Protein AF-0000000067805859 (afdb_homodimer)

pLDDT: mean 86.16, std 22.78, range [21.94, 98.94]

Secondary structure (DSSP, 8-state):
------------TT--TTTHHHHHHHHHHHHHHHHHHSS----HHHHHHHHHTSPPTTTTS--EEEEESTTSSHHHHHHHHHTSTTEE--S--SHHHHHHHHHHHHHH-HHHHHHHHHTT--HHHHHHHHHHHHHHHHHHSS---SEEEEE-GGGGGGHHHHHHHSTT-EEEEEE--HHHHHHHHHHTT---TT--TT-HHHHHHHHHHHHHHHHHHHHHH-TTTEEEEEHHHHHHSHHHHHHHHHHHHT----GGGG-GGGGBTSTTSB---TTSTTHHHHTSPS-STTSSTTTTTS-HHHHHTHHHH-THHHHTT--TT-SS--HHHHHHHHHH-----/-----------TTSGGGGTHHHHHHHHHHHHHHHHHHSS----HHHHHHHHHTSPPTTTTS--EEEEESTTSSHHHHHHHHHTSTTEE--S--SHHHHHHHHHHHHHH-HHHHHHHHHTT--HHHHHHHHHHHHHHHHHHSS---SEEEEE-GGGGGGHHHHHHHSTT-EEEEEE--HHHHHHHHHHTT---TT--TT-HHHHHHHHHHHHHHHHHHHHHH-TTTEEEEEHHHHHHSHHHHHHHHHHHHT----GGGG-GGGGBTSTTSB---TTSTTHHHHTSPS-STTSSTTTTTS-HHHHHTHHHH-THHHHTT--TT-SS--HHHHHHHHHH-----

Solvent-accessible surface area (backbone atoms only — not comparable to full-atom values): 37047 Å² total; per-residue (Å²): 138,85,81,81,83,81,82,82,82,88,78,80,78,79,73,80,71,68,68,59,56,59,54,48,47,48,49,47,48,47,46,48,49,48,51,64,64,63,52,65,74,66,55,73,66,54,59,53,41,55,62,52,63,50,74,50,89,68,32,69,45,61,33,37,38,37,12,31,58,80,71,20,48,52,67,49,53,42,36,20,45,8,30,27,86,52,31,32,30,55,33,52,59,65,56,59,47,49,54,54,50,51,52,50,51,39,65,72,31,65,70,49,42,52,47,25,49,50,18,38,46,36,69,65,34,48,47,32,11,52,42,40,22,44,47,36,41,59,53,42,31,50,68,82,46,87,31,42,21,42,37,41,37,67,41,31,67,44,35,55,60,50,37,69,50,22,68,46,35,36,34,41,37,30,37,49,62,58,63,36,21,42,42,47,31,40,77,68,64,57,88,46,95,91,57,47,74,89,32,70,62,57,28,36,36,50,47,29,53,52,48,51,46,29,48,50,27,36,60,70,57,28,78,88,30,26,44,80,41,47,36,56,20,43,52,76,37,42,70,61,39,48,51,53,51,29,54,72,70,70,45,81,90,55,75,39,41,77,44,28,42,81,24,56,71,37,90,83,28,20,57,71,28,88,81,44,85,59,38,84,59,50,58,42,64,86,58,67,77,72,69,61,68,33,57,91,66,67,54,67,71,48,56,75,40,29,56,77,51,25,52,52,35,55,77,74,69,36,58,62,82,47,83,67,57,66,52,68,60,55,23,54,51,61,64,62,59,68,77,79,130,137,83,82,79,83,82,83,81,80,87,71,84,77,75,73,78,71,69,62,62,56,56,54,50,47,48,50,47,47,46,46,49,49,47,52,64,63,63,53,65,74,66,56,71,66,54,59,54,41,56,62,51,64,52,75,50,87,70,35,71,45,61,34,36,38,37,12,32,58,80,71,18,47,51,68,51,53,42,36,20,45,8,30,27,85,50,31,32,32,59,32,54,59,68,54,59,47,51,54,53,48,51,54,50,52,39,64,72,31,64,69,49,41,52,48,25,50,49,19,37,47,37,70,64,32,48,47,30,12,52,43,39,22,43,48,37,41,57,54,42,31,50,70,82,45,87,31,43,22,41,37,41,37,67,40,32,67,46,35,56,60,50,36,68,52,22,69,49,36,36,34,39,39,30,37,49,62,57,61,38,23,42,42,48,32,42,76,67,66,56,87,47,95,90,57,46,73,91,33,71,61,58,29,36,38,51,47,29,54,54,47,50,46,30,49,50,28,37,60,72,58,27,77,89,32,26,44,79,42,48,36,56,21,44,53,77,37,42,69,60,39,48,52,54,50,29,54,75,69,71,45,79,91,54,75,39,42,76,44,26,42,80,23,57,70,38,91,83,27,20,56,71,29,90,82,44,85,59,38,81,59,50,60,43,64,85,60,67,78,72,69,61,67,35,56,91,67,65,55,68,72,49,56,75,40,29,56,76,52,26,52,51,34,52,76,73,70,38,58,60,81,47,84,68,57,66,53,66,60,55,24,53,51,61,63,63,59,69,76,79,129

Sequence (682 aa):
MLLIPCSISLGAAAMGRGARWRLAAALVAGALLVWLWRGGARPAGAQRRRELNAPVEGRELPLIFIGGVPRSGTTLMRAMLDAHPDVRCGQETRVVPRLLQMRQHWLRSQKETVRLEQAGVSKAVLDNAIAAFCLEVIVRHGDTAPRLCNKDPLVLKMGTYVLELFPNAKFLFMVRDGRATVHSIITRKVTITGFDLTSYRQCLTKWNHAVELMYQQCKSMGADKCLMVRYEALVLRPAATMRRVLDFLQLPWHDAVLHHEQYINQPNGVALSNVERSSDQVVRPVNLDALDKWVGQIPADVRADMAELAPMLSVLGYDPWANPPRYEATADAAVTERRPPMLLIPCSISLGAAAMGRGARWRLAAALVAGALLVWLWRGGARPAGAQRRRELNAPVEGRELPLIFIGGVPRSGTTLMRAMLDAHPDVRCGQETRVVPRLLQMRQHWLRSQKETVRLEQAGVSKAVLDNAIAAFCLEVIVRHGDTAPRLCNKDPLVLKMGTYVLELFPNAKFLFMVRDGRATVHSIITRKVTITGFDLTSYRQCLTKWNHAVELMYQQCKSMGADKCLMVRYEALVLRPAATMRRVLDFLQLPWHDAVLHHEQYINQPNGVALSNVERSSDQVVRPVNLDALDKWVGQIPADVRADMAELAPMLSVLGYDPWANPPRYEATADAAVTERRPP

Structure (mmCIF, N/CA/C/O backbone):
data_AF-0000000067805859-model_v1
#
loop_
_entity.id
_entity.type
_entity.pdbx_description
1 polymer 'Protein-tyrosine sulfotransferase'
#
loop_
_atom_site.group_PDB
_atom_site.id
_atom_site.type_symbol
_atom_site.label_atom_id
_atom_site.label_alt_id
_atom_site.label_comp_id
_atom_site.label_asym_id
_atom_site.label_entity_id
_atom_site.label_seq_id
_atom_site.pdbx_PDB_ins_code
_atom_site.Cartn_x
_atom_site.Cartn_y
_atom_site.Cartn_z
_atom_site.occupancy
_atom_site.B_iso_or_equiv
_atom_site.auth_seq_id
_atom_site.auth_comp_id
_atom_site.auth_asym_id
_atom_site.auth_atom_id
_atom_site.pdbx_PDB_model_num
ATOM 1 N N . MET A 1 1 ? 112.188 5.562 19.438 1 25.73 1 MET A N 1
ATOM 2 C CA . MET A 1 1 ? 112.188 4.602 18.344 1 25.73 1 MET A CA 1
ATOM 3 C C . MET A 1 1 ? 110.812 4.703 17.594 1 25.73 1 MET A C 1
ATOM 5 O O . MET A 1 1 ? 109.875 4.047 17.969 1 25.73 1 MET A O 1
ATOM 9 N N . LEU A 1 2 ? 110.25 5.875 17.328 1 27.8 2 LEU A N 1
ATOM 10 C CA . LEU A 1 2 ? 108.875 6.359 17.203 1 27.8 2 LEU A CA 1
ATOM 11 C C . LEU A 1 2 ? 108.312 5.922 15.883 1 27.8 2 LEU A C 1
ATOM 13 O O . LEU A 1 2 ? 108.875 6.117 14.82 1 27.8 2 LEU A O 1
ATOM 17 N N . LEU A 1 3 ? 107.25 4.996 15.883 1 27.52 3 LEU A N 1
ATOM 18 C CA . LEU A 1 3 ? 106.438 4.082 15.062 1 27.52 3 LEU A CA 1
ATOM 19 C C . LEU A 1 3 ? 105.562 4.855 14.102 1 27.52 3 LEU A C 1
ATOM 21 O O . LEU A 1 3 ? 104.75 5.672 14.531 1 27.52 3 LEU A O 1
ATOM 25 N N . ILE A 1 4 ? 106 5.258 12.922 1 29.75 4 ILE A N 1
ATOM 26 C CA . ILE A 1 4 ? 105.375 6.203 11.977 1 29.75 4 ILE A CA 1
ATOM 27 C C . ILE A 1 4 ? 104.188 5.582 11.32 1 29.75 4 ILE A C 1
ATOM 29 O O . ILE A 1 4 ? 104.25 4.555 10.648 1 29.75 4 ILE A O 1
ATOM 33 N N . PRO A 1 5 ? 102.812 5.754 11.82 1 29.8 5 PRO A N 1
ATOM 34 C CA . PRO A 1 5 ? 101.562 5.012 11.523 1 29.8 5 PRO A CA 1
ATOM 35 C C . PRO A 1 5 ? 101.062 5.273 10.117 1 29.8 5 PRO A C 1
ATOM 37 O O . PRO A 1 5 ? 101.125 6.402 9.625 1 29.8 5 PRO A O 1
ATOM 40 N N . CYS A 1 6 ? 101.25 4.383 9.062 1 26.73 6 CYS A N 1
ATOM 41 C CA . CYS A 1 6 ? 101 4.453 7.625 1 26.73 6 CYS A CA 1
ATOM 42 C C . CYS A 1 6 ? 99.5 4.559 7.309 1 26.73 6 CYS A C 1
ATOM 44 O O . CYS A 1 6 ? 98.75 3.703 7.723 1 26.73 6 CYS A O 1
ATOM 46 N N . SER A 1 7 ? 98.812 5.738 7.129 1 25.53 7 SER A N 1
ATOM 47 C CA . SER A 1 7 ? 97.375 6.137 7.027 1 25.53 7 SER A CA 1
ATOM 48 C C . SER A 1 7 ? 96.812 5.688 5.703 1 25.53 7 SER A C 1
ATOM 50 O O . SER A 1 7 ? 97.125 6.203 4.645 1 25.53 7 SER A O 1
ATOM 52 N N . ILE A 1 8 ? 96.562 4.32 5.422 1 25.91 8 ILE A N 1
ATOM 53 C CA . ILE A 1 8 ? 96.188 3.76 4.137 1 25.91 8 ILE A CA 1
ATOM 54 C C . ILE A 1 8 ? 94.75 4.203 3.803 1 25.91 8 ILE A C 1
ATOM 56 O O . ILE A 1 8 ? 93.812 3.961 4.574 1 25.91 8 ILE A O 1
ATOM 60 N N . SER A 1 9 ? 94.438 5.301 2.996 1 25.11 9 SER A N 1
ATOM 61 C CA . SER A 1 9 ? 93.25 6.027 2.645 1 25.11 9 SER A CA 1
ATOM 62 C C . SER A 1 9 ? 92.312 5.176 1.782 1 25.11 9 SER A C 1
ATOM 64 O O . SER A 1 9 ? 92.75 4.457 0.892 1 25.11 9 SER A O 1
ATOM 66 N N . LEU A 1 10 ? 90.938 4.875 2.178 1 25.64 10 LEU A N 1
ATOM 67 C CA . LEU A 1 10 ? 89.75 4.055 2.037 1 25.64 10 LEU A CA 1
ATOM 68 C C . LEU A 1 10 ? 89 4.379 0.739 1 25.64 10 LEU A C 1
ATOM 70 O O . LEU A 1 10 ? 88.312 5.418 0.635 1 25.64 10 LEU A O 1
ATOM 74 N N . GLY A 1 11 ? 89.5 4.297 -0.568 1 22.38 11 GLY A N 1
ATOM 75 C CA . GLY A 1 11 ? 88.938 4.797 -1.794 1 22.38 11 GLY A CA 1
ATOM 76 C C . GLY A 1 11 ? 87.688 3.982 -2.252 1 22.38 11 GLY A C 1
ATOM 77 O O . GLY A 1 11 ? 87.125 4.293 -3.271 1 22.38 11 GLY A O 1
ATOM 78 N N . ALA A 1 12 ? 87.375 2.756 -1.79 1 24.69 12 ALA A N 1
ATOM 79 C CA . ALA A 1 12 ? 86.812 1.756 -2.717 1 24.69 12 ALA A CA 1
ATOM 80 C C . ALA A 1 12 ? 85.375 1.995 -3.01 1 24.69 12 ALA A C 1
ATOM 82 O O . ALA A 1 12 ? 84.75 1.191 -3.688 1 24.69 12 ALA A O 1
ATOM 83 N N . ALA A 1 13 ? 84.5 2.922 -2.492 1 23.59 13 ALA A N 1
ATOM 84 C CA . ALA A 1 13 ? 83.125 2.547 -2.172 1 23.59 13 ALA A CA 1
ATOM 85 C C . ALA A 1 13 ? 82.25 2.582 -3.418 1 23.59 13 ALA A C 1
ATOM 87 O O . ALA A 1 13 ? 81.062 2.375 -3.334 1 23.59 13 ALA A O 1
ATOM 88 N N . ALA A 1 14 ? 82.562 3.08 -4.637 1 28.25 14 ALA A N 1
ATOM 89 C CA . ALA A 1 14 ? 81.438 3.691 -5.414 1 28.25 14 ALA A CA 1
ATOM 90 C C . ALA A 1 14 ? 80.688 2.633 -6.16 1 28.25 14 ALA A C 1
ATOM 92 O O . ALA A 1 14 ? 79.75 2.963 -6.941 1 28.25 14 ALA A O 1
ATOM 93 N N . MET A 1 15 ? 81.062 1.33 -6.238 1 25.09 15 MET A N 1
ATOM 94 C CA . MET A 1 15 ? 80.625 0.618 -7.441 1 25.09 15 MET A CA 1
ATOM 95 C C . MET A 1 15 ? 79.125 0.361 -7.43 1 25.09 15 MET A C 1
ATOM 97 O O . MET A 1 15 ? 78.5 0.374 -8.484 1 25.09 15 MET A O 1
ATOM 101 N N . GLY A 1 16 ? 78.5 -0.302 -6.465 1 23.88 16 GLY A N 1
ATOM 102 C CA . GLY A 1 16 ? 77.625 -1.45 -6.684 1 23.88 16 GLY A CA 1
ATOM 103 C C . GLY A 1 16 ? 76.188 -1.066 -6.969 1 23.88 16 GLY A C 1
ATOM 104 O O . GLY A 1 16 ? 75.25 -1.901 -6.875 1 23.88 16 GLY A O 1
ATOM 105 N N . ARG A 1 17 ? 75.75 0.186 -7.363 1 29.56 17 ARG A N 1
ATOM 106 C CA . ARG A 1 17 ? 74.375 0.585 -7.184 1 29.56 17 ARG A CA 1
ATOM 107 C C . ARG A 1 17 ? 73.5 0.029 -8.297 1 29.56 17 ARG A C 1
ATOM 109 O O . ARG A 1 17 ? 72.25 0.225 -8.297 1 29.56 17 ARG A O 1
ATOM 116 N N . GLY A 1 18 ? 74 -0.525 -9.391 1 29.36 18 GLY A N 1
ATOM 117 C CA . GLY A 1 18 ? 73.188 -0.631 -10.586 1 29.36 18 GLY A CA 1
ATOM 118 C C . GLY A 1 18 ? 72.188 -1.763 -10.523 1 29.36 18 GLY A C 1
ATOM 119 O O . GLY A 1 18 ? 71.188 -1.723 -11.195 1 29.36 18 GLY A O 1
ATOM 120 N N . ALA A 1 19 ? 72.562 -2.949 -10.008 1 31.84 19 ALA A N 1
ATOM 121 C CA . ALA A 1 19 ? 71.812 -4.168 -10.203 1 31.84 19 ALA A CA 1
ATOM 122 C C . ALA A 1 19 ? 70.5 -4.125 -9.398 1 31.84 19 ALA A C 1
ATOM 124 O O . ALA A 1 19 ? 69.625 -4.953 -9.602 1 31.84 19 ALA A O 1
ATOM 125 N N . ARG A 1 20 ? 70.5 -3.23 -8.406 1 36.19 20 ARG A N 1
ATOM 126 C CA . ARG A 1 20 ? 69.375 -3.34 -7.496 1 36.19 20 ARG A CA 1
ATOM 127 C C . ARG A 1 20 ? 68.125 -2.787 -8.133 1 36.19 20 ARG A C 1
ATOM 129 O O . ARG A 1 20 ? 67 -2.98 -7.605 1 36.19 20 ARG A O 1
ATOM 136 N N . TRP A 1 21 ? 68.375 -1.963 -9.203 1 34.59 21 TRP A N 1
ATOM 137 C CA . TRP A 1 21 ? 67.125 -1.333 -9.68 1 34.59 21 TRP A CA 1
ATOM 138 C C . TRP A 1 21 ? 66.312 -2.316 -10.5 1 34.59 21 TRP A C 1
ATOM 140 O O . TRP A 1 21 ? 65.062 -2.184 -10.578 1 34.59 21 TRP A O 1
ATOM 150 N N . ARG A 1 22 ? 67.062 -3.371 -11.211 1 40.25 22 ARG A N 1
ATOM 151 C CA . ARG A 1 22 ? 66.25 -4.219 -12.086 1 40.25 22 ARG A CA 1
ATOM 152 C C . ARG A 1 22 ? 65.375 -5.195 -11.273 1 40.25 22 ARG A C 1
ATOM 154 O O . ARG A 1 22 ? 64.312 -5.617 -11.719 1 40.25 22 ARG A O 1
ATOM 161 N N . LEU A 1 23 ? 66.125 -5.641 -10.125 1 36.09 23 LEU A N 1
ATOM 162 C CA . LEU A 1 23 ? 65.312 -6.621 -9.391 1 36.09 23 LEU A CA 1
ATOM 163 C C . LEU A 1 23 ? 64.125 -5.957 -8.734 1 36.09 23 LEU A C 1
ATOM 165 O O . LEU A 1 23 ? 63.031 -6.57 -8.617 1 36.09 23 LEU A O 1
ATOM 169 N N . ALA A 1 24 ? 64.25 -4.652 -8.305 1 41.44 24 ALA A N 1
ATOM 170 C CA . ALA A 1 24 ? 63.125 -4.02 -7.668 1 41.44 24 ALA A CA 1
ATOM 171 C C . ALA A 1 24 ? 62 -3.779 -8.68 1 41.44 24 ALA A C 1
ATOM 173 O O . ALA A 1 24 ? 60.812 -3.922 -8.352 1 41.44 24 ALA A O 1
ATOM 174 N N . ALA A 1 25 ? 62.469 -3.527 -9.891 1 40.09 25 ALA A N 1
ATOM 175 C CA . ALA A 1 25 ? 61.406 -3.303 -10.875 1 40.09 25 ALA A CA 1
ATOM 176 C C . ALA A 1 25 ? 60.656 -4.59 -11.164 1 40.09 25 ALA A C 1
ATOM 178 O O . ALA A 1 25 ? 59.438 -4.566 -11.359 1 40.09 25 ALA A O 1
ATOM 179 N N . ALA A 1 26 ? 61.438 -5.707 -11.195 1 43.72 26 ALA A N 1
ATOM 180 C CA . ALA A 1 26 ? 60.719 -6.953 -11.445 1 43.72 26 ALA A CA 1
ATOM 181 C C . ALA A 1 26 ? 59.844 -7.316 -10.258 1 43.72 26 ALA A C 1
ATOM 183 O O . ALA A 1 26 ? 58.719 -7.844 -10.438 1 43.72 26 ALA A O 1
ATOM 184 N N . LEU A 1 27 ? 60.375 -7.043 -8.992 1 43.03 27 LEU A N 1
ATOM 185 C CA . LEU A 1 27 ? 59.531 -7.359 -7.871 1 43.03 27 LEU A CA 1
ATOM 186 C C . LEU A 1 27 ? 58.344 -6.402 -7.816 1 43.03 27 LEU A C 1
ATOM 188 O O . LEU A 1 27 ? 57.219 -6.805 -7.465 1 43.03 27 LEU A O 1
ATOM 192 N N . VAL A 1 28 ? 58.562 -5.094 -8.219 1 41.78 28 VAL A N 1
ATOM 193 C CA . VAL A 1 28 ? 57.406 -4.203 -8.25 1 41.78 28 VAL A CA 1
ATOM 194 C C . VAL A 1 28 ? 56.469 -4.605 -9.391 1 41.78 28 VAL A C 1
ATOM 196 O O . VAL A 1 28 ? 55.25 -4.559 -9.25 1 41.78 28 VAL A O 1
ATOM 199 N N . ALA A 1 29 ? 57.094 -5.125 -10.562 1 42.91 29 ALA A N 1
ATOM 200 C CA . ALA A 1 29 ? 56.156 -5.57 -11.617 1 42.91 29 ALA A CA 1
ATOM 201 C C . ALA A 1 29 ? 55.406 -6.812 -11.18 1 42.91 29 ALA A C 1
ATOM 203 O O . ALA A 1 29 ? 54.219 -6.961 -11.5 1 42.91 29 ALA A O 1
ATOM 204 N N . GLY A 1 30 ? 56.188 -7.738 -10.523 1 37.12 30 GLY A N 1
ATOM 205 C CA . GLY A 1 30 ? 55.406 -8.859 -10 1 37.12 30 GLY A CA 1
ATOM 206 C C . GLY A 1 30 ? 54.406 -8.453 -8.938 1 37.12 30 GLY A C 1
ATOM 207 O O . GLY A 1 30 ? 53.312 -9.039 -8.852 1 37.12 30 GLY A O 1
ATOM 208 N N . ALA A 1 31 ? 54.844 -7.562 -7.977 1 41.72 31 ALA A N 1
ATOM 209 C CA . ALA A 1 31 ? 53.844 -7.117 -6.988 1 41.72 31 ALA A CA 1
ATOM 210 C C . ALA A 1 31 ? 52.719 -6.328 -7.652 1 41.72 31 ALA A C 1
ATOM 212 O O . ALA A 1 31 ? 51.562 -6.41 -7.234 1 41.72 31 ALA A O 1
ATOM 213 N N . LEU A 1 32 ? 53.094 -5.496 -8.703 1 38.53 32 LEU A N 1
ATOM 214 C CA . LEU A 1 32 ? 52 -4.828 -9.406 1 38.53 32 LEU A CA 1
ATOM 215 C C . LEU A 1 32 ? 51.125 -5.844 -10.133 1 38.53 32 LEU A C 1
ATOM 217 O O . LEU A 1 32 ? 49.906 -5.688 -10.18 1 38.53 32 LEU A O 1
ATOM 221 N N . LEU A 1 33 ? 51.75 -6.891 -10.812 1 37.31 33 LEU A N 1
ATOM 222 C CA . LEU A 1 33 ? 50.875 -7.906 -11.398 1 37.31 33 LEU A CA 1
ATOM 223 C C . LEU A 1 33 ? 50.125 -8.68 -10.312 1 37.31 33 LEU A C 1
ATOM 225 O O . LEU A 1 33 ? 48.938 -9.008 -10.477 1 37.31 33 LEU A O 1
ATOM 229 N N . VAL A 1 34 ? 50.781 -9.148 -9.211 1 38.03 34 VAL A N 1
ATOM 230 C CA . VAL A 1 34 ? 50.031 -9.797 -8.141 1 38.03 34 VAL A CA 1
ATOM 231 C C . VAL A 1 34 ? 49.031 -8.812 -7.516 1 38.03 34 VAL A C 1
ATOM 233 O O . VAL A 1 34 ? 47.938 -9.188 -7.137 1 38.03 34 VAL A O 1
ATOM 236 N N . TRP A 1 35 ? 49.344 -7.484 -7.156 1 38.56 35 TRP A N 1
ATOM 237 C CA . TRP A 1 35 ? 48.375 -6.516 -6.664 1 38.56 35 TRP A CA 1
ATOM 238 C C . TRP A 1 35 ? 47.25 -6.309 -7.68 1 38.56 35 TRP A C 1
ATOM 240 O O . TRP A 1 35 ? 46.062 -6.215 -7.309 1 38.56 35 TRP A O 1
ATOM 250 N N . LEU A 1 36 ? 47.406 -6.043 -9.055 1 37.31 36 LEU A N 1
ATOM 251 C CA . LEU A 1 36 ? 46.344 -6.039 -10.039 1 37.31 36 LEU A CA 1
ATOM 252 C C . LEU A 1 36 ? 45.594 -7.363 -10.023 1 37.31 36 LEU A C 1
ATOM 254 O O . LEU A 1 36 ? 44.375 -7.391 -10.266 1 37.31 36 LEU A O 1
ATOM 258 N N . TRP A 1 37 ? 46.188 -8.562 -10.047 1 33.44 37 TRP A N 1
ATOM 259 C CA . TRP A 1 37 ? 45.531 -9.867 -10.016 1 33.44 37 TRP A CA 1
ATOM 260 C C . TRP A 1 37 ? 44.844 -10.102 -8.68 1 33.44 37 TRP A C 1
ATOM 262 O O . TRP A 1 37 ? 43.781 -10.703 -8.625 1 33.44 37 TRP A O 1
ATOM 272 N N . ARG A 1 38 ? 45.406 -9.891 -7.512 1 32.72 38 ARG A N 1
ATOM 273 C CA . ARG A 1 38 ? 44.75 -10.117 -6.227 1 32.72 38 ARG A CA 1
ATOM 274 C C . ARG A 1 38 ? 43.688 -9.055 -5.957 1 32.72 38 ARG A C 1
ATOM 276 O O . ARG A 1 38 ? 43.125 -8.992 -4.859 1 32.72 38 ARG A O 1
ATOM 283 N N . GLY A 1 39 ? 43.719 -7.863 -6.555 1 34.72 39 GLY A N 1
ATOM 284 C CA . GLY A 1 39 ? 42.531 -7.023 -6.438 1 34.72 39 GLY A CA 1
ATOM 285 C C . GLY A 1 39 ? 41.25 -7.766 -6.727 1 34.72 39 GLY A C 1
ATOM 286 O O . GLY A 1 39 ? 41 -8.211 -7.855 1 34.72 39 GLY A O 1
ATOM 287 N N . GLY A 1 40 ? 40.844 -8.438 -5.816 1 32.03 40 GLY A N 1
ATOM 288 C CA . GLY A 1 40 ? 39.781 -9.438 -5.766 1 32.03 40 GLY A CA 1
ATOM 289 C C . GLY A 1 40 ? 38.562 -9.055 -6.57 1 32.03 40 GLY A C 1
ATOM 290 O O . GLY A 1 40 ? 38.062 -7.926 -6.465 1 32.03 40 GLY A O 1
ATOM 291 N N . ALA A 1 41 ? 38.438 -9.516 -7.781 1 31.03 41 ALA A N 1
ATOM 292 C CA . ALA A 1 41 ? 37.188 -9.523 -8.555 1 31.03 41 ALA A CA 1
ATOM 293 C C . ALA A 1 41 ? 35.969 -9.625 -7.633 1 31.03 41 ALA A C 1
ATOM 295 O O . ALA A 1 41 ? 35.688 -10.695 -7.082 1 31.03 41 ALA A O 1
ATOM 296 N N . ARG A 1 42 ? 35.938 -8.609 -6.828 1 39.97 42 ARG A N 1
ATOM 297 C CA . ARG A 1 42 ? 34.594 -8.727 -6.227 1 39.97 42 ARG A CA 1
ATOM 298 C C . ARG A 1 42 ? 33.594 -9.312 -7.215 1 39.97 42 ARG A C 1
ATOM 300 O O . ARG A 1 42 ? 33.5 -8.844 -8.352 1 39.97 42 ARG A O 1
ATOM 307 N N . PRO A 1 43 ? 33.031 -10.445 -7.121 1 36.25 43 PRO A N 1
ATOM 308 C CA . PRO A 1 43 ? 32.25 -11.039 -8.188 1 36.25 43 PRO A CA 1
ATOM 309 C C . PRO A 1 43 ? 31.234 -10.07 -8.781 1 36.25 43 PRO A C 1
ATOM 311 O O . PRO A 1 43 ? 30.719 -9.195 -8.07 1 36.25 43 PRO A O 1
ATOM 314 N N . ALA A 1 44 ? 31.188 -9.805 -10.188 1 40.25 44 ALA A N 1
ATOM 315 C CA . ALA A 1 44 ? 30.25 -9.055 -11.023 1 40.25 44 ALA A CA 1
ATOM 316 C C . ALA A 1 44 ? 28.844 -9.086 -10.43 1 40.25 44 ALA A C 1
ATOM 318 O O . ALA A 1 44 ? 28.047 -8.164 -10.641 1 40.25 44 ALA A O 1
ATOM 319 N N . GLY A 1 45 ? 28.5 -10.125 -9.758 1 42.25 45 GLY A N 1
ATOM 320 C CA . GLY A 1 45 ? 27.188 -10.281 -9.156 1 42.25 45 GLY A CA 1
ATOM 321 C C . GLY A 1 45 ? 26.938 -9.312 -8.016 1 42.25 45 GLY A C 1
ATOM 322 O O . GLY A 1 45 ? 25.812 -8.844 -7.828 1 42.25 45 GLY A O 1
ATOM 323 N N . ALA A 1 46 ? 28 -9.18 -7.223 1 42.38 46 ALA A N 1
ATOM 324 C CA . ALA A 1 46 ? 27.891 -8.305 -6.059 1 42.38 46 ALA A CA 1
ATOM 325 C C . ALA A 1 46 ? 27.797 -6.844 -6.484 1 42.38 46 ALA A C 1
ATOM 327 O O . ALA A 1 46 ? 27.062 -6.059 -5.879 1 42.38 46 ALA A O 1
ATOM 328 N N . GLN A 1 47 ? 28.641 -6.402 -7.332 1 40.72 47 GLN A N 1
ATOM 329 C CA . GLN A 1 47 ? 28.578 -5.035 -7.84 1 40.72 47 GLN A CA 1
ATOM 330 C C . GLN A 1 47 ? 27.203 -4.73 -8.422 1 40.72 47 GLN A C 1
ATOM 332 O O . GLN A 1 47 ? 26.656 -3.639 -8.219 1 40.72 47 GLN A O 1
ATOM 337 N N . ARG A 1 48 ? 26.719 -5.695 -9.141 1 47.16 48 ARG A N 1
ATOM 338 C CA . ARG A 1 48 ? 25.406 -5.535 -9.742 1 47.16 48 ARG A CA 1
ATOM 339 C C . ARG A 1 48 ? 24.328 -5.445 -8.664 1 47.16 48 ARG A C 1
ATOM 341 O O . ARG A 1 48 ? 23.375 -4.66 -8.789 1 47.16 48 ARG A O 1
ATOM 348 N N . ARG A 1 49 ? 24.703 -6.18 -7.59 1 49.75 49 ARG A N 1
ATOM 349 C CA . ARG A 1 49 ? 23.75 -6.113 -6.484 1 49.75 49 ARG A CA 1
ATOM 350 C C . ARG A 1 49 ? 23.812 -4.754 -5.797 1 49.75 49 ARG A C 1
ATOM 352 O O . ARG A 1 49 ? 22.781 -4.211 -5.391 1 49.75 49 ARG A O 1
ATOM 359 N N . ARG A 1 50 ? 25.062 -4.316 -5.496 1 47.12 50 ARG A N 1
ATOM 360 C CA . ARG A 1 50 ? 25.234 -3.014 -4.859 1 47.12 50 ARG A CA 1
ATOM 361 C C . ARG A 1 50 ? 24.484 -1.93 -5.633 1 47.12 50 ARG A C 1
ATOM 363 O O . ARG A 1 50 ? 23.891 -1.031 -5.035 1 47.12 50 ARG A O 1
ATOM 370 N N . GLU A 1 51 ? 24.609 -2.131 -6.898 1 59.72 51 GLU A N 1
ATOM 371 C CA . GLU A 1 51 ? 23.891 -1.182 -7.75 1 59.72 51 GLU A CA 1
ATOM 372 C C . GLU A 1 51 ? 22.391 -1.364 -7.641 1 59.72 51 GLU A C 1
ATOM 374 O O . GLU A 1 51 ? 21.625 -0.388 -7.672 1 59.72 51 GLU A O 1
ATOM 379 N N . LEU A 1 52 ? 22.109 -2.582 -7.137 1 65.06 52 LEU A N 1
ATOM 380 C CA . LEU A 1 52 ? 20.688 -2.879 -7.012 1 65.06 52 LEU A CA 1
ATOM 381 C C . LEU A 1 52 ? 20.125 -2.348 -5.695 1 65.06 52 LEU A C 1
ATOM 383 O O . LEU A 1 52 ? 18.922 -2.092 -5.578 1 65.06 52 LEU A O 1
ATOM 387 N N . ASN A 1 53 ? 21 -2.008 -4.754 1 73.69 53 ASN A N 1
ATOM 388 C CA . ASN A 1 53 ? 20.516 -1.522 -3.463 1 73.69 53 ASN A CA 1
ATOM 389 C C . ASN A 1 53 ? 20.609 -0.003 -3.367 1 73.69 53 ASN A C 1
ATOM 391 O O . ASN A 1 53 ? 20.328 0.575 -2.316 1 73.69 53 ASN A O 1
ATOM 395 N N . ALA A 1 54 ? 20.984 0.543 -4.426 1 85.44 54 ALA A N 1
ATOM 396 C CA . ALA A 1 54 ? 21.062 2.002 -4.422 1 85.44 54 ALA A CA 1
ATOM 397 C C . ALA A 1 54 ? 19.688 2.619 -4.211 1 85.44 54 ALA A C 1
ATOM 399 O O . ALA A 1 54 ? 18.688 2.119 -4.734 1 85.44 54 ALA A O 1
ATOM 400 N N . PRO A 1 55 ? 19.641 3.662 -3.432 1 86.69 55 PRO A N 1
ATOM 401 C CA . PRO A 1 55 ? 18.359 4.324 -3.221 1 86.69 55 PRO A CA 1
ATOM 402 C C . PRO A 1 55 ? 17.75 4.844 -4.52 1 86.69 55 PRO A C 1
ATOM 404 O O . PRO A 1 55 ? 18.469 5.27 -5.422 1 86.69 55 PRO A O 1
ATOM 407 N N . VAL A 1 56 ? 16.469 4.688 -4.543 1 91.31 56 VAL A N 1
ATOM 408 C CA . VAL A 1 56 ? 15.75 5.223 -5.699 1 91.31 56 VAL A CA 1
ATOM 409 C C . VAL A 1 56 ? 16.016 6.723 -5.82 1 91.31 56 VAL A C 1
ATOM 411 O O . VAL A 1 56 ? 16.141 7.418 -4.809 1 91.31 56 VAL A O 1
ATOM 414 N N . GLU A 1 57 ? 16.031 7.199 -7.027 1 89.81 57 GLU A N 1
ATOM 415 C CA . GLU A 1 57 ? 16.25 8.625 -7.273 1 89.81 57 GLU A CA 1
ATOM 416 C C . GLU A 1 57 ? 15.141 9.461 -6.656 1 89.81 57 GLU A C 1
ATOM 418 O O . GLU A 1 57 ? 13.961 9.094 -6.715 1 89.81 57 GLU A O 1
ATOM 423 N N . GLY A 1 58 ? 15.484 10.586 -6.086 1 94.12 58 GLY A N 1
ATOM 424 C CA . GLY A 1 58 ? 14.508 11.5 -5.516 1 94.12 58 GLY A CA 1
ATOM 425 C C . GLY A 1 58 ? 14.461 11.453 -3.998 1 94.12 58 GLY A C 1
ATOM 426 O O . GLY A 1 58 ? 13.891 12.344 -3.359 1 94.12 58 GLY A O 1
ATOM 427 N N . ARG A 1 59 ? 15.109 10.461 -3.406 1 95.88 59 ARG A N 1
ATOM 428 C CA . ARG A 1 59 ? 15.07 10.328 -1.953 1 95.88 59 ARG A CA 1
ATOM 429 C C . ARG A 1 59 ? 15.781 11.492 -1.274 1 95.88 59 ARG A C 1
ATOM 431 O O . ARG A 1 59 ? 15.539 11.773 -0.101 1 95.88 59 ARG A O 1
ATOM 438 N N . GLU A 1 60 ? 16.672 12.195 -2.008 1 96.56 60 GLU A N 1
ATOM 439 C CA . GLU A 1 60 ? 17.453 13.273 -1.42 1 96.56 60 GLU A CA 1
ATOM 440 C C . GLU A 1 60 ? 16.766 14.625 -1.6 1 96.56 60 GLU A C 1
ATOM 442 O O . GLU A 1 60 ? 17.297 15.664 -1.196 1 96.56 60 GLU A O 1
ATOM 447 N N . LEU A 1 61 ? 15.594 14.633 -2.219 1 96.75 61 LEU A N 1
ATOM 448 C CA . LEU A 1 61 ? 14.852 15.883 -2.373 1 96.75 61 LEU A CA 1
ATOM 449 C C . LEU A 1 61 ? 14.539 16.5 -1.014 1 96.75 61 LEU A C 1
ATOM 451 O O . LEU A 1 61 ? 14.227 15.789 -0.059 1 96.75 61 LEU A O 1
ATOM 455 N N . PRO A 1 62 ? 14.617 17.797 -0.926 1 98.12 62 PRO A N 1
ATOM 456 C CA . PRO A 1 62 ? 14.289 18.484 0.329 1 98.12 62 PRO A CA 1
ATOM 457 C C . PRO A 1 62 ? 12.789 18.641 0.541 1 98.12 62 PRO A C 1
ATOM 459 O O . PRO A 1 62 ? 12.281 19.766 0.579 1 98.12 62 PRO A O 1
ATOM 462 N N . LEU A 1 63 ? 12.102 17.594 0.75 1 98.69 63 LEU A N 1
ATOM 463 C CA . LEU A 1 63 ? 10.648 17.562 0.879 1 98.69 63 LEU A CA 1
ATOM 464 C C . LEU A 1 63 ? 10.211 18.219 2.184 1 98.69 63 LEU A C 1
ATOM 466 O O . LEU A 1 63 ? 10.961 18.219 3.166 1 98.69 63 LEU A O 1
ATOM 470 N N . ILE A 1 64 ? 9.086 18.812 2.15 1 98.94 64 ILE A N 1
ATOM 471 C CA . ILE A 1 64 ? 8.43 19.312 3.352 1 98.94 64 ILE A CA 1
ATOM 472 C C . ILE A 1 64 ? 7.25 18.406 3.707 1 98.94 64 ILE A C 1
ATOM 474 O O . ILE A 1 64 ? 6.453 18.047 2.838 1 98.94 64 ILE A O 1
ATOM 478 N N . PHE A 1 65 ? 7.168 17.969 4.93 1 98.94 65 PHE A N 1
ATOM 479 C CA . PHE A 1 65 ? 6.008 17.234 5.426 1 98.94 65 PHE A CA 1
ATOM 480 C C . PHE A 1 65 ? 5.289 18.031 6.508 1 98.94 65 PHE A C 1
ATOM 482 O O . PHE A 1 65 ? 5.926 18.547 7.434 1 98.94 65 PHE A O 1
ATOM 489 N N . ILE A 1 66 ? 4 18.172 6.355 1 98.94 66 ILE A N 1
ATOM 490 C CA . ILE A 1 66 ? 3.18 18.844 7.355 1 98.94 66 ILE A CA 1
ATOM 491 C C . ILE A 1 66 ? 2.271 17.844 8.047 1 98.94 66 ILE A C 1
ATOM 493 O O . ILE A 1 66 ? 1.491 17.141 7.395 1 98.94 66 ILE A O 1
ATOM 497 N N . GLY A 1 67 ? 2.398 17.75 9.344 1 98.69 67 GLY A N 1
ATOM 498 C CA . GLY A 1 67 ? 1.625 16.781 10.094 1 98.69 67 GLY A CA 1
ATOM 499 C C . GLY A 1 67 ? 1.052 17.344 11.383 1 98.69 67 GLY A C 1
ATOM 500 O O . GLY A 1 67 ? 1.362 18.484 11.758 1 98.69 67 GLY A O 1
ATOM 501 N N . GLY A 1 68 ? 0.193 16.625 12.031 1 98.75 68 GLY A N 1
ATOM 502 C CA . GLY A 1 68 ? -0.531 16.906 13.258 1 98.75 68 GLY A CA 1
ATOM 503 C C . GLY A 1 68 ? -1.862 16.188 13.352 1 98.75 68 GLY A C 1
ATOM 504 O O . GLY A 1 68 ? -2.283 15.523 12.398 1 98.75 68 GLY A O 1
ATOM 505 N N . VAL A 1 69 ? -2.461 16.297 14.531 1 98.5 69 VAL A N 1
ATOM 506 C CA . VAL A 1 69 ? -3.801 15.734 14.664 1 98.5 69 VAL A CA 1
ATOM 507 C C . VAL A 1 69 ? -4.77 16.5 13.758 1 98.5 69 VAL A C 1
ATOM 509 O O . VAL A 1 69 ? -4.703 17.719 13.656 1 98.5 69 VAL A O 1
ATOM 512 N N . PRO A 1 70 ? -5.652 15.781 12.992 1 97.69 70 PRO A N 1
ATOM 513 C CA . PRO A 1 70 ? -6.648 16.5 12.195 1 97.69 70 PRO A CA 1
ATOM 514 C C . PRO A 1 70 ? -7.355 17.594 12.992 1 97.69 70 PRO A C 1
ATOM 516 O O . PRO A 1 70 ? -7.688 17.391 14.164 1 97.69 70 PRO A O 1
ATOM 519 N N . ARG A 1 71 ? -7.57 18.75 12.297 1 98 71 ARG A N 1
ATOM 520 C CA . ARG A 1 71 ? -8.219 19.906 12.875 1 98 71 ARG A CA 1
ATOM 521 C C . ARG A 1 71 ? -7.254 20.703 13.758 1 98 71 ARG A C 1
ATOM 523 O O . ARG A 1 71 ? -7.68 21.484 14.609 1 98 71 ARG A O 1
ATOM 530 N N . SER A 1 72 ? -5.965 20.5 13.547 1 98.25 72 SER A N 1
ATOM 531 C CA . SER A 1 72 ? -4.965 21.234 14.312 1 98.25 72 SER A CA 1
ATOM 532 C C . SER A 1 72 ? -4.332 22.344 13.484 1 98.25 72 SER A C 1
ATOM 534 O O . SER A 1 72 ? -3.303 22.906 13.867 1 98.25 72 SER A O 1
ATOM 536 N N . GLY A 1 73 ? -4.844 22.609 12.266 1 98.12 73 GLY A N 1
ATOM 537 C CA . GLY A 1 73 ? -4.383 23.734 11.477 1 98.12 73 GLY A CA 1
ATOM 538 C C . GLY A 1 73 ? -3.473 23.328 10.336 1 98.12 73 GLY A C 1
ATOM 539 O O . GLY A 1 73 ? -2.834 24.188 9.711 1 98.12 73 GLY A O 1
ATOM 540 N N . THR A 1 74 ? -3.377 22.031 9.984 1 98.38 74 THR A N 1
ATOM 541 C CA . THR A 1 74 ? -2.467 21.531 8.953 1 98.38 74 THR A CA 1
ATOM 542 C C . THR A 1 74 ? -2.881 22.031 7.574 1 98.38 74 THR A C 1
ATOM 544 O O . THR A 1 74 ? -2.027 22.359 6.746 1 98.38 74 THR A O 1
ATOM 547 N N . THR A 1 75 ? -4.168 22.156 7.348 1 98.06 75 THR A N 1
ATOM 548 C CA . THR A 1 75 ? -4.648 22.625 6.051 1 98.06 75 THR A CA 1
ATOM 549 C C . THR A 1 75 ? -4.336 24.109 5.859 1 98.06 75 THR A C 1
ATOM 551 O O . THR A 1 75 ? -3.963 24.531 4.766 1 98.06 75 THR A O 1
ATOM 554 N N . LEU A 1 76 ? -4.477 24.906 6.918 1 98.5 76 LEU A N 1
ATOM 555 C CA . LEU A 1 76 ? -4.129 26.328 6.84 1 98.5 76 LEU A CA 1
ATOM 556 C C . LEU A 1 76 ? -2.641 26.5 6.559 1 98.5 76 LEU A C 1
ATOM 558 O O . LEU A 1 76 ? -2.258 27.281 5.688 1 98.5 76 LEU A O 1
ATOM 562 N N . MET A 1 77 ? -1.818 25.75 7.305 1 98.75 77 MET A N 1
ATOM 563 C CA . MET A 1 77 ? -0.373 25.812 7.109 1 98.75 77 MET A CA 1
ATOM 564 C C . MET A 1 77 ? 0 25.484 5.668 1 98.75 77 MET A C 1
ATOM 566 O O . MET A 1 77 ? 0.761 26.219 5.035 1 98.75 77 MET A O 1
ATOM 570 N N . ARG A 1 78 ? -0.544 24.391 5.125 1 98.25 78 ARG A N 1
ATOM 571 C CA . ARG A 1 78 ? -0.181 24.016 3.762 1 98.25 78 ARG A CA 1
ATOM 572 C C . ARG A 1 78 ? -0.678 25.047 2.762 1 98.25 78 ARG A C 1
ATOM 574 O O . ARG A 1 78 ? -0.003 25.344 1.771 1 98.25 78 ARG A O 1
ATOM 581 N N . ALA A 1 79 ? -1.879 25.656 3.004 1 98.44 79 ALA A N 1
ATOM 582 C CA . ALA A 1 79 ? -2.4 26.672 2.102 1 98.44 79 ALA A CA 1
ATOM 583 C C . ALA A 1 79 ? -1.5 27.906 2.088 1 98.44 79 ALA A C 1
ATOM 585 O O . ALA A 1 79 ? -1.226 28.469 1.026 1 98.44 79 ALA A O 1
ATOM 586 N N . MET A 1 80 ? -1.059 28.312 3.248 1 98.8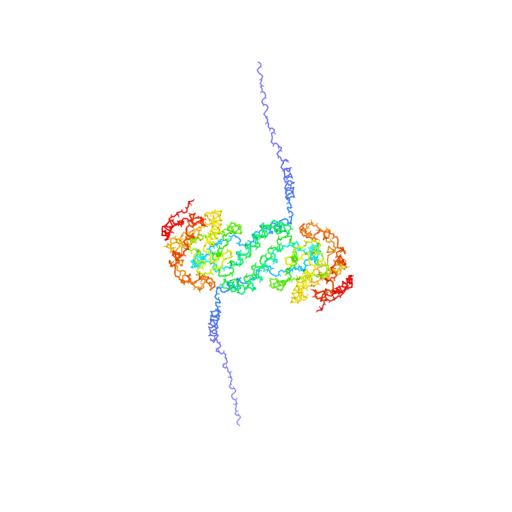1 80 MET A N 1
ATOM 587 C CA . MET A 1 80 ? -0.166 29.469 3.354 1 98.81 80 MET A CA 1
ATOM 588 C C . MET A 1 80 ? 1.158 29.188 2.648 1 98.81 80 MET A C 1
ATOM 590 O O . MET A 1 80 ? 1.665 30.047 1.919 1 98.81 80 MET A O 1
ATOM 594 N N . LEU A 1 81 ? 1.686 27.969 2.76 1 98.75 81 LEU A N 1
ATOM 595 C CA . LEU A 1 81 ? 2.93 27.609 2.094 1 98.75 81 LEU A CA 1
ATOM 596 C C . LEU A 1 81 ? 2.721 27.469 0.59 1 98.75 81 LEU A C 1
ATOM 598 O O . LEU A 1 81 ? 3.605 27.812 -0.198 1 98.75 81 LEU A O 1
ATOM 602 N N . ASP A 1 82 ? 1.532 27 0.189 1 98.31 82 ASP A N 1
ATOM 603 C CA . ASP A 1 82 ? 1.194 26.859 -1.225 1 98.31 82 ASP A CA 1
ATOM 604 C C . ASP A 1 82 ? 1.166 28.219 -1.915 1 98.31 82 ASP A C 1
ATOM 606 O O . ASP A 1 82 ? 1.315 28.312 -3.137 1 98.31 82 ASP A O 1
ATOM 610 N N . ALA A 1 83 ? 0.897 29.234 -1.14 1 98.25 83 ALA A N 1
ATOM 611 C CA . ALA A 1 83 ? 0.863 30.578 -1.705 1 98.25 83 ALA A CA 1
ATOM 612 C C . ALA A 1 83 ? 2.271 31.078 -2.021 1 98.25 83 ALA A C 1
ATOM 614 O O . ALA A 1 83 ? 2.441 32.031 -2.777 1 98.25 83 ALA A O 1
ATOM 615 N N . HIS A 1 84 ? 3.309 30.516 -1.357 1 98.19 84 HIS A N 1
ATOM 616 C CA . HIS A 1 84 ? 4.695 30.844 -1.663 1 98.19 84 HIS A CA 1
ATOM 617 C C . HIS A 1 84 ? 5.078 30.375 -3.062 1 98.19 84 HIS A C 1
ATOM 619 O O . HIS A 1 84 ? 4.785 29.234 -3.443 1 98.19 84 HIS A O 1
ATOM 625 N N . PRO A 1 85 ? 5.746 31.156 -3.824 1 96.88 85 PRO A N 1
ATOM 626 C CA . PRO A 1 85 ? 6.027 30.781 -5.215 1 96.88 85 PRO A CA 1
ATOM 627 C C . PRO A 1 85 ? 6.957 29.578 -5.324 1 96.88 85 PRO A C 1
ATOM 629 O O . PRO A 1 85 ? 6.953 28.875 -6.348 1 96.88 85 PRO A O 1
ATOM 632 N N . ASP A 1 86 ? 7.664 29.297 -4.301 1 97.75 86 ASP A N 1
ATOM 633 C CA . ASP A 1 86 ? 8.664 28.234 -4.379 1 97.75 86 ASP A CA 1
ATOM 634 C C . ASP A 1 86 ? 8.125 26.922 -3.807 1 97.75 86 ASP A C 1
ATOM 636 O O . ASP A 1 86 ? 8.805 25.906 -3.834 1 97.75 86 ASP A O 1
ATOM 640 N N . VAL A 1 87 ? 6.875 26.906 -3.273 1 98.25 87 VAL A N 1
ATOM 641 C CA . VAL A 1 87 ? 6.41 25.719 -2.555 1 98.25 87 VAL A CA 1
ATOM 642 C C . VAL A 1 87 ? 5.109 25.219 -3.18 1 98.25 87 VAL A C 1
ATOM 644 O O . VAL A 1 87 ? 4.234 26 -3.533 1 98.25 87 VAL A O 1
ATOM 647 N N . ARG A 1 88 ? 5.016 23.938 -3.391 1 97.75 88 ARG A N 1
ATOM 648 C CA . ARG A 1 88 ? 3.758 23.297 -3.742 1 97.75 88 ARG A CA 1
ATOM 649 C C . ARG A 1 88 ? 3.469 22.125 -2.809 1 97.75 88 ARG A C 1
ATOM 651 O O . ARG A 1 88 ? 4.156 21.094 -2.857 1 97.75 88 ARG A O 1
ATOM 658 N N . CYS A 1 89 ? 2.492 22.219 -1.96 1 97.12 89 CYS A N 1
ATOM 659 C CA . CYS A 1 89 ? 2.055 21.156 -1.076 1 97.12 89 CYS A CA 1
ATOM 660 C C . CYS A 1 89 ? 0.914 20.359 -1.704 1 97.12 89 CYS A C 1
ATOM 662 O O . CYS A 1 89 ? 1.002 19.141 -1.84 1 97.12 89 CYS A O 1
ATOM 664 N N . GLY A 1 90 ? -0.152 21.094 -2.055 1 94.94 90 GLY A N 1
ATOM 665 C CA . GLY A 1 90 ? -1.323 20.438 -2.611 1 94.94 90 GLY A CA 1
ATOM 666 C C . GLY A 1 90 ? -2.256 19.875 -1.551 1 94.94 90 GLY A C 1
ATOM 667 O O . GLY A 1 90 ? -2.033 20.078 -0.354 1 94.94 90 GLY A O 1
ATOM 668 N N . GLN A 1 91 ? -3.279 19.219 -1.99 1 96.38 91 GLN A N 1
ATOM 669 C CA . GLN A 1 91 ? -4.324 18.672 -1.123 1 96.38 91 GLN A CA 1
ATOM 670 C C . GLN A 1 91 ? -3.865 17.391 -0.446 1 96.38 91 GLN A C 1
ATOM 672 O O . GLN A 1 91 ? -2.85 16.797 -0.832 1 96.38 91 GLN A O 1
ATOM 677 N N . GLU A 1 92 ? -4.551 17.016 0.576 1 95.88 92 GLU A N 1
ATOM 678 C CA . GLU A 1 92 ? -4.285 15.766 1.28 1 95.88 92 GLU A CA 1
ATOM 679 C C . GLU A 1 92 ? -4.414 14.562 0.344 1 95.88 92 GLU A C 1
ATOM 681 O O . GLU A 1 92 ? -5.449 14.383 -0.297 1 95.88 92 GLU A O 1
ATOM 686 N N . THR A 1 93 ? -3.398 13.695 0.323 1 96.12 93 THR A N 1
ATOM 687 C CA . THR A 1 93 ? -3.379 12.602 -0.645 1 96.12 93 THR A CA 1
ATOM 688 C C . THR A 1 93 ? -4.051 11.359 -0.07 1 96.12 93 THR A C 1
ATOM 690 O O . THR A 1 93 ? -4.625 10.562 -0.812 1 96.12 93 THR A O 1
ATOM 693 N N . ARG A 1 94 ? -3.891 11.078 1.207 1 94 94 ARG A N 1
ATOM 694 C CA . ARG A 1 94 ? -4.484 9.992 1.973 1 94 94 ARG A CA 1
ATOM 695 C C . ARG A 1 94 ? -3.812 8.664 1.643 1 94 94 ARG A C 1
ATOM 697 O O . ARG A 1 94 ? -3.758 7.762 2.484 1 94 94 ARG A O 1
ATOM 704 N N . VAL A 1 95 ? -3.189 8.516 0.471 1 96.62 95 VAL A N 1
ATOM 705 C CA . VAL A 1 95 ? -2.611 7.242 0.056 1 96.62 95 VAL A CA 1
ATOM 706 C C . VAL A 1 95 ? -1.225 7.074 0.673 1 96.62 95 VAL A C 1
ATOM 708 O O . VAL A 1 95 ? -0.806 5.957 0.986 1 96.62 95 VAL A O 1
ATOM 711 N N . VAL A 1 96 ? -0.493 8.156 0.875 1 97.75 96 VAL A N 1
ATOM 712 C CA . VAL A 1 96 ? 0.856 8.094 1.428 1 97.75 96 VAL A CA 1
ATOM 713 C C . VAL A 1 96 ? 0.808 7.523 2.842 1 97.75 96 VAL A C 1
ATOM 715 O O . VAL A 1 96 ? 1.477 6.527 3.139 1 97.75 96 VAL A O 1
ATOM 718 N N . PRO A 1 97 ? -0.029 8.047 3.707 1 96.81 97 PRO A N 1
ATOM 719 C CA . PRO A 1 97 ? -0.074 7.473 5.051 1 96.81 97 PRO A CA 1
ATOM 720 C C . PRO A 1 97 ? -0.559 6.023 5.055 1 96.81 97 PRO A C 1
ATOM 722 O O . PRO A 1 97 ? -0.133 5.23 5.898 1 96.81 97 PRO A O 1
ATOM 725 N N . ARG A 1 98 ? -1.481 5.676 4.172 1 95.81 98 ARG A N 1
ATOM 726 C CA . ARG A 1 98 ? -1.988 4.309 4.117 1 95.81 98 ARG A CA 1
ATOM 727 C C . ARG A 1 98 ? -0.875 3.326 3.768 1 95.81 98 ARG A C 1
ATOM 729 O O . ARG A 1 98 ? -0.792 2.242 4.352 1 95.81 98 ARG A O 1
ATOM 736 N N . LEU A 1 99 ? -0.068 3.676 2.82 1 97.69 99 LEU A N 1
ATOM 737 C CA . LEU A 1 99 ? 1.062 2.826 2.459 1 97.69 99 LEU A CA 1
ATOM 738 C C . LEU A 1 99 ? 2.029 2.682 3.629 1 97.69 99 LEU A C 1
ATOM 740 O O . LEU A 1 99 ? 2.516 1.583 3.906 1 97.69 99 LEU A O 1
ATOM 744 N N . LEU A 1 100 ? 2.322 3.781 4.277 1 97.88 100 LEU A N 1
ATOM 745 C CA . LEU A 1 100 ? 3.238 3.764 5.414 1 97.88 100 LEU A CA 1
ATOM 746 C C . LEU A 1 100 ? 2.684 2.904 6.543 1 97.88 100 LEU A C 1
ATOM 748 O O . LEU A 1 100 ? 3.434 2.191 7.211 1 97.88 100 LEU A O 1
ATOM 752 N N . GLN A 1 101 ? 1.392 2.992 6.75 1 95.44 101 GLN A N 1
ATOM 753 C CA . GLN A 1 101 ? 0.744 2.166 7.762 1 95.44 101 GLN A CA 1
ATOM 754 C C . GLN A 1 101 ? 0.843 0.685 7.414 1 95.44 101 GLN A C 1
ATOM 756 O O . GLN A 1 101 ? 1.007 -0.158 8.297 1 95.44 101 GLN A O 1
ATOM 761 N N . MET A 1 102 ? 0.679 0.389 6.18 1 95 102 MET A N 1
ATOM 762 C CA . MET A 1 102 ? 0.824 -0.992 5.73 1 95 102 MET A CA 1
ATOM 763 C C . MET A 1 102 ? 2.211 -1.529 6.062 1 95 102 MET A C 1
ATOM 765 O O . MET A 1 102 ? 2.348 -2.652 6.551 1 95 102 MET A O 1
ATOM 769 N N . ARG A 1 103 ? 3.205 -0.751 5.762 1 95.12 103 ARG A N 1
ATOM 770 C CA . ARG A 1 103 ? 4.578 -1.123 6.09 1 95.12 103 ARG A CA 1
ATOM 771 C C . ARG A 1 103 ? 4.734 -1.353 7.59 1 95.12 103 ARG A C 1
ATOM 773 O O . ARG A 1 103 ? 5.402 -2.301 8.016 1 95.12 103 ARG A O 1
ATOM 780 N N . GLN A 1 104 ? 4.141 -0.512 8.367 1 93.75 104 GLN A N 1
ATOM 781 C CA . GLN A 1 104 ? 4.211 -0.653 9.82 1 93.75 104 GLN A CA 1
ATOM 782 C C . GLN A 1 104 ? 3.58 -1.966 10.273 1 93.75 104 GLN A C 1
ATOM 784 O O . GLN A 1 104 ? 4.066 -2.604 11.211 1 93.75 104 GLN A O 1
ATOM 789 N N . HIS A 1 105 ? 2.523 -2.336 9.656 1 91.69 105 HIS A N 1
ATOM 790 C CA . HIS A 1 105 ? 1.863 -3.594 9.992 1 91.69 105 HIS A CA 1
ATOM 791 C C . HIS A 1 105 ? 2.766 -4.785 9.688 1 91.69 105 HIS A C 1
ATOM 793 O O . HIS A 1 105 ? 2.83 -5.734 10.477 1 91.69 105 HIS A O 1
ATOM 799 N N . TRP A 1 106 ? 3.436 -4.742 8.547 1 90.44 106 TRP A N 1
ATOM 800 C CA . TRP A 1 106 ? 4.355 -5.816 8.188 1 90.44 106 TRP A CA 1
ATOM 801 C C . TRP A 1 106 ? 5.465 -5.957 9.227 1 90.44 106 TRP A C 1
ATOM 803 O O . TRP A 1 106 ? 5.852 -7.074 9.578 1 90.44 106 TRP A O 1
ATOM 813 N N . LEU A 1 107 ? 5.914 -4.898 9.766 1 90.31 107 LEU A N 1
ATOM 814 C CA . LEU A 1 107 ? 7.051 -4.902 10.68 1 90.31 107 LEU A CA 1
ATOM 815 C C . LEU A 1 107 ? 6.629 -5.359 12.07 1 90.31 107 LEU A C 1
ATOM 817 O O . LEU A 1 107 ? 7.438 -5.902 12.82 1 90.31 107 LEU A O 1
ATOM 821 N N . ARG A 1 108 ? 5.438 -5.09 12.398 1 90.88 108 ARG A N 1
ATOM 822 C CA . ARG A 1 108 ? 4.949 -5.449 13.727 1 90.88 108 ARG A CA 1
ATOM 823 C C . ARG A 1 108 ? 4.723 -6.957 13.836 1 90.88 108 ARG A C 1
ATOM 825 O O . ARG A 1 108 ? 4.766 -7.516 14.938 1 90.88 108 ARG A O 1
ATOM 832 N N . SER A 1 109 ? 4.547 -7.582 12.719 1 92.88 109 SER A N 1
ATOM 833 C CA . SER A 1 109 ? 4.348 -9.023 12.672 1 92.88 109 SER A CA 1
ATOM 834 C C . SER A 1 109 ? 5.66 -9.758 12.438 1 92.88 109 SER A C 1
ATOM 836 O O . SER A 1 109 ? 6.23 -9.695 11.344 1 92.88 109 SER A O 1
ATOM 838 N N . GLN A 1 110 ? 6.078 -10.492 13.406 1 92.06 110 GLN A N 1
ATOM 839 C CA . GLN A 1 110 ? 7.301 -11.273 13.258 1 92.06 110 GLN A CA 1
ATOM 840 C C . GLN A 1 110 ? 7.176 -12.266 12.102 1 92.06 110 GLN A C 1
ATOM 842 O O . GLN A 1 110 ? 8.125 -12.469 11.344 1 92.06 110 GLN A O 1
ATOM 847 N N . LYS A 1 111 ? 6.059 -12.836 12.055 1 91.75 111 LYS A N 1
ATOM 848 C CA . LYS A 1 111 ? 5.789 -13.789 10.977 1 91.75 111 LYS A CA 1
ATOM 849 C C . LYS A 1 111 ? 5.953 -13.133 9.609 1 91.75 111 LYS A C 1
ATOM 851 O O . LYS A 1 111 ? 6.617 -13.688 8.727 1 91.75 111 LYS A O 1
ATOM 856 N N . GLU A 1 112 ? 5.426 -11.969 9.453 1 92.38 112 GLU A N 1
ATOM 857 C CA . GLU A 1 112 ? 5.48 -11.273 8.164 1 92.38 112 GLU A CA 1
ATOM 858 C C . GLU A 1 112 ? 6.895 -10.773 7.871 1 92.38 112 GLU A C 1
ATOM 860 O O . GLU A 1 112 ? 7.348 -10.828 6.727 1 92.38 112 GLU A O 1
ATOM 865 N N . THR A 1 113 ? 7.535 -10.328 8.867 1 93.31 113 THR A N 1
ATOM 866 C CA . THR A 1 113 ? 8.906 -9.852 8.688 1 93.31 113 THR A CA 1
ATOM 867 C C . THR A 1 113 ? 9.812 -10.969 8.203 1 93.31 113 THR A C 1
ATOM 869 O O . THR A 1 113 ? 10.617 -10.773 7.285 1 93.31 113 THR A O 1
ATOM 872 N N . VAL A 1 114 ? 9.695 -12.117 8.797 1 94.25 114 VAL A N 1
ATOM 873 C CA . VAL A 1 114 ? 10.5 -13.266 8.414 1 94.25 114 VAL A CA 1
ATOM 874 C C . VAL A 1 114 ? 10.164 -13.68 6.98 1 94.25 114 VAL A C 1
ATOM 876 O O . VAL A 1 114 ? 11.062 -14 6.195 1 94.25 114 VAL A O 1
ATOM 879 N N . ARG A 1 115 ? 8.922 -13.648 6.629 1 93.94 115 ARG A N 1
ATOM 880 C CA . ARG A 1 115 ? 8.484 -14 5.281 1 93.94 115 ARG A CA 1
ATOM 881 C C . ARG A 1 115 ? 9.078 -13.047 4.246 1 93.94 115 ARG A C 1
ATOM 883 O O . ARG A 1 115 ? 9.508 -13.477 3.174 1 93.94 115 ARG A O 1
ATOM 890 N N . LEU A 1 116 ? 9.086 -11.766 4.594 1 95.31 116 LEU A N 1
ATOM 891 C CA . LEU A 1 116 ? 9.641 -10.773 3.684 1 95.31 116 LEU A CA 1
ATOM 892 C C . LEU A 1 116 ? 11.141 -10.984 3.496 1 95.31 116 LEU A C 1
ATOM 894 O O . LEU A 1 116 ? 11.641 -10.961 2.369 1 95.31 116 LEU A O 1
ATOM 898 N N . GLU A 1 117 ? 11.781 -11.25 4.547 1 94.31 117 GLU A N 1
ATOM 899 C CA . GLU A 1 117 ? 13.227 -11.477 4.492 1 94.31 117 GLU A CA 1
ATOM 900 C C . GLU A 1 117 ? 13.555 -12.719 3.668 1 94.31 117 GLU A C 1
ATOM 902 O O . GLU A 1 117 ? 14.477 -12.695 2.844 1 94.31 117 GLU A O 1
ATOM 907 N N . GLN A 1 118 ? 12.828 -13.75 3.879 1 94.5 118 GLN A N 1
ATOM 908 C CA . GLN A 1 118 ? 13.055 -15 3.168 1 94.5 118 GLN A CA 1
ATOM 909 C C . GLN A 1 118 ? 12.688 -14.875 1.692 1 94.5 118 GLN A C 1
ATOM 911 O O . GLN A 1 118 ? 13.148 -15.656 0.862 1 94.5 118 GLN A O 1
ATOM 916 N N . ALA A 1 119 ? 11.898 -13.859 1.367 1 95.31 119 ALA A N 1
ATOM 917 C CA . ALA A 1 119 ? 11.484 -13.641 -0.015 1 95.31 119 ALA A CA 1
ATOM 918 C C . ALA A 1 119 ? 12.438 -12.688 -0.729 1 95.31 119 ALA A C 1
ATOM 920 O O . ALA A 1 119 ? 12.219 -12.328 -1.888 1 95.31 119 ALA A O 1
ATOM 921 N N . GLY A 1 120 ? 13.477 -12.211 -0.042 1 94.06 120 GLY A N 1
ATOM 922 C CA . GLY A 1 120 ? 14.422 -11.273 -0.62 1 94.06 120 GLY A CA 1
ATOM 923 C C . GLY A 1 120 ? 13.93 -9.836 -0.609 1 94.06 120 GLY A C 1
ATOM 924 O O . GLY A 1 120 ? 14.539 -8.961 -1.226 1 94.06 120 GLY A O 1
ATOM 925 N N . VAL A 1 121 ? 12.805 -9.641 0.015 1 96.06 121 VAL A N 1
ATOM 926 C CA . VAL A 1 121 ? 12.297 -8.289 0.174 1 96.06 121 VAL A CA 1
ATOM 927 C C . VAL A 1 121 ? 12.891 -7.652 1.43 1 96.06 121 VAL A C 1
ATOM 929 O O . VAL A 1 121 ? 12.195 -7.469 2.43 1 96.06 121 VAL A O 1
ATOM 932 N N . SER A 1 122 ? 14.125 -7.281 1.278 1 94.31 122 SER A N 1
ATOM 933 C CA . SER A 1 122 ? 14.875 -6.684 2.381 1 94.31 122 SER A CA 1
ATOM 934 C C . SER A 1 122 ? 14.336 -5.305 2.734 1 94.31 122 SER A C 1
ATOM 936 O O . SER A 1 122 ? 13.484 -4.766 2.027 1 94.31 122 SER A O 1
ATOM 938 N N . LYS A 1 123 ? 14.828 -4.777 3.822 1 94.44 123 LYS A N 1
ATOM 939 C CA . LYS A 1 123 ? 14.477 -3.416 4.219 1 94.44 123 LYS A CA 1
ATOM 940 C C . LYS A 1 123 ? 14.805 -2.418 3.111 1 94.44 123 LYS A C 1
ATOM 942 O O . LYS A 1 123 ? 14.016 -1.509 2.836 1 94.44 123 LYS A O 1
ATOM 947 N N . ALA A 1 124 ? 15.945 -2.562 2.521 1 95.06 124 ALA A N 1
ATOM 948 C CA . ALA A 1 124 ? 16.375 -1.647 1.464 1 95.06 124 ALA A CA 1
ATOM 949 C C . ALA A 1 124 ? 15.414 -1.701 0.278 1 95.06 124 ALA A C 1
ATOM 951 O O . ALA A 1 124 ? 15.039 -0.664 -0.279 1 95.06 124 ALA A O 1
ATOM 952 N N . VAL A 1 125 ? 15 -2.938 -0.125 1 96.12 125 VAL A N 1
ATOM 953 C CA . VAL A 1 125 ? 14.078 -3.119 -1.241 1 96.12 125 VAL A CA 1
ATOM 954 C C . VAL A 1 125 ? 12.734 -2.471 -0.913 1 96.12 125 VAL A C 1
ATOM 956 O O . VAL A 1 125 ? 12.18 -1.732 -1.729 1 96.12 125 VAL A O 1
ATOM 959 N N . LEU A 1 126 ? 12.266 -2.742 0.288 1 97 126 LEU A N 1
ATOM 960 C CA . LEU A 1 126 ? 10.969 -2.217 0.707 1 97 126 LEU A CA 1
ATOM 961 C C . LEU A 1 126 ? 11.016 -0.697 0.833 1 97 126 LEU A C 1
ATOM 963 O O . LEU A 1 126 ? 10.078 -0.007 0.425 1 97 126 LEU A O 1
ATOM 967 N N . ASP A 1 127 ? 12.102 -0.145 1.408 1 97.38 127 ASP A N 1
ATOM 968 C CA . ASP A 1 127 ? 12.273 1.3 1.531 1 97.38 127 ASP A CA 1
ATOM 969 C C . ASP A 1 127 ? 12.258 1.973 0.161 1 97.38 127 ASP A C 1
ATOM 971 O O . ASP A 1 127 ? 11.617 3.01 -0.021 1 97.38 127 ASP A O 1
ATOM 975 N N . ASN A 1 128 ? 12.953 1.368 -0.775 1 97.5 128 ASN A N 1
ATOM 976 C CA . ASN A 1 128 ? 12.969 1.911 -2.129 1 97.5 128 ASN A CA 1
ATOM 977 C C . ASN A 1 128 ? 11.578 1.876 -2.764 1 97.5 128 ASN A C 1
ATOM 979 O O . ASN A 1 128 ? 11.172 2.83 -3.428 1 97.5 128 ASN A O 1
ATOM 983 N N . ALA A 1 129 ? 10.891 0.803 -2.602 1 98.19 129 ALA A N 1
ATOM 984 C CA . ALA A 1 129 ? 9.547 0.663 -3.158 1 98.19 129 ALA A CA 1
ATOM 985 C C . ALA A 1 129 ? 8.594 1.706 -2.572 1 98.19 129 ALA A C 1
ATOM 987 O O . ALA A 1 129 ? 7.871 2.377 -3.309 1 98.19 129 ALA A O 1
ATOM 988 N N . ILE A 1 130 ? 8.609 1.894 -1.259 1 98.56 130 ILE A N 1
ATOM 989 C CA . ILE A 1 130 ? 7.746 2.848 -0.568 1 98.56 130 ILE A CA 1
ATOM 990 C C . ILE A 1 130 ? 8.117 4.27 -0.981 1 98.56 130 ILE A C 1
ATOM 992 O O . ILE A 1 130 ? 7.242 5.086 -1.278 1 98.56 130 ILE A O 1
ATOM 996 N N . ALA A 1 131 ? 9.438 4.543 -1.014 1 98.62 131 ALA A N 1
ATOM 997 C CA . ALA A 1 131 ? 9.898 5.867 -1.428 1 98.62 131 ALA A CA 1
ATOM 998 C C . ALA A 1 131 ? 9.453 6.18 -2.854 1 98.62 131 ALA A C 1
ATOM 1000 O O . ALA A 1 131 ? 9.008 7.293 -3.143 1 98.62 131 ALA A O 1
ATOM 1001 N N . ALA A 1 132 ? 9.578 5.191 -3.744 1 98.25 132 ALA A N 1
ATOM 1002 C CA . ALA A 1 132 ? 9.195 5.387 -5.137 1 98.25 132 ALA A CA 1
ATOM 1003 C C . ALA A 1 132 ? 7.711 5.719 -5.25 1 98.25 132 ALA A C 1
ATOM 1005 O O . ALA A 1 132 ? 7.328 6.633 -5.988 1 98.25 132 ALA A O 1
ATOM 1006 N N . PHE A 1 133 ? 6.867 4.984 -4.555 1 98.62 133 PHE A N 1
ATOM 1007 C CA . PHE A 1 133 ? 5.434 5.25 -4.527 1 98.62 133 PHE A CA 1
ATOM 1008 C C . PHE A 1 133 ? 5.156 6.668 -4.039 1 98.62 133 PHE A C 1
ATOM 1010 O O . PHE A 1 133 ? 4.422 7.418 -4.684 1 98.62 133 PHE A O 1
ATOM 1017 N N . CYS A 1 134 ? 5.738 7.02 -2.879 1 98.62 134 CYS A N 1
ATOM 1018 C CA . CYS A 1 134 ? 5.516 8.328 -2.268 1 98.62 134 CYS A CA 1
ATOM 1019 C C . CYS A 1 134 ? 5.953 9.445 -3.201 1 98.62 134 CYS A C 1
ATOM 1021 O O . CYS A 1 134 ? 5.246 10.445 -3.354 1 98.62 134 CYS A O 1
ATOM 1023 N N . LEU A 1 135 ? 7.105 9.289 -3.814 1 97.75 135 LEU A N 1
ATOM 1024 C CA . LEU A 1 135 ? 7.648 10.32 -4.691 1 97.75 135 LEU A CA 1
ATOM 1025 C C . LEU A 1 135 ? 6.746 10.539 -5.902 1 97.75 135 LEU A C 1
ATOM 1027 O O . LEU A 1 135 ? 6.492 11.68 -6.297 1 97.75 135 LEU A O 1
ATOM 1031 N N . GLU A 1 136 ? 6.242 9.445 -6.52 1 97 136 GLU A N 1
ATOM 1032 C CA . GLU A 1 136 ? 5.328 9.594 -7.648 1 97 136 GLU A CA 1
ATOM 1033 C C . GLU A 1 136 ? 4.094 10.406 -7.254 1 97 136 GLU A C 1
ATOM 1035 O O . GLU A 1 136 ? 3.65 11.273 -8.008 1 97 136 GLU A O 1
ATOM 1040 N N . VAL A 1 137 ? 3.6 10.156 -6.066 1 97.75 137 VAL A N 1
ATOM 1041 C CA . VAL A 1 137 ? 2.396 10.844 -5.609 1 97.75 137 VAL A CA 1
ATOM 1042 C C . VAL A 1 137 ? 2.723 12.305 -5.309 1 97.75 137 VAL A C 1
ATOM 1044 O O . VAL A 1 137 ? 2.053 13.211 -5.812 1 97.75 137 VAL A O 1
ATOM 1047 N N . ILE A 1 138 ? 3.762 12.539 -4.508 1 97.75 138 ILE A N 1
ATOM 1048 C CA . ILE A 1 138 ? 4.09 13.875 -4.035 1 97.75 138 ILE A CA 1
ATOM 1049 C C . ILE A 1 138 ? 4.449 14.766 -5.227 1 97.75 138 ILE A C 1
ATOM 1051 O O . ILE A 1 138 ? 4.02 15.922 -5.297 1 97.75 138 ILE A O 1
ATOM 1055 N N . VAL A 1 139 ? 5.148 14.234 -6.195 1 95.94 139 VAL A N 1
ATOM 1056 C CA . VAL A 1 139 ? 5.625 15.016 -7.332 1 95.94 139 VAL A CA 1
ATOM 1057 C C . VAL A 1 139 ? 4.477 15.258 -8.312 1 95.94 139 VAL A C 1
ATOM 1059 O O . VAL A 1 139 ? 4.32 16.359 -8.836 1 95.94 139 VAL A O 1
ATOM 1062 N N . ARG A 1 140 ? 3.613 14.305 -8.5 1 94.62 140 ARG A N 1
ATOM 1063 C CA . ARG A 1 140 ? 2.789 14.344 -9.703 1 94.62 140 ARG A CA 1
ATOM 1064 C C . ARG A 1 140 ? 1.352 14.734 -9.367 1 94.62 140 ARG A C 1
ATOM 1066 O O . ARG A 1 140 ? 0.541 14.961 -10.273 1 94.62 140 ARG A O 1
ATOM 1073 N N . HIS A 1 141 ? 0.98 14.883 -8.078 1 93.38 141 HIS A N 1
ATOM 1074 C CA . HIS A 1 141 ? -0.425 15.156 -7.797 1 93.38 141 HIS A CA 1
ATOM 1075 C C . HIS A 1 141 ? -0.74 16.641 -7.938 1 93.38 141 HIS A C 1
ATOM 1077 O O . HIS A 1 141 ? -1.85 17.078 -7.625 1 93.38 141 HIS A O 1
ATOM 1083 N N . GLY A 1 142 ? 0.19 17.422 -8.383 1 91.44 142 GLY A N 1
ATOM 1084 C CA . GLY A 1 142 ? 0.019 18.844 -8.609 1 91.44 142 GLY A CA 1
ATOM 1085 C C . GLY A 1 142 ? 1.122 19.453 -9.461 1 91.44 142 GLY A C 1
ATOM 1086 O O . GLY A 1 142 ? 1.897 18.719 -10.086 1 91.44 142 GLY A O 1
ATOM 1087 N N . ASP A 1 143 ? 1.159 20.734 -9.414 1 89.06 143 ASP A N 1
ATOM 1088 C CA . ASP A 1 143 ? 2.16 21.453 -10.195 1 89.06 143 ASP A CA 1
ATOM 1089 C C . ASP A 1 143 ? 3.557 21.266 -9.609 1 89.06 143 ASP A C 1
ATOM 1091 O O . ASP A 1 143 ? 3.699 20.922 -8.43 1 89.06 143 ASP A O 1
ATOM 1095 N N . THR A 1 144 ? 4.492 21.438 -10.43 1 89.75 144 THR A N 1
ATOM 1096 C CA . THR A 1 144 ? 5.863 21.344 -9.945 1 89.75 144 THR A CA 1
ATOM 1097 C C . THR A 1 144 ? 6.258 22.625 -9.211 1 89.75 144 THR A C 1
ATOM 1099 O O . THR A 1 144 ? 5.621 23.672 -9.383 1 89.75 144 THR A O 1
ATOM 1102 N N . ALA A 1 145 ? 7.223 22.531 -8.383 1 95 145 ALA A N 1
ATOM 1103 C CA . ALA A 1 145 ? 7.816 23.641 -7.633 1 95 145 ALA A CA 1
ATOM 1104 C C . ALA A 1 145 ? 9.211 23.281 -7.125 1 95 145 ALA A C 1
ATOM 1106 O O . ALA A 1 145 ? 9.555 22.094 -7.035 1 95 145 ALA A O 1
ATOM 1107 N N . PRO A 1 146 ? 9.992 24.266 -6.852 1 95.25 146 PRO A N 1
ATOM 1108 C CA . PRO A 1 146 ? 11.328 24 -6.32 1 95.25 146 PRO A CA 1
ATOM 1109 C C . PRO A 1 146 ? 11.289 23.188 -5.023 1 95.25 146 PRO A C 1
ATOM 1111 O O . PRO A 1 146 ? 12.164 22.344 -4.793 1 95.25 146 PRO A O 1
ATOM 1114 N N . ARG A 1 147 ? 10.352 23.484 -4.191 1 97.75 147 ARG A N 1
ATOM 1115 C CA . ARG A 1 147 ? 10.164 22.766 -2.941 1 97.75 147 ARG A CA 1
ATOM 1116 C C . ARG A 1 147 ? 8.805 22.078 -2.906 1 97.75 147 ARG A C 1
ATOM 1118 O O . ARG A 1 147 ? 7.77 22.734 -2.967 1 97.75 147 ARG A O 1
ATOM 1125 N N . LEU A 1 148 ? 8.859 20.75 -2.863 1 98.12 148 LEU A N 1
ATOM 1126 C CA . LEU A 1 148 ? 7.629 19.984 -2.818 1 98.12 148 LEU A CA 1
ATOM 1127 C C . LEU A 1 148 ? 7.262 19.625 -1.381 1 98.12 148 LEU A C 1
ATOM 1129 O O . LEU A 1 148 ? 8.141 19.438 -0.539 1 98.12 148 LEU A O 1
ATOM 1133 N N . CYS A 1 149 ? 6.008 19.578 -1.199 1 98.31 149 CYS A N 1
ATOM 1134 C CA . CYS A 1 149 ? 5.449 19.391 0.135 1 98.31 149 CYS A CA 1
ATOM 1135 C C . CYS A 1 149 ? 4.328 18.359 0.117 1 98.31 149 CYS A C 1
ATOM 1137 O O . CYS A 1 149 ? 3.598 18.25 -0.869 1 98.31 149 CYS A O 1
ATOM 1139 N N . ASN A 1 150 ? 4.266 17.531 1.101 1 98.5 150 ASN A N 1
ATOM 1140 C CA . ASN A 1 150 ? 3.143 16.641 1.37 1 98.5 150 ASN A CA 1
ATOM 1141 C C . ASN A 1 150 ? 2.43 17.016 2.666 1 98.5 150 ASN A C 1
ATOM 1143 O O . ASN A 1 150 ? 3.061 17.109 3.721 1 98.5 150 ASN A O 1
ATOM 1147 N N . LYS A 1 151 ? 1.204 17.203 2.537 1 98.06 151 LYS A N 1
ATOM 1148 C CA . LYS A 1 151 ? 0.401 17.375 3.744 1 98.06 151 LYS A CA 1
ATOM 1149 C C . LYS A 1 151 ? -0.575 16.219 3.926 1 98.06 151 LYS A C 1
ATOM 1151 O O . LYS A 1 151 ? -1.674 16.234 3.367 1 98.06 151 LYS A O 1
ATOM 1156 N N . ASP A 1 152 ? -0.22 15.297 4.59 1 98.12 152 ASP A N 1
ATOM 1157 C CA . ASP A 1 152 ? -0.989 14.203 5.176 1 98.12 152 ASP A CA 1
ATOM 1158 C C . ASP A 1 152 ? -0.763 14.117 6.684 1 98.12 152 ASP A C 1
ATOM 1160 O O . ASP A 1 152 ? 0.22 13.531 7.141 1 98.12 152 ASP A O 1
ATOM 1164 N N . PRO A 1 153 ? -1.688 14.57 7.418 1 97.69 153 PRO A N 1
ATOM 1165 C CA . PRO A 1 153 ? -1.443 14.875 8.828 1 97.69 153 PRO A CA 1
ATOM 1166 C C . PRO A 1 153 ? -0.882 13.688 9.609 1 97.69 153 PRO A C 1
ATOM 1168 O O . PRO A 1 153 ? 0.009 13.859 10.445 1 97.69 153 PRO A O 1
ATOM 1171 N N . LEU A 1 154 ? -1.282 12.523 9.328 1 96.88 154 LEU A N 1
ATOM 1172 C CA . LEU A 1 154 ? -0.973 11.367 10.156 1 96.88 154 LEU A CA 1
ATOM 1173 C C . LEU A 1 154 ? 0.377 10.766 9.773 1 96.88 154 LEU A C 1
ATOM 1175 O O . LEU A 1 154 ? 0.881 9.875 10.453 1 96.88 154 LEU A O 1
ATOM 1179 N N . VAL A 1 155 ? 1.004 11.281 8.711 1 98.19 155 VAL A N 1
ATOM 1180 C CA . VAL A 1 155 ? 2.324 10.82 8.297 1 98.19 155 VAL A CA 1
ATOM 1181 C C . VAL A 1 155 ? 3.326 11.031 9.43 1 98.19 155 VAL A C 1
ATOM 1183 O O . VAL A 1 155 ? 4.254 10.234 9.602 1 98.19 155 VAL A O 1
ATOM 1186 N N . LEU A 1 156 ? 3.094 12.031 10.211 1 98.5 156 LEU A N 1
ATOM 1187 C CA . LEU A 1 156 ? 4.039 12.406 11.258 1 98.5 156 LEU A CA 1
ATOM 1188 C C . LEU A 1 156 ? 4.102 11.336 12.344 1 98.5 156 LEU A C 1
ATOM 1190 O O . LEU A 1 156 ? 5.062 11.281 13.117 1 98.5 156 LEU A O 1
ATOM 1194 N N . LYS A 1 157 ? 3.045 10.477 12.484 1 97.94 157 LYS A N 1
ATOM 1195 C CA . LYS A 1 157 ? 3.105 9.344 13.406 1 97.94 157 LYS A CA 1
ATOM 1196 C C . LYS A 1 157 ? 4.273 8.422 13.062 1 97.94 157 LYS A C 1
ATOM 1198 O O . LYS A 1 157 ? 4.711 7.633 13.906 1 97.94 157 LYS A O 1
ATOM 1203 N N . MET A 1 158 ? 4.707 8.531 11.82 1 98.06 158 MET A N 1
ATOM 1204 C CA . MET A 1 158 ? 5.82 7.719 11.344 1 98.06 158 MET A CA 1
ATOM 1205 C C . MET A 1 158 ? 6.965 8.594 10.852 1 98.06 158 MET A C 1
ATOM 1207 O O . MET A 1 158 ? 7.629 8.266 9.867 1 98.06 158 MET A O 1
ATOM 1211 N N . GLY A 1 159 ? 7.184 9.703 11.461 1 98.56 159 GLY A N 1
ATOM 1212 C CA . GLY A 1 159 ? 8.102 10.742 11.008 1 98.56 159 GLY A CA 1
ATOM 1213 C C . GLY A 1 159 ? 9.531 10.258 10.891 1 98.56 159 GLY A C 1
ATOM 1214 O O . GLY A 1 159 ? 10.211 10.539 9.906 1 98.56 159 GLY A O 1
ATOM 1215 N N . THR A 1 160 ? 10.055 9.477 11.883 1 98.56 160 THR A N 1
ATOM 1216 C CA . THR A 1 160 ? 11.445 9.023 11.883 1 98.56 160 THR A CA 1
ATOM 1217 C C . THR A 1 160 ? 11.703 8.07 10.719 1 98.56 160 THR A C 1
ATOM 1219 O O . THR A 1 160 ? 12.766 8.117 10.094 1 98.56 160 THR A O 1
ATOM 1222 N N . TYR A 1 161 ? 10.766 7.238 10.422 1 98.44 161 TYR A N 1
ATOM 1223 C CA . TYR A 1 161 ? 10.898 6.352 9.266 1 98.44 161 TYR A CA 1
ATOM 1224 C C . TYR A 1 161 ? 10.867 7.141 7.965 1 98.44 161 TYR A C 1
ATOM 1226 O O . TYR A 1 161 ? 11.648 6.863 7.047 1 98.44 161 TYR A O 1
ATOM 1234 N N . VAL A 1 162 ? 9.891 8.125 7.883 1 98.81 162 VAL A N 1
ATOM 1235 C CA . VAL A 1 162 ? 9.812 8.953 6.688 1 98.81 162 VAL A CA 1
ATOM 1236 C C . VAL A 1 162 ? 11.133 9.703 6.488 1 98.81 162 VAL A C 1
ATOM 1238 O O . VAL A 1 162 ? 11.602 9.859 5.359 1 98.81 162 VAL A O 1
ATOM 1241 N N . LEU A 1 163 ? 11.734 10.125 7.574 1 98.81 163 LEU A N 1
ATOM 1242 C CA . LEU A 1 163 ? 13.039 10.781 7.496 1 98.81 163 LEU A CA 1
ATOM 1243 C C . LEU A 1 163 ? 14.102 9.828 6.977 1 98.81 163 LEU A C 1
ATOM 1245 O O . LEU A 1 163 ? 15.016 10.234 6.258 1 98.81 163 LEU A O 1
ATOM 1249 N N . GLU A 1 164 ? 14 8.562 7.344 1 98.06 164 GLU A N 1
ATOM 1250 C CA . GLU A 1 164 ? 14.906 7.551 6.797 1 98.06 164 GLU A CA 1
ATOM 1251 C C . GLU A 1 164 ? 14.727 7.418 5.285 1 98.06 164 GLU A C 1
ATOM 1253 O O . GLU A 1 164 ? 15.711 7.242 4.555 1 98.06 164 GLU A O 1
ATOM 1258 N N . LEU A 1 165 ? 13.516 7.484 4.824 1 98.38 165 LEU A N 1
ATOM 1259 C CA . LEU A 1 165 ? 13.227 7.383 3.398 1 98.38 165 LEU A CA 1
ATOM 1260 C C . LEU A 1 165 ? 13.742 8.609 2.654 1 98.38 165 LEU A C 1
ATOM 1262 O O . LEU A 1 165 ? 14.25 8.5 1.537 1 98.38 165 LEU A O 1
ATOM 1266 N N . PHE A 1 166 ? 13.516 9.766 3.291 1 98.62 166 PHE A N 1
ATOM 1267 C CA . PHE A 1 166 ? 13.859 11.062 2.705 1 98.62 166 PHE A CA 1
ATOM 1268 C C . PHE A 1 166 ? 14.75 11.859 3.645 1 98.62 166 PHE A C 1
ATOM 1270 O O . PHE A 1 166 ? 14.273 12.75 4.352 1 98.62 166 PHE A O 1
ATOM 1277 N N . PRO A 1 167 ? 16 11.711 3.543 1 98.38 167 PRO A N 1
ATOM 1278 C CA . PRO A 1 167 ? 16.922 12.195 4.57 1 98.38 167 PRO A CA 1
ATOM 1279 C C . PRO A 1 167 ? 17.016 13.719 4.617 1 98.38 167 PRO A C 1
ATOM 1281 O O . PRO A 1 167 ? 17.406 14.289 5.637 1 98.38 167 PRO A O 1
ATOM 1284 N N . ASN A 1 168 ? 16.688 14.375 3.557 1 98.5 168 ASN A N 1
ATOM 1285 C CA . ASN A 1 168 ? 16.797 15.828 3.525 1 98.5 168 ASN A CA 1
ATOM 1286 C C . ASN A 1 168 ? 15.445 16.484 3.814 1 98.5 168 ASN A C 1
ATOM 1288 O O . ASN A 1 168 ? 15.312 17.703 3.693 1 98.5 168 ASN A O 1
ATOM 1292 N N . ALA A 1 169 ? 14.453 15.75 4.176 1 98.81 169 ALA A N 1
ATOM 1293 C CA . ALA A 1 169 ? 13.117 16.266 4.441 1 98.81 169 ALA A CA 1
ATOM 1294 C C . ALA A 1 169 ? 13.094 17.078 5.734 1 98.81 169 ALA A C 1
ATOM 1296 O O . ALA A 1 169 ? 13.945 16.891 6.605 1 98.81 169 ALA A O 1
ATOM 1297 N N . LYS A 1 170 ? 12.227 18 5.828 1 98.88 170 LYS A N 1
ATOM 1298 C CA . LYS A 1 170 ? 11.891 18.734 7.039 1 98.88 170 LYS A CA 1
ATOM 1299 C C . LYS A 1 170 ? 10.398 18.625 7.355 1 98.88 170 LYS A C 1
ATOM 1301 O O . LYS A 1 170 ? 9.578 18.484 6.445 1 98.88 170 LYS A O 1
ATOM 1306 N N . PHE A 1 171 ? 10.086 18.672 8.641 1 98.94 171 PHE A N 1
ATOM 1307 C CA . PHE A 1 171 ? 8.734 18.406 9.109 1 98.94 171 PHE A CA 1
ATOM 1308 C C . PHE A 1 171 ? 8.195 19.578 9.906 1 98.94 171 PHE A C 1
ATOM 1310 O O . PHE A 1 171 ? 8.914 20.188 10.703 1 98.94 171 PHE A O 1
ATOM 1317 N N . LEU A 1 172 ? 7.004 19.984 9.562 1 98.94 172 LEU A N 1
ATOM 1318 C CA . LEU A 1 172 ? 6.234 20.906 10.398 1 98.94 172 LEU A CA 1
ATOM 1319 C C . LEU A 1 172 ? 5.176 20.156 11.203 1 98.94 172 LEU A C 1
ATOM 1321 O O . LEU A 1 172 ? 4.301 19.5 10.625 1 98.94 172 LEU A O 1
ATOM 1325 N N . PHE A 1 173 ? 5.301 20.172 12.5 1 98.94 173 PHE A N 1
ATOM 1326 C CA . PHE A 1 173 ? 4.367 19.547 13.43 1 98.94 173 PHE A CA 1
ATOM 1327 C C . PHE A 1 173 ? 3.393 20.578 13.992 1 98.94 173 PHE A C 1
ATOM 1329 O O . PHE A 1 173 ? 3.74 21.344 14.891 1 98.94 173 PHE A O 1
ATOM 1336 N N . MET A 1 174 ? 2.168 20.562 13.477 1 98.88 174 MET A N 1
ATOM 1337 C CA . MET A 1 174 ? 1.132 21.484 13.945 1 98.88 174 MET A CA 1
ATOM 1338 C C . MET A 1 174 ? 0.517 20.984 15.25 1 98.88 174 MET A C 1
ATOM 1340 O O . MET A 1 174 ? 0.072 19.844 15.344 1 98.88 174 MET A O 1
ATOM 1344 N N . VAL A 1 175 ? 0.5 21.875 16.219 1 98.38 175 VAL A N 1
ATOM 1345 C CA . VAL A 1 175 ? -0.126 21.578 17.5 1 98.38 175 VAL A CA 1
ATOM 1346 C C . VAL A 1 175 ? -1.197 22.609 17.812 1 98.38 175 VAL A C 1
ATOM 1348 O O . VAL A 1 175 ? -1.051 23.797 17.469 1 98.38 175 VAL A O 1
ATOM 1351 N N . ARG A 1 176 ? -2.197 22.172 18.422 1 98.31 176 ARG A N 1
ATOM 1352 C CA . ARG A 1 176 ? -3.334 22.984 18.844 1 98.31 176 ARG A CA 1
ATOM 1353 C C . ARG A 1 176 ? -3.9 22.5 20.172 1 98.31 176 ARG A C 1
ATOM 1355 O O . ARG A 1 176 ? -3.75 21.328 20.516 1 98.31 176 ARG A O 1
ATOM 1362 N N . ASP A 1 177 ? -4.523 23.438 20.953 1 98.31 177 ASP A N 1
ATOM 1363 C CA . ASP A 1 177 ? -5.215 23.016 22.172 1 98.31 177 ASP A CA 1
ATOM 1364 C C . ASP A 1 177 ? -6.121 21.828 21.906 1 98.31 177 ASP A C 1
ATOM 1366 O O . ASP A 1 177 ? -7.027 21.891 21.062 1 98.31 177 ASP A O 1
ATOM 1370 N N . GLY A 1 178 ? -5.836 20.75 22.672 1 98.5 178 GLY A N 1
ATOM 1371 C CA . GLY A 1 178 ? -6.555 19.5 22.438 1 98.5 178 GLY A CA 1
ATOM 1372 C C . GLY A 1 178 ? -8.055 19.641 22.594 1 98.5 178 GLY A C 1
ATOM 1373 O O . GLY A 1 178 ? -8.82 18.953 21.906 1 98.5 178 GLY A O 1
ATOM 1374 N N . ARG A 1 179 ? -8.477 20.5 23.453 1 98.38 179 ARG A N 1
ATOM 1375 C CA . ARG A 1 179 ? -9.898 20.75 23.656 1 98.38 179 ARG A CA 1
ATOM 1376 C C . ARG A 1 179 ? -10.531 21.391 22.422 1 98.38 179 ARG A C 1
ATOM 1378 O O . ARG A 1 179 ? -11.609 20.984 22 1 98.38 179 ARG A O 1
ATOM 1385 N N . ALA A 1 180 ? -9.828 22.344 21.875 1 98.38 180 ALA A N 1
ATOM 1386 C CA . ALA A 1 180 ? -10.305 22.984 20.656 1 98.38 180 ALA A CA 1
ATOM 1387 C C . ALA A 1 180 ? -10.297 22 19.484 1 98.38 180 ALA A C 1
ATOM 1389 O O . ALA A 1 180 ? -11.25 21.953 18.688 1 98.38 180 ALA A O 1
ATOM 1390 N N . THR A 1 181 ? -9.266 21.156 19.406 1 98.56 181 THR A N 1
ATOM 1391 C CA . THR A 1 181 ? -9.133 20.172 18.344 1 98.56 181 THR A CA 1
ATOM 1392 C C . THR A 1 181 ? -10.281 19.156 18.406 1 98.56 181 THR A C 1
ATOM 1394 O O . THR A 1 181 ? -10.961 18.922 17.406 1 98.56 181 THR A O 1
ATOM 1397 N N . VAL A 1 182 ? -10.531 18.594 19.578 1 98.62 182 VAL A N 1
ATOM 1398 C CA . VAL A 1 182 ? -11.539 17.547 19.766 1 98.62 182 VAL A CA 1
ATOM 1399 C C . VAL A 1 182 ? -12.93 18.125 19.516 1 98.62 182 VAL A C 1
ATOM 1401 O O . VAL A 1 182 ? -13.766 17.5 18.859 1 98.62 182 VAL A O 1
ATOM 1404 N N . HIS A 1 183 ? -13.156 19.359 20.062 1 98.5 183 HIS A N 1
ATOM 1405 C CA . HIS A 1 183 ? -14.445 20 19.797 1 98.5 183 HIS A CA 1
ATOM 1406 C C . HIS A 1 183 ? -14.672 20.188 18.297 1 98.5 183 HIS A C 1
ATOM 1408 O O . HIS A 1 183 ? -15.789 19.969 17.812 1 98.5 183 HIS A O 1
ATOM 1414 N N . SER A 1 184 ? -13.648 20.625 17.594 1 98.12 184 SER A N 1
ATOM 1415 C CA . SER A 1 184 ? -13.727 20.812 16.156 1 98.12 184 SER A CA 1
ATOM 1416 C C . SER A 1 184 ? -14 19.484 15.438 1 98.12 184 SER A C 1
ATOM 1418 O O . SER A 1 184 ? -14.812 19.422 14.516 1 98.12 184 SER A O 1
ATOM 1420 N N . ILE A 1 185 ? -13.32 18.375 15.828 1 98.31 185 ILE A N 1
ATOM 1421 C CA . ILE A 1 185 ? -13.508 17.047 15.25 1 98.31 185 ILE A CA 1
ATOM 1422 C C . ILE A 1 185 ? -14.961 16.609 15.406 1 98.31 185 ILE A C 1
ATOM 1424 O O . ILE A 1 185 ? -15.586 16.156 14.445 1 98.31 185 ILE A O 1
ATOM 1428 N N . ILE A 1 186 ? -15.477 16.781 16.594 1 98.25 186 ILE A N 1
ATOM 1429 C CA . ILE A 1 186 ? -16.828 16.328 16.938 1 98.25 186 ILE A CA 1
ATOM 1430 C C . ILE A 1 186 ? -17.844 17.188 16.188 1 98.25 186 ILE A C 1
ATOM 1432 O O . ILE A 1 186 ? -18.734 16.656 15.516 1 98.25 186 ILE A O 1
ATOM 1436 N N . THR A 1 187 ? -17.734 18.531 16.203 1 97.56 187 THR A N 1
ATOM 1437 C CA . THR A 1 187 ? -18.766 19.422 15.703 1 97.56 187 THR A CA 1
ATOM 1438 C C . THR A 1 187 ? -18.734 19.453 14.172 1 97.56 187 THR A C 1
ATOM 1440 O O . THR A 1 187 ? -19.781 19.625 13.539 1 97.56 187 THR A O 1
ATOM 1443 N N . ARG A 1 188 ? -17.578 19.234 13.609 1 96.31 188 ARG A N 1
ATOM 1444 C CA . ARG A 1 188 ? -17.484 19.234 12.148 1 96.31 188 ARG A CA 1
ATOM 1445 C C . ARG A 1 188 ? -17.641 17.828 11.586 1 96.31 188 ARG A C 1
ATOM 1447 O O . ARG A 1 188 ? -17.578 17.625 10.375 1 96.31 188 ARG A O 1
ATOM 1454 N N . LYS A 1 189 ? -17.812 16.828 12.469 1 95.88 189 LYS A N 1
ATOM 1455 C CA . LYS A 1 189 ? -18.094 15.445 12.117 1 95.88 189 LYS A CA 1
ATOM 1456 C C . LYS A 1 189 ? -16.969 14.867 11.258 1 95.88 189 LYS A C 1
ATOM 1458 O O . LYS A 1 189 ? -17.219 14.273 10.211 1 95.88 189 LYS A O 1
ATOM 1463 N N . VAL A 1 190 ? -15.75 15.211 11.688 1 95 190 VAL A N 1
ATOM 1464 C CA . VAL A 1 190 ? -14.578 14.656 11.031 1 95 190 VAL A CA 1
ATOM 1465 C C . VAL A 1 190 ? -14.352 13.219 11.492 1 95 190 VAL A C 1
ATOM 1467 O O . VAL A 1 190 ? -14.039 12.977 12.664 1 95 190 VAL A O 1
ATOM 1470 N N . THR A 1 191 ? -14.469 12.305 10.562 1 91.06 191 THR A N 1
ATOM 1471 C CA . THR A 1 191 ? -14.328 10.898 10.93 1 91.06 191 THR A CA 1
ATOM 1472 C C . THR A 1 191 ? -12.867 10.477 10.906 1 91.06 191 THR A C 1
ATOM 1474 O O . THR A 1 191 ? -12.203 10.578 9.875 1 91.06 191 THR A O 1
ATOM 1477 N N . ILE A 1 192 ? -12.391 10.109 11.961 1 92.56 192 ILE A N 1
ATOM 1478 C CA . ILE A 1 192 ? -11.047 9.562 12.148 1 92.56 192 ILE A CA 1
ATOM 1479 C C . ILE A 1 192 ? -11.133 8.156 12.734 1 92.56 192 ILE A C 1
ATOM 1481 O O . ILE A 1 192 ? -11.859 7.93 13.703 1 92.56 192 ILE A O 1
ATOM 1485 N N . THR A 1 193 ? -10.406 7.262 12.117 1 89.56 193 THR A N 1
ATOM 1486 C CA . THR A 1 193 ? -10.445 5.883 12.586 1 89.56 193 THR A CA 1
ATOM 1487 C C . THR A 1 193 ? -10.148 5.812 14.078 1 89.56 193 THR A C 1
ATOM 1489 O O . THR A 1 193 ? -9.156 6.363 14.547 1 89.56 193 THR A O 1
ATOM 1492 N N . GLY A 1 194 ? -11.016 5.188 14.859 1 92.88 194 GLY A N 1
ATOM 1493 C CA . GLY A 1 194 ? -10.812 4.973 16.281 1 92.88 194 GLY A CA 1
ATOM 1494 C C . GLY A 1 194 ? -11.461 6.039 17.141 1 92.88 194 GLY A C 1
ATOM 1495 O O . GLY A 1 194 ? -11.539 5.895 18.375 1 92.88 194 GLY A O 1
ATOM 1496 N N . PHE A 1 195 ? -11.898 7.156 16.594 1 96.25 195 PHE A N 1
ATOM 1497 C CA . PHE A 1 195 ? -12.547 8.227 17.344 1 96.25 195 PHE A CA 1
ATOM 1498 C C . PHE A 1 195 ? -14.047 7.992 17.438 1 96.25 195 PHE A C 1
ATOM 1500 O O . PHE A 1 195 ? -14.695 7.695 16.422 1 96.25 195 PHE A O 1
ATOM 1507 N N . ASP A 1 196 ? -14.57 8.039 18.594 1 98.19 196 ASP A N 1
ATOM 1508 C CA . ASP A 1 196 ? -16.016 8.016 18.844 1 98.19 196 ASP A CA 1
ATOM 1509 C C . ASP A 1 196 ? -16.562 9.43 19 1 98.19 196 ASP A C 1
ATOM 1511 O O . ASP A 1 196 ? -16.516 10.008 20.078 1 98.19 196 ASP A O 1
ATOM 1515 N N . LEU A 1 197 ? -17.219 9.977 18.016 1 97.94 197 LEU A N 1
ATOM 1516 C CA . LEU A 1 197 ? -17.609 11.383 17.938 1 97.94 197 LEU A CA 1
ATOM 1517 C C . LEU A 1 197 ? -18.719 11.688 18.938 1 97.94 197 LEU A C 1
ATOM 1519 O O . LEU A 1 197 ? -19.062 12.859 19.141 1 97.94 197 LEU A O 1
ATOM 1523 N N . THR A 1 198 ? -19.234 10.695 19.594 1 98.06 198 THR A N 1
ATOM 1524 C CA . THR A 1 198 ? -20.281 10.922 20.578 1 98.06 198 THR A CA 1
ATOM 1525 C C . THR A 1 198 ? -19.688 11.109 21.969 1 98.06 198 THR A C 1
ATOM 1527 O O . THR A 1 198 ? -20.406 11.391 22.938 1 98.06 198 THR A O 1
ATOM 1530 N N . SER A 1 199 ? -18.391 11.016 22.047 1 98.56 199 SER A N 1
ATOM 1531 C CA . SER A 1 199 ? -17.75 11.031 23.359 1 98.56 199 SER A CA 1
ATOM 1532 C C . SER A 1 199 ? -16.562 11.969 23.391 1 98.56 199 SER A C 1
ATOM 1534 O O . SER A 1 199 ? -15.477 11.617 22.906 1 98.56 199 SER A O 1
ATOM 1536 N N . TYR A 1 200 ? -16.688 13.109 24.078 1 98.56 200 TYR A N 1
ATOM 1537 C CA . TYR A 1 200 ? -15.562 14.016 24.281 1 98.56 200 TYR A CA 1
ATOM 1538 C C . TYR A 1 200 ? -14.43 13.312 25.016 1 98.56 200 TYR A C 1
ATOM 1540 O O . TYR A 1 200 ? -13.258 13.5 24.688 1 98.56 200 TYR A O 1
ATOM 1548 N N . ARG A 1 201 ? -14.812 12.516 26.016 1 98.62 201 ARG A N 1
ATOM 1549 C CA . ARG A 1 201 ? -13.836 11.805 26.844 1 98.62 201 ARG A CA 1
ATOM 1550 C C . ARG A 1 201 ? -12.961 10.891 25.984 1 98.62 201 ARG A C 1
ATOM 1552 O O . ARG A 1 201 ? -11.727 10.953 26.062 1 98.62 201 ARG A O 1
ATOM 1559 N N . GLN A 1 202 ? -13.57 10.086 25.172 1 98.75 202 GLN A N 1
ATOM 1560 C CA . GLN A 1 202 ? -12.836 9.148 24.344 1 98.75 202 GLN A CA 1
ATOM 1561 C C . GLN A 1 202 ? -12 9.891 23.297 1 98.75 202 GLN A C 1
ATOM 1563 O O . GLN A 1 202 ? -10.844 9.523 23.047 1 98.75 202 GLN A O 1
ATOM 1568 N N . CYS A 1 203 ? -12.555 10.945 22.703 1 98.75 203 CYS A N 1
ATOM 1569 C CA . CYS A 1 203 ? -11.844 11.711 21.688 1 98.75 203 CYS A CA 1
ATOM 1570 C C . CYS A 1 203 ? -10.617 12.391 22.281 1 98.75 203 CYS A C 1
ATOM 1572 O O . CYS A 1 203 ? -9.57 12.461 21.641 1 98.75 203 CYS A O 1
ATOM 1574 N N . LEU A 1 204 ? -10.773 12.914 23.5 1 98.81 204 LEU A N 1
ATOM 1575 C CA . LEU A 1 204 ? -9.641 13.555 24.156 1 98.81 204 LEU A CA 1
ATOM 1576 C C . LEU A 1 204 ? -8.531 12.547 24.453 1 98.81 204 LEU A C 1
ATOM 1578 O O . LEU A 1 204 ? -7.352 12.859 24.297 1 98.81 204 LEU A O 1
ATOM 1582 N N . THR A 1 205 ? -8.922 11.398 24.844 1 98.81 205 THR A N 1
ATOM 1583 C CA . THR A 1 205 ? -7.953 10.344 25.078 1 98.81 205 THR A CA 1
ATOM 1584 C C . THR A 1 205 ? -7.23 9.961 23.797 1 98.81 205 THR A C 1
ATOM 1586 O O . THR A 1 205 ? -6.012 9.773 23.797 1 98.81 205 THR A O 1
ATOM 1589 N N . LYS A 1 206 ? -7.969 9.859 22.719 1 98.69 206 LYS A N 1
ATOM 1590 C CA . LYS A 1 206 ? -7.387 9.531 21.422 1 98.69 206 LYS A CA 1
ATOM 1591 C C . LYS A 1 206 ? -6.48 10.656 20.922 1 98.69 206 LYS A C 1
ATOM 1593 O O . LYS A 1 206 ? -5.418 10.398 20.359 1 98.69 206 LYS A O 1
ATOM 1598 N N . TRP A 1 207 ? -6.965 11.844 21.141 1 98.75 207 TRP A N 1
ATOM 1599 C CA . TRP A 1 207 ? -6.125 12.992 20.797 1 98.75 207 TRP A CA 1
ATOM 1600 C C . TRP A 1 207 ? -4.801 12.93 21.547 1 98.75 207 TRP A C 1
ATOM 1602 O O . TRP A 1 207 ? -3.734 13.102 20.953 1 98.75 207 TRP A O 1
ATOM 1612 N N . ASN A 1 208 ? -4.879 12.688 22.828 1 98.88 208 ASN A N 1
ATOM 1613 C CA . ASN A 1 208 ? -3.691 12.641 23.672 1 98.88 208 ASN A CA 1
ATOM 1614 C C . ASN A 1 208 ? -2.684 11.617 23.156 1 98.88 208 ASN A C 1
ATOM 1616 O O . ASN A 1 208 ? -1.489 11.906 23.062 1 98.88 208 ASN A O 1
ATOM 1620 N N . HIS A 1 209 ? -3.182 10.477 22.828 1 98.62 209 HIS A N 1
ATOM 1621 C CA . HIS A 1 209 ? -2.309 9.414 22.344 1 98.62 209 HIS A CA 1
ATOM 1622 C C . HIS A 1 209 ? -1.665 9.805 21.016 1 98.62 209 HIS A C 1
ATOM 1624 O O . HIS A 1 209 ? -0.462 9.609 20.828 1 98.62 209 HIS A O 1
ATOM 1630 N N . ALA A 1 210 ? -2.391 10.328 20.125 1 98.44 210 ALA A N 1
ATOM 1631 C CA . ALA A 1 210 ? -1.904 10.68 18.797 1 98.44 210 ALA A CA 1
ATOM 1632 C C . ALA A 1 210 ? -0.85 11.781 18.859 1 98.44 210 ALA A C 1
ATOM 1634 O O . ALA A 1 210 ? 0.215 11.664 18.25 1 98.44 210 ALA A O 1
ATOM 1635 N N . VAL A 1 211 ? -1.175 12.789 19.641 1 98.81 211 VAL A N 1
ATOM 1636 C CA . VAL A 1 211 ? -0.266 13.93 19.688 1 98.81 211 VAL A CA 1
ATOM 1637 C C . VAL A 1 211 ? 1.009 13.539 20.438 1 98.81 211 VAL A C 1
ATOM 1639 O O . VAL A 1 211 ? 2.1 14.008 20.094 1 98.81 211 VAL A O 1
ATOM 1642 N N . GLU A 1 212 ? 0.871 12.695 21.438 1 98.81 212 GLU A N 1
ATOM 1643 C CA . GLU A 1 212 ? 2.049 12.219 22.156 1 98.81 212 GLU A CA 1
ATOM 1644 C C . GLU A 1 212 ? 3.004 11.484 21.203 1 98.81 212 GLU A C 1
ATOM 1646 O O . GLU A 1 212 ? 4.219 11.695 21.266 1 98.81 212 GLU A O 1
ATOM 1651 N N . LEU A 1 213 ? 2.432 10.656 20.406 1 98.56 213 LEU A N 1
ATOM 1652 C CA . LEU A 1 213 ? 3.24 9.922 19.438 1 98.56 213 LEU A CA 1
ATOM 1653 C C . LEU A 1 213 ? 3.936 10.875 18.469 1 98.56 213 LEU A C 1
ATOM 1655 O O . LEU A 1 213 ? 5.133 10.734 18.203 1 98.56 213 LEU A O 1
ATOM 1659 N N . MET A 1 214 ? 3.254 11.805 17.969 1 98.81 214 MET A N 1
ATOM 1660 C CA . MET A 1 214 ? 3.816 12.758 17.016 1 98.81 214 MET A CA 1
ATOM 1661 C C . MET A 1 214 ? 4.867 13.641 17.688 1 98.81 214 MET A C 1
ATOM 1663 O O . MET A 1 214 ? 5.875 13.984 17.062 1 98.81 214 MET A O 1
ATOM 1667 N N . TYR A 1 215 ? 4.559 13.969 18.922 1 98.81 215 TYR A N 1
ATOM 1668 C CA . TYR A 1 215 ? 5.504 14.75 19.719 1 98.81 215 TYR A CA 1
ATOM 1669 C C . TYR A 1 215 ? 6.824 14.008 19.875 1 98.81 215 TYR A C 1
ATOM 1671 O O . TYR A 1 215 ? 7.898 14.586 19.688 1 98.81 215 TYR A O 1
ATOM 1679 N N . GLN A 1 216 ? 6.762 12.766 20.188 1 98.75 216 GLN A N 1
ATOM 1680 C CA . GLN A 1 216 ? 7.957 11.945 20.344 1 98.75 216 GLN A CA 1
ATOM 1681 C C . GLN A 1 216 ? 8.703 11.797 19.016 1 98.75 216 GLN A C 1
ATOM 1683 O O . GLN A 1 216 ? 9.938 11.812 19 1 98.75 216 GLN A O 1
ATOM 1688 N N . GLN A 1 217 ? 7.98 11.617 17.922 1 98.75 217 GLN A N 1
ATOM 1689 C CA . GLN A 1 217 ? 8.602 11.562 16.609 1 98.75 217 GLN A CA 1
ATOM 1690 C C . GLN A 1 217 ? 9.383 12.844 16.328 1 98.75 217 GLN A C 1
ATOM 1692 O O . GLN A 1 217 ? 10.547 12.781 15.906 1 98.75 217 GLN A O 1
ATOM 1697 N N . CYS A 1 218 ? 8.742 13.938 16.547 1 98.81 218 CYS A N 1
ATOM 1698 C CA . CYS A 1 218 ? 9.367 15.227 16.281 1 98.81 218 CYS A CA 1
ATOM 1699 C C . CYS A 1 218 ? 10.625 15.414 17.109 1 98.81 218 CYS A C 1
ATOM 1701 O O . CYS A 1 218 ? 11.672 15.82 16.594 1 98.81 218 CYS A O 1
ATOM 1703 N N . LYS A 1 219 ? 10.531 15.094 18.344 1 98.5 219 LYS A N 1
ATOM 1704 C CA . LYS A 1 219 ? 11.68 15.188 19.25 1 98.5 219 LYS A CA 1
ATOM 1705 C C . LYS A 1 219 ? 12.82 14.281 18.781 1 98.5 219 LYS A C 1
ATOM 1707 O O . LYS A 1 219 ? 13.984 14.688 18.781 1 98.5 219 LYS A O 1
ATOM 1712 N N . SER A 1 220 ? 12.477 13.117 18.406 1 98.56 220 SER A N 1
ATOM 1713 C CA . SER A 1 220 ? 13.461 12.125 17.984 1 98.56 220 SER A CA 1
ATOM 1714 C C . SER A 1 220 ? 14.18 12.562 16.719 1 98.56 220 SER A C 1
ATOM 1716 O O . SER A 1 220 ? 15.367 12.281 16.547 1 98.56 220 SER A O 1
ATOM 1718 N N . MET A 1 221 ? 13.508 13.203 15.844 1 98.5 221 MET A N 1
ATOM 1719 C CA . MET A 1 221 ? 14.102 13.664 14.594 1 98.5 221 MET A CA 1
ATOM 1720 C C . MET A 1 221 ? 15.07 14.812 14.836 1 98.5 221 MET A C 1
ATOM 1722 O O . MET A 1 221 ? 16.016 15.008 14.07 1 98.5 221 MET A O 1
ATOM 1726 N N . GLY A 1 222 ? 14.719 15.641 15.891 1 98.25 222 GLY A N 1
ATOM 1727 C CA . GLY A 1 222 ? 15.578 16.766 16.234 1 98.25 222 GLY A CA 1
ATOM 1728 C C . GLY A 1 222 ? 15.07 18.094 15.703 1 98.25 222 GLY A C 1
ATOM 1729 O O . GLY A 1 222 ? 14.305 18.125 14.734 1 98.25 222 GLY A O 1
ATOM 1730 N N . ALA A 1 223 ? 15.578 19.172 16.266 1 97 223 ALA A N 1
ATOM 1731 C CA . ALA A 1 223 ? 15.086 20.516 16 1 97 223 ALA A CA 1
ATOM 1732 C C . ALA A 1 223 ? 15.469 20.984 14.602 1 97 223 ALA A C 1
ATOM 1734 O O . ALA A 1 223 ? 14.836 21.891 14.047 1 97 223 ALA A O 1
ATOM 1735 N N . ASP A 1 224 ? 16.422 20.328 14.031 1 98.06 224 ASP A N 1
ATOM 1736 C CA . ASP A 1 224 ? 16.828 20.703 12.688 1 98.06 224 ASP A CA 1
ATOM 1737 C C . ASP A 1 224 ? 15.922 20.062 11.633 1 98.06 224 ASP A C 1
ATOM 1739 O O . ASP A 1 224 ? 15.914 20.484 10.477 1 98.06 224 ASP A O 1
ATOM 1743 N N . LYS A 1 225 ? 15.141 19.078 12.039 1 98.81 225 LYS A N 1
ATOM 1744 C CA . LYS A 1 225 ? 14.344 18.312 11.078 1 98.81 225 LYS A CA 1
ATOM 1745 C C . LYS A 1 225 ? 12.852 18.5 11.328 1 98.81 225 LYS A C 1
ATOM 1747 O O . LYS A 1 225 ? 12.039 18.328 10.414 1 98.81 225 LYS A O 1
ATOM 1752 N N . CYS A 1 226 ? 12.531 18.859 12.547 1 98.88 226 CYS A N 1
ATOM 1753 C CA . CYS A 1 226 ? 11.109 19 12.859 1 98.88 226 CYS A CA 1
ATOM 1754 C C . CYS A 1 226 ? 10.859 20.266 13.68 1 98.88 226 CYS A C 1
ATOM 1756 O O . CYS A 1 226 ? 11.461 20.453 14.734 1 98.88 226 CYS A O 1
ATOM 1758 N N . LEU A 1 227 ? 10 21.094 13.203 1 98.81 227 LEU A N 1
ATOM 1759 C CA . LEU A 1 227 ? 9.586 22.312 13.875 1 98.81 227 LEU A CA 1
ATOM 1760 C C . LEU A 1 227 ? 8.148 22.203 14.375 1 98.81 227 LEU A C 1
ATOM 1762 O O . LEU A 1 227 ? 7.23 21.984 13.586 1 98.81 227 LEU A O 1
ATOM 1766 N N . MET A 1 228 ? 7.984 22.297 15.641 1 98.44 228 MET A N 1
ATOM 1767 C CA . MET A 1 228 ? 6.641 22.375 16.219 1 98.44 228 MET A CA 1
ATOM 1768 C C . MET A 1 228 ? 6.055 23.766 16.047 1 98.44 228 MET A C 1
ATOM 1770 O O . MET A 1 228 ? 6.695 24.766 16.391 1 98.44 228 MET A O 1
ATOM 1774 N N . VAL A 1 229 ? 4.895 23.891 15.508 1 98.44 229 VAL A N 1
ATOM 1775 C CA . VAL A 1 229 ? 4.207 25.156 15.273 1 98.44 229 VAL A CA 1
ATOM 1776 C C . VAL A 1 229 ? 2.84 25.125 15.953 1 98.44 229 VAL A C 1
ATOM 1778 O O . VAL A 1 229 ? 2.031 24.234 15.711 1 98.44 229 VAL A O 1
ATOM 1781 N N . ARG A 1 230 ? 2.588 26.094 16.75 1 97.81 230 ARG A N 1
ATOM 1782 C CA . ARG A 1 230 ? 1.303 26.203 17.422 1 97.81 230 ARG A CA 1
ATOM 1783 C C . ARG A 1 230 ? 0.277 26.906 16.562 1 97.81 230 ARG A C 1
ATOM 1785 O O . ARG A 1 230 ? 0.559 27.969 16 1 97.81 230 ARG A O 1
ATOM 1792 N N . TYR A 1 231 ? -0.868 26.266 16.422 1 98.19 231 TYR A N 1
ATOM 1793 C CA . TYR A 1 231 ? -1.97 26.859 15.68 1 98.19 231 TYR A CA 1
ATOM 1794 C C . TYR A 1 231 ? -2.287 28.266 16.188 1 98.19 231 TYR A C 1
ATOM 1796 O O . TYR A 1 231 ? -2.479 29.188 15.398 1 98.19 231 TYR A O 1
ATOM 1804 N N . GLU A 1 232 ? -2.355 28.469 17.484 1 97.75 232 GLU A N 1
ATOM 1805 C CA . GLU A 1 232 ? -2.672 29.75 18.109 1 97.75 232 GLU A CA 1
ATOM 1806 C C . GLU A 1 232 ? -1.661 30.828 17.703 1 97.75 232 GLU A C 1
ATOM 1808 O O . GLU A 1 232 ? -2.037 31.969 17.422 1 97.75 232 GLU A O 1
ATOM 1813 N N . ALA A 1 233 ? -0.42 30.438 17.625 1 97.44 233 ALA A N 1
ATOM 1814 C CA . ALA A 1 233 ? 0.599 31.391 17.188 1 97.44 233 ALA A CA 1
ATOM 1815 C C . ALA A 1 233 ? 0.411 31.734 15.719 1 97.44 233 ALA A C 1
ATOM 1817 O O . ALA A 1 233 ? 0.59 32.906 15.32 1 97.44 233 ALA A O 1
ATOM 1818 N N . LEU A 1 234 ? 0.078 30.75 14.93 1 98.25 234 LEU A N 1
ATOM 1819 C CA . LEU A 1 234 ? -0.101 30.953 13.492 1 98.25 234 LEU A CA 1
ATOM 1820 C C . LEU A 1 234 ? -1.211 31.953 13.211 1 98.25 234 LEU A C 1
ATOM 1822 O O . LEU A 1 234 ? -1.078 32.812 12.328 1 98.25 234 LEU A O 1
ATOM 1826 N N . VAL A 1 235 ? -2.309 31.938 13.992 1 98 235 VAL A N 1
ATOM 1827 C CA . VAL A 1 235 ? -3.457 32.781 13.648 1 98 235 VAL A CA 1
ATOM 1828 C C . VAL A 1 235 ? -3.361 34.094 14.383 1 98 235 VAL A C 1
ATOM 1830 O O . VAL A 1 235 ? -3.846 35.125 13.898 1 98 235 VAL A O 1
ATOM 1833 N N . LEU A 1 236 ? -2.695 34.156 15.539 1 97.75 236 LEU A N 1
ATOM 1834 C CA . LEU A 1 236 ? -2.602 35.375 16.328 1 97.75 236 LEU A CA 1
ATOM 1835 C C . LEU A 1 236 ? -1.414 36.219 15.891 1 97.75 236 LEU A C 1
ATOM 1837 O O . LEU A 1 236 ? -1.444 37.469 16 1 97.75 236 LEU A O 1
ATOM 1841 N N . ARG A 1 237 ? -0.345 35.531 15.461 1 97.44 237 ARG A N 1
ATOM 1842 C CA . ARG A 1 237 ? 0.881 36.188 15.008 1 97.44 237 ARG A CA 1
ATOM 1843 C C . ARG A 1 237 ? 1.365 35.562 13.688 1 97.44 237 ARG A C 1
ATOM 1845 O O . ARG A 1 237 ? 2.475 35.031 13.617 1 97.44 237 ARG A O 1
ATOM 1852 N N . PRO A 1 238 ? 0.575 35.719 12.648 1 98 238 PRO A N 1
ATOM 1853 C CA . PRO A 1 238 ? 0.867 35 11.398 1 98 238 PRO A CA 1
ATOM 1854 C C . PRO A 1 238 ? 2.209 35.406 10.789 1 98 238 PRO A C 1
ATOM 1856 O O . PRO A 1 238 ? 2.975 34.531 10.359 1 98 238 PRO A O 1
ATOM 1859 N N . ALA A 1 239 ? 2.537 36.719 10.773 1 98.19 239 ALA A N 1
ATOM 1860 C CA . ALA A 1 239 ? 3.773 37.156 10.141 1 98.19 239 ALA A CA 1
ATOM 1861 C C . ALA A 1 239 ? 4.996 36.594 10.867 1 98.19 239 ALA A C 1
ATOM 1863 O O . ALA A 1 239 ? 5.914 36.062 10.242 1 98.19 239 ALA A O 1
ATOM 1864 N N . ALA A 1 240 ? 5.008 36.75 12.148 1 97.88 240 ALA A N 1
ATOM 1865 C CA . ALA A 1 240 ? 6.137 36.281 12.945 1 97.88 240 ALA A CA 1
ATOM 1866 C C . ALA A 1 240 ? 6.27 34.75 12.852 1 97.88 240 ALA A C 1
ATOM 1868 O O . ALA A 1 240 ? 7.383 34.219 12.734 1 97.88 240 ALA A O 1
ATOM 1869 N N . THR A 1 241 ? 5.188 34.031 12.945 1 98.31 241 THR A N 1
ATOM 1870 C CA . THR A 1 241 ? 5.191 32.594 12.883 1 98.31 241 THR A CA 1
ATOM 1871 C C . THR A 1 241 ? 5.672 32.094 11.516 1 98.31 241 THR A C 1
ATOM 1873 O O . THR A 1 241 ? 6.504 31.188 11.43 1 98.31 241 THR A O 1
ATOM 1876 N N . MET A 1 242 ? 5.215 32.75 10.445 1 98.69 242 MET A N 1
ATOM 1877 C CA . MET A 1 242 ? 5.605 32.312 9.109 1 98.69 242 MET A CA 1
ATOM 1878 C C . MET A 1 242 ? 7.062 32.656 8.828 1 98.69 242 MET A C 1
ATOM 1880 O O . MET A 1 242 ? 7.746 31.922 8.094 1 98.69 242 MET A O 1
ATOM 1884 N N . ARG A 1 243 ? 7.551 33.75 9.391 1 98.38 243 ARG A N 1
ATOM 1885 C CA . ARG A 1 243 ? 8.977 34.031 9.281 1 98.38 243 ARG A CA 1
ATOM 1886 C C . ARG A 1 243 ? 9.805 32.906 9.883 1 98.38 243 ARG A C 1
ATOM 1888 O O . ARG A 1 243 ? 10.797 32.469 9.297 1 98.38 243 ARG A O 1
ATOM 1895 N N . ARG A 1 244 ? 9.398 32.406 11.047 1 98.06 244 ARG A N 1
ATOM 1896 C CA . ARG A 1 244 ? 10.07 31.281 11.711 1 98.06 244 ARG A CA 1
ATOM 1897 C C . ARG A 1 244 ? 10.008 30.031 10.859 1 98.06 244 ARG A C 1
ATOM 1899 O O . ARG A 1 244 ? 11 29.312 10.711 1 98.06 244 ARG A O 1
ATOM 1906 N N . VAL A 1 245 ? 8.867 29.75 10.289 1 98.75 245 VAL A N 1
ATOM 1907 C CA . VAL A 1 245 ? 8.641 28.562 9.469 1 98.75 245 VAL A CA 1
ATOM 1908 C C . VAL A 1 245 ? 9.523 28.625 8.219 1 98.75 245 VAL A C 1
ATOM 1910 O O . VAL A 1 245 ? 10.219 27.672 7.895 1 98.75 245 VAL A O 1
ATOM 1913 N N . LEU A 1 246 ? 9.492 29.766 7.531 1 98.81 246 LEU A N 1
ATOM 1914 C CA . LEU A 1 246 ? 10.258 29.906 6.297 1 98.81 246 LEU A CA 1
ATOM 1915 C C . LEU A 1 246 ? 11.758 29.859 6.578 1 98.81 246 LEU A C 1
ATOM 1917 O O . LEU A 1 246 ? 12.523 29.297 5.797 1 98.81 246 LEU A O 1
ATOM 1921 N N . ASP A 1 247 ? 12.141 30.453 7.699 1 98.44 247 ASP A N 1
ATOM 1922 C CA . ASP A 1 247 ? 13.539 30.359 8.102 1 98.44 247 ASP A CA 1
ATOM 1923 C C . ASP A 1 247 ? 13.945 28.906 8.344 1 98.44 247 ASP A C 1
ATOM 1925 O O . ASP A 1 247 ? 14.992 28.469 7.879 1 98.44 247 ASP A O 1
ATOM 1929 N N . PHE A 1 248 ? 13.188 28.172 9.055 1 98.62 248 PHE A N 1
ATOM 1930 C CA . PHE A 1 248 ? 13.422 26.75 9.32 1 98.62 248 PHE A CA 1
ATOM 1931 C C . PHE A 1 248 ? 13.539 25.969 8.016 1 98.62 248 PHE A C 1
ATOM 1933 O O . PHE A 1 248 ? 14.398 25.094 7.891 1 98.62 248 PHE A O 1
ATOM 1940 N N . LEU A 1 249 ? 12.664 26.312 7.043 1 98.81 249 LEU A N 1
ATOM 1941 C CA . LEU A 1 249 ? 12.625 25.609 5.766 1 98.81 249 LEU A CA 1
ATOM 1942 C C . LEU A 1 249 ? 13.688 26.156 4.816 1 98.81 249 LEU A C 1
ATOM 1944 O O . LEU A 1 249 ? 13.867 25.641 3.715 1 98.81 249 LEU A O 1
ATOM 1948 N N . GLN A 1 250 ? 14.336 27.234 5.211 1 98.5 250 GLN A N 1
ATOM 1949 C CA . GLN A 1 250 ? 15.359 27.875 4.402 1 98.5 250 GLN A CA 1
ATOM 1950 C C . GLN A 1 250 ? 14.773 28.406 3.094 1 98.5 250 GLN A C 1
ATOM 1952 O O . GLN A 1 250 ? 15.328 28.172 2.02 1 98.5 250 GLN A O 1
ATOM 1957 N N . LEU A 1 251 ? 13.68 29.094 3.24 1 98.62 251 LEU A N 1
ATOM 1958 C CA . LEU A 1 251 ? 12.992 29.75 2.133 1 98.62 251 LEU A CA 1
ATOM 1959 C C . LEU A 1 251 ? 12.93 31.25 2.344 1 98.62 251 LEU A C 1
ATOM 1961 O O . LEU A 1 251 ? 12.789 31.719 3.477 1 98.62 251 LEU A O 1
ATOM 1965 N N . PRO A 1 252 ? 12.984 32.062 1.276 1 98.56 252 PRO A N 1
ATOM 1966 C CA . PRO A 1 252 ? 12.852 33.5 1.426 1 98.56 252 PRO A CA 1
ATOM 1967 C C . PRO A 1 252 ? 11.438 33.938 1.812 1 98.56 252 PRO A C 1
ATOM 1969 O O . PRO A 1 252 ? 10.469 33.219 1.49 1 98.56 252 PRO A O 1
ATOM 1972 N N . TRP A 1 253 ? 11.383 35.062 2.461 1 98.56 253 TRP A N 1
ATOM 1973 C CA . TRP A 1 253 ? 10.078 35.625 2.783 1 98.56 253 TRP A CA 1
ATOM 1974 C C . TRP A 1 253 ? 9.312 35.969 1.514 1 98.56 253 TRP A C 1
ATOM 1976 O O . TRP A 1 253 ? 9.898 36.469 0.541 1 98.56 253 TRP A O 1
ATOM 1986 N N . HIS A 1 254 ? 8.133 35.75 1.465 1 98.38 254 HIS A N 1
ATOM 1987 C CA . HIS A 1 254 ? 7.199 36.219 0.449 1 98.38 254 HIS A CA 1
ATOM 1988 C C . HIS A 1 254 ? 5.859 36.594 1.068 1 98.38 254 HIS A C 1
ATOM 1990 O O . HIS A 1 254 ? 5.246 35.781 1.77 1 98.38 254 HIS A O 1
ATOM 1996 N N . ASP A 1 255 ? 5.316 37.719 0.851 1 98.44 255 ASP A N 1
ATOM 1997 C CA . ASP A 1 255 ? 4.125 38.25 1.51 1 98.44 255 ASP A CA 1
ATOM 1998 C C . ASP A 1 255 ? 2.906 37.375 1.218 1 98.44 255 ASP A C 1
ATOM 2000 O O . ASP A 1 255 ? 1.938 37.375 1.979 1 98.44 255 ASP A O 1
ATOM 2004 N N . ALA A 1 256 ? 2.967 36.625 0.118 1 98.19 256 ALA A N 1
ATOM 2005 C CA . ALA A 1 256 ? 1.844 35.781 -0.29 1 98.19 256 ALA A CA 1
ATOM 2006 C C . ALA A 1 256 ? 1.46 34.781 0.817 1 98.19 256 ALA A C 1
ATOM 2008 O O . ALA A 1 256 ? 0.295 34.406 0.932 1 98.19 256 ALA A O 1
ATOM 2009 N N . VAL A 1 257 ? 2.377 34.469 1.677 1 98.69 257 VAL A N 1
ATOM 2010 C CA . VAL A 1 257 ? 2.109 33.469 2.703 1 98.69 257 VAL A CA 1
ATOM 2011 C C . VAL A 1 257 ? 1.104 34 3.713 1 98.69 257 VAL A C 1
ATOM 2013 O O . VAL A 1 257 ? 0.492 33.25 4.469 1 98.69 257 VAL A O 1
ATOM 2016 N N . LEU A 1 258 ? 0.913 35.375 3.736 1 98.62 258 LEU A N 1
ATOM 2017 C CA . LEU A 1 258 ? -0.042 36 4.648 1 98.62 258 LEU A CA 1
ATOM 2018 C C . LEU A 1 258 ? -1.386 36.219 3.963 1 98.62 258 LEU A C 1
ATOM 2020 O O . LEU A 1 258 ? -2.359 36.625 4.605 1 98.62 258 LEU A O 1
ATOM 2024 N N . HIS A 1 259 ? -1.397 35.938 2.615 1 98.38 259 HIS A N 1
ATOM 2025 C CA . HIS A 1 259 ? -2.578 36.25 1.812 1 98.38 259 HIS A CA 1
ATOM 2026 C C . HIS A 1 259 ? -2.949 35.062 0.916 1 98.38 259 HIS A C 1
ATOM 2028 O O . HIS A 1 259 ? -3.186 35.25 -0.282 1 98.38 259 HIS A O 1
ATOM 2034 N N . HIS A 1 260 ? -2.916 33.875 1.527 1 98.44 260 HIS A N 1
ATOM 2035 C CA . HIS A 1 260 ? -3.172 32.656 0.769 1 98.44 260 HIS A CA 1
ATOM 2036 C C . HIS A 1 260 ? -4.527 32.719 0.075 1 98.44 260 HIS A C 1
ATOM 2038 O O . HIS A 1 260 ? -4.707 32.156 -1 1 98.44 260 HIS A O 1
ATOM 2044 N N . GLU A 1 261 ? -5.504 33.438 0.665 1 97.75 261 GLU A N 1
ATOM 2045 C CA . GLU A 1 261 ? -6.867 33.5 0.148 1 97.75 261 GLU A CA 1
ATOM 2046 C C . GLU A 1 261 ? -6.898 34.125 -1.24 1 97.75 261 GLU A C 1
ATOM 2048 O O . GLU A 1 261 ? -7.84 33.906 -2.006 1 97.75 261 GLU A O 1
ATOM 2053 N N . GLN A 1 262 ? -5.895 34.875 -1.574 1 97.62 262 GLN A N 1
ATOM 2054 C CA . GLN A 1 262 ? -5.836 35.531 -2.867 1 97.62 262 GLN A CA 1
ATOM 2055 C C . GLN A 1 262 ? -5.363 34.594 -3.963 1 97.62 262 GLN A C 1
ATOM 2057 O O . GLN A 1 262 ? -5.473 34.906 -5.152 1 97.62 262 GLN A O 1
ATOM 2062 N N . TYR A 1 263 ? -4.914 33.406 -3.566 1 97.19 263 TYR A N 1
ATOM 2063 C CA . TYR A 1 263 ? -4.289 32.5 -4.531 1 97.19 263 TYR A CA 1
ATOM 2064 C C . TYR A 1 263 ? -5.07 31.203 -4.648 1 97.19 263 TYR A C 1
ATOM 2066 O O . TYR A 1 263 ? -4.578 30.219 -5.215 1 97.19 263 TYR A O 1
ATOM 2074 N N . ILE A 1 264 ? -6.258 31.219 -4.145 1 95.88 264 ILE A N 1
ATOM 2075 C CA . ILE A 1 264 ? -7.066 30.016 -4.137 1 95.88 264 ILE A CA 1
ATOM 2076 C C . ILE A 1 264 ? -7.449 29.641 -5.57 1 95.88 264 ILE A C 1
ATOM 2078 O O . ILE A 1 264 ? -7.965 30.469 -6.316 1 95.88 264 ILE A O 1
ATOM 2082 N N . ASN A 1 265 ? -7.16 28.406 -5.918 1 86.5 265 ASN A N 1
ATOM 2083 C CA . ASN A 1 265 ? -7.492 27.781 -7.191 1 86.5 265 ASN A CA 1
ATOM 2084 C C . ASN A 1 265 ? -6.949 28.578 -8.367 1 86.5 265 ASN A C 1
ATOM 2086 O O . ASN A 1 265 ? -7.613 28.703 -9.406 1 86.5 265 ASN A O 1
ATOM 2090 N N . GLN A 1 266 ? -5.914 29.297 -8.148 1 90.31 266 GLN A N 1
ATOM 2091 C CA . GLN A 1 266 ? -5.141 29.938 -9.211 1 90.31 266 GLN A CA 1
ATOM 2092 C C . GLN A 1 266 ? -4.031 29.016 -9.711 1 90.31 266 GLN A C 1
ATOM 2094 O O . GLN A 1 266 ? -3.594 28.109 -8.992 1 90.31 266 GLN A O 1
ATOM 2099 N N . PRO A 1 267 ? -3.643 29.219 -10.984 1 86.19 267 PRO A N 1
ATOM 2100 C CA . PRO A 1 267 ? -2.494 28.438 -11.445 1 86.19 267 PRO A CA 1
ATOM 2101 C C . PRO A 1 267 ? -1.267 28.609 -10.555 1 86.19 267 PRO A C 1
ATOM 2103 O O . PRO A 1 267 ? -0.908 29.734 -10.211 1 86.19 267 PRO A O 1
ATOM 2106 N N . ASN A 1 268 ? -0.721 27.594 -10.125 1 86.69 268 ASN A N 1
ATOM 2107 C CA . ASN A 1 268 ? 0.444 27.609 -9.25 1 86.69 268 ASN A CA 1
ATOM 2108 C C . ASN A 1 268 ? 0.116 28.219 -7.883 1 86.69 268 ASN A C 1
ATOM 2110 O O . ASN A 1 268 ? 1 28.734 -7.203 1 86.69 268 ASN A O 1
ATOM 2114 N N . GLY A 1 269 ? -1.125 28.25 -7.652 1 94.56 269 GLY A N 1
ATOM 2115 C CA . GLY A 1 269 ? -1.588 28.766 -6.375 1 94.56 269 GLY A CA 1
ATOM 2116 C C . GLY A 1 269 ? -2.018 27.672 -5.414 1 94.56 269 GLY A C 1
ATOM 2117 O O . GLY A 1 269 ? -1.362 26.625 -5.312 1 94.56 269 GLY A O 1
ATOM 2118 N N . VAL A 1 270 ? -3.049 27.984 -4.688 1 96.69 270 VAL A N 1
ATOM 2119 C CA . VAL A 1 270 ? -3.521 27.094 -3.633 1 96.69 270 VAL A CA 1
ATOM 2120 C C . VAL A 1 270 ? -4.68 26.25 -4.152 1 96.69 270 VAL A C 1
ATOM 2122 O O . VAL A 1 270 ? -5.77 26.766 -4.41 1 96.69 270 VAL A O 1
ATOM 2125 N N . ALA A 1 271 ? -4.449 24.953 -4.316 1 95.56 271 ALA A N 1
ATOM 2126 C CA . ALA A 1 271 ? -5.523 24.047 -4.695 1 95.56 271 ALA A CA 1
ATOM 2127 C C . ALA A 1 271 ? -6.223 23.484 -3.463 1 95.56 271 ALA A C 1
ATOM 2129 O O . ALA A 1 271 ? -5.57 22.969 -2.551 1 95.56 271 ALA A O 1
ATOM 2130 N N . LEU A 1 272 ? -7.555 23.625 -3.424 1 95.25 272 LEU A N 1
ATOM 2131 C CA . LEU A 1 272 ? -8.328 23.094 -2.303 1 95.25 272 LEU A CA 1
ATOM 2132 C C . LEU A 1 272 ? -9.258 21.969 -2.758 1 95.25 272 LEU A C 1
ATOM 2134 O O . LEU A 1 272 ? -9.703 21.969 -3.904 1 95.25 272 LEU A O 1
ATOM 2138 N N . SER A 1 273 ? -9.414 21.078 -1.846 1 94.12 273 SER A N 1
ATOM 2139 C CA . SER A 1 273 ? -10.391 20.016 -2.059 1 94.12 273 SER A CA 1
ATOM 2140 C C . SER A 1 273 ? -11.766 20.406 -1.531 1 94.12 273 SER A C 1
ATOM 2142 O O . SER A 1 273 ? -11.891 20.891 -0.4 1 94.12 273 SER A O 1
ATOM 2144 N N . ASN A 1 274 ? -12.797 20.047 -2.252 1 91.19 274 ASN A N 1
ATOM 2145 C CA . ASN A 1 274 ? -14.156 20.359 -1.839 1 91.19 274 ASN A CA 1
ATOM 2146 C C . ASN A 1 274 ? -14.68 19.375 -0.801 1 91.19 274 ASN A C 1
ATOM 2148 O O . ASN A 1 274 ? -15.711 19.609 -0.17 1 91.19 274 ASN A O 1
ATOM 2152 N N . VAL A 1 275 ? -13.906 18.328 -0.615 1 91.38 275 VAL A N 1
ATOM 2153 C CA . VAL A 1 275 ? -14.414 17.328 0.305 1 91.38 275 VAL A CA 1
ATOM 2154 C C . VAL A 1 275 ? -13.586 17.328 1.587 1 91.38 275 VAL A C 1
ATOM 2156 O O . VAL A 1 275 ? -13.867 16.562 2.516 1 91.38 275 VAL A O 1
ATOM 2159 N N . GLU A 1 276 ? -12.594 18.141 1.625 1 90.5 276 GLU A N 1
ATOM 2160 C CA . GLU A 1 276 ? -11.875 18.359 2.877 1 90.5 276 GLU A CA 1
ATOM 2161 C C . GLU A 1 276 ? -12.625 19.328 3.789 1 90.5 276 GLU A C 1
ATOM 2163 O O . GLU A 1 276 ? -12.969 20.438 3.377 1 90.5 276 GLU A O 1
ATOM 2168 N N . ARG A 1 277 ? -12.797 19.016 4.996 1 90.81 277 ARG A N 1
ATOM 2169 C CA . ARG A 1 277 ? -13.695 19.719 5.906 1 90.81 277 ARG A CA 1
ATOM 2170 C C . ARG A 1 277 ? -13.125 21.078 6.297 1 90.81 277 ARG A C 1
ATOM 2172 O O . ARG A 1 277 ? -13.859 21.969 6.754 1 90.81 277 ARG A O 1
ATOM 2179 N N . SER A 1 278 ? -11.883 21.266 6.129 1 93.88 278 SER A N 1
ATOM 2180 C CA . SER A 1 278 ? -11.25 22.516 6.52 1 93.88 278 SER A CA 1
ATOM 2181 C C . SER A 1 278 ? -11.258 23.516 5.371 1 93.88 278 SER A C 1
ATOM 2183 O O . SER A 1 278 ? -10.953 24.703 5.57 1 93.88 278 SER A O 1
ATOM 2185 N N . SER A 1 279 ? -11.602 23.078 4.191 1 94.62 279 SER A N 1
ATOM 2186 C CA . SER A 1 279 ? -11.5 23.922 3.002 1 94.62 279 SER A CA 1
ATOM 2187 C C . SER A 1 279 ? -12.391 25.156 3.119 1 94.62 279 SER A C 1
ATOM 2189 O O . SER A 1 279 ? -12.008 26.25 2.695 1 94.62 279 SER A O 1
ATOM 2191 N N . ASP A 1 280 ? -13.562 25.031 3.686 1 94.56 280 ASP A N 1
ATOM 2192 C CA . ASP A 1 280 ? -14.5 26.156 3.783 1 94.56 280 ASP A CA 1
ATOM 2193 C C . ASP A 1 280 ? -13.984 27.219 4.742 1 94.56 280 ASP A C 1
ATOM 2195 O O . ASP A 1 280 ? -14.453 28.359 4.715 1 94.56 280 ASP A O 1
ATOM 2199 N N . GLN A 1 281 ? -13.086 26.922 5.59 1 95.19 281 GLN A N 1
ATOM 2200 C CA . GLN A 1 281 ? -12.477 27.875 6.5 1 95.19 281 GLN A CA 1
ATOM 2201 C C . GLN A 1 281 ? -11.227 28.5 5.883 1 95.19 281 GLN A C 1
ATOM 2203 O O . GLN A 1 281 ? -10.984 29.703 6.035 1 95.19 281 GLN A O 1
ATOM 2208 N N . VAL A 1 282 ? -10.484 27.703 5.148 1 96.38 282 VAL A N 1
ATOM 2209 C CA . VAL A 1 282 ? -9.156 28.094 4.672 1 96.38 282 VAL A CA 1
ATOM 2210 C C . VAL A 1 282 ? -9.289 29 3.453 1 96.38 282 VAL A C 1
ATOM 2212 O O . VAL A 1 282 ? -8.359 29.734 3.117 1 96.38 282 VAL A O 1
ATOM 2215 N N . VAL A 1 283 ? -10.422 28.969 2.828 1 96.38 283 VAL A N 1
ATOM 2216 C CA . VAL A 1 283 ? -10.648 29.844 1.673 1 96.38 283 VAL A CA 1
ATOM 2217 C C . VAL A 1 283 ? -10.656 31.297 2.115 1 96.38 283 VAL A C 1
ATOM 2219 O O . VAL A 1 283 ? -10.445 32.188 1.301 1 96.38 283 VAL A O 1
ATOM 2222 N N . ARG A 1 284 ? -10.891 31.578 3.4 1 97 284 ARG A N 1
ATOM 2223 C CA . ARG A 1 284 ? -10.938 32.938 3.98 1 97 284 ARG A CA 1
ATOM 2224 C C . ARG A 1 284 ? -9.562 33.344 4.484 1 97 284 ARG A C 1
ATOM 2226 O O . ARG A 1 284 ? -8.688 32.5 4.695 1 97 284 ARG A O 1
ATOM 2233 N N . PRO A 1 285 ? -9.398 34.656 4.652 1 97.81 285 PRO A N 1
ATOM 2234 C CA . PRO A 1 285 ? -8.148 35.094 5.281 1 97.81 285 PRO A CA 1
ATOM 2235 C C . PRO A 1 285 ? -7.969 34.531 6.688 1 97.81 285 PRO A C 1
ATOM 2237 O O . PRO A 1 285 ? -8.938 34.094 7.312 1 97.81 285 PRO A O 1
ATOM 2240 N N . VAL A 1 286 ? -6.746 34.469 7.113 1 97.56 286 VAL A N 1
ATOM 2241 C CA . VAL A 1 286 ? -6.465 34.031 8.477 1 97.56 286 VAL A CA 1
ATOM 2242 C C . VAL A 1 286 ? -7.391 34.781 9.453 1 97.56 286 VAL A C 1
ATOM 2244 O O . VAL A 1 286 ? -7.57 36 9.359 1 97.56 286 VAL A O 1
ATOM 2247 N N . ASN A 1 287 ? -8.047 34.031 10.297 1 94.69 287 ASN A N 1
ATOM 2248 C CA . ASN A 1 287 ? -8.969 34.625 11.273 1 94.69 287 ASN A CA 1
ATOM 2249 C C . ASN A 1 287 ? -8.93 33.875 12.602 1 94.69 287 ASN A C 1
ATOM 2251 O O . ASN A 1 287 ? -8.211 32.875 12.734 1 94.69 287 ASN A O 1
ATOM 2255 N N . LEU A 1 288 ? -9.664 34.312 13.531 1 95.56 288 LEU A N 1
ATOM 2256 C CA . LEU A 1 288 ? -9.562 33.812 14.891 1 95.56 288 LEU A CA 1
ATOM 2257 C C . LEU A 1 288 ? -10.828 33.062 15.281 1 95.56 288 LEU A C 1
ATOM 2259 O O . LEU A 1 288 ? -11.008 32.719 16.453 1 95.56 288 LEU A O 1
ATOM 2263 N N . ASP A 1 289 ? -11.719 32.75 14.367 1 93.62 289 ASP A N 1
ATOM 2264 C CA . ASP A 1 289 ? -13.055 32.219 14.641 1 93.62 289 ASP A CA 1
ATOM 2265 C C . ASP A 1 289 ? -12.992 30.891 15.391 1 93.62 289 ASP A C 1
ATOM 2267 O O . ASP A 1 289 ? -13.82 30.625 16.266 1 93.62 289 ASP A O 1
ATOM 2271 N N . ALA A 1 290 ? -11.984 30.141 15.07 1 94.12 290 ALA A N 1
ATOM 2272 C CA . ALA A 1 290 ? -11.945 28.766 15.578 1 94.12 290 ALA A CA 1
ATOM 2273 C C . ALA A 1 290 ? -11.102 28.672 16.844 1 94.12 290 ALA A C 1
ATOM 2275 O O . ALA A 1 290 ? -10.961 27.594 17.422 1 94.12 290 ALA A O 1
ATOM 2276 N N . LEU A 1 291 ? -10.594 29.719 17.344 1 94.44 291 LEU A N 1
ATOM 2277 C CA . LEU A 1 291 ? -9.633 29.734 18.438 1 94.44 291 LEU A CA 1
ATOM 2278 C C . LEU A 1 291 ? -10.266 29.234 19.719 1 94.44 291 LEU A C 1
ATOM 2280 O O . LEU A 1 291 ? -9.688 28.391 20.422 1 94.44 291 LEU A O 1
ATOM 2284 N N . ASP A 1 292 ? -11.531 29.703 20.031 1 92.44 292 ASP A N 1
ATOM 2285 C CA . ASP A 1 292 ? -12.062 29.438 21.375 1 92.44 292 ASP A CA 1
ATOM 2286 C C . ASP A 1 292 ? -13.5 28.922 21.297 1 92.44 292 ASP A C 1
ATOM 2288 O O . ASP A 1 292 ? -14.273 29.078 22.25 1 92.44 292 ASP A O 1
ATOM 2292 N N . LYS A 1 293 ? -13.875 28.359 20.172 1 95.62 293 LYS A N 1
ATOM 2293 C CA . LYS A 1 293 ? -15.234 27.844 20.016 1 95.62 293 LYS A CA 1
ATOM 2294 C C . LYS A 1 293 ? -15.531 26.734 21 1 95.62 293 LYS A C 1
ATOM 2296 O O . LYS A 1 293 ? -16.688 26.469 21.328 1 95.62 293 LYS A O 1
ATOM 2301 N N . TRP A 1 294 ? -14.539 26.078 21.516 1 97.56 294 TRP A N 1
ATOM 2302 C CA . TRP A 1 294 ? -14.68 24.938 22.406 1 97.56 294 TRP A CA 1
ATOM 2303 C C . TRP A 1 294 ? -15.07 25.391 23.812 1 97.56 294 TRP A C 1
ATOM 2305 O O . TRP A 1 294 ? -15.555 24.594 24.609 1 97.56 294 TRP A O 1
ATOM 2315 N N . VAL A 1 295 ? -14.789 26.641 24.156 1 96.31 295 VAL A N 1
ATOM 2316 C CA . VAL A 1 295 ? -14.961 27.141 25.516 1 96.31 295 VAL A CA 1
ATOM 2317 C C . VAL A 1 295 ? -16.422 27.016 25.922 1 96.31 295 VAL A C 1
ATOM 2319 O O . VAL A 1 295 ? -17.312 27.5 25.219 1 96.31 295 VAL A O 1
ATOM 2322 N N . GLY A 1 296 ? -16.641 26.375 27.031 1 95.31 296 GLY A N 1
ATOM 2323 C CA . GLY A 1 296 ? -17.984 26.203 27.578 1 95.31 296 GLY A CA 1
ATOM 2324 C C . GLY A 1 296 ? -18.734 25.031 26.953 1 95.31 296 GLY A C 1
ATOM 2325 O O . GLY A 1 296 ? -19.859 24.734 27.344 1 95.31 296 GLY A O 1
ATOM 2326 N N . GLN A 1 297 ? -18.125 24.312 26.062 1 96.88 297 GLN A N 1
ATOM 2327 C CA . GLN A 1 297 ? -18.844 23.281 25.312 1 96.88 297 GLN A CA 1
ATOM 2328 C C . GLN A 1 297 ? -18.516 21.891 25.844 1 96.88 297 GLN A C 1
ATOM 2330 O O . GLN A 1 297 ? -19.25 20.938 25.594 1 96.88 297 GLN A O 1
ATOM 2335 N N . ILE A 1 298 ? -17.484 21.672 26.594 1 97.38 298 ILE A N 1
ATOM 2336 C CA . ILE A 1 298 ? -17.031 20.359 27.078 1 97.38 298 ILE A CA 1
ATOM 2337 C C . ILE A 1 298 ? -17.812 19.984 28.328 1 97.38 298 ILE A C 1
ATOM 2339 O O . ILE A 1 298 ? -17.938 20.781 29.266 1 97.38 298 ILE A O 1
ATOM 2343 N N . PRO A 1 299 ? -18.297 18.75 28.375 1 97.81 299 PRO A N 1
ATOM 2344 C CA . PRO A 1 299 ? -19.062 18.312 29.547 1 97.81 299 PRO A CA 1
ATOM 2345 C C . PRO A 1 299 ? -18.281 18.453 30.859 1 97.81 299 PRO A C 1
ATOM 2347 O O . PRO A 1 299 ? -17.062 18.25 30.875 1 97.81 299 PRO A O 1
ATOM 2350 N N . ALA A 1 300 ? -19.031 18.75 31.922 1 96.94 300 ALA A N 1
ATOM 2351 C CA . ALA A 1 300 ? -18.453 19.062 33.219 1 96.94 300 ALA A CA 1
ATOM 2352 C C . ALA A 1 300 ? -17.609 17.906 33.75 1 96.94 300 ALA A C 1
ATOM 2354 O O . ALA A 1 300 ? -16.562 18.109 34.344 1 96.94 300 ALA A O 1
ATOM 2355 N N . ASP A 1 301 ? -18.078 16.781 33.594 1 97.25 301 ASP A N 1
ATOM 2356 C CA . ASP A 1 301 ? -17.359 15.617 34.094 1 97.25 301 ASP A CA 1
ATOM 2357 C C . ASP A 1 301 ? -16.047 15.414 33.344 1 97.25 301 ASP A C 1
ATOM 2359 O O . ASP A 1 301 ? -15.055 14.984 33.938 1 97.25 301 ASP A O 1
ATOM 2363 N N . VAL A 1 302 ? -16.047 15.664 32.031 1 98.25 302 VAL A N 1
ATOM 2364 C CA . VAL A 1 302 ? -14.828 15.57 31.234 1 98.25 302 VAL A CA 1
ATOM 2365 C C . VAL A 1 302 ? -13.852 16.656 31.656 1 98.25 302 VAL A C 1
ATOM 2367 O O . VAL A 1 302 ? -12.648 16.406 31.812 1 98.25 302 VAL A O 1
ATOM 2370 N N . ARG A 1 303 ? -14.352 17.828 31.906 1 97 303 ARG A N 1
ATOM 2371 C CA . ARG A 1 303 ? -13.523 18.953 32.344 1 97 303 ARG A CA 1
ATOM 2372 C C . ARG A 1 303 ? -12.844 18.641 33.656 1 97 303 ARG A C 1
ATOM 2374 O O . ARG A 1 303 ? -11.68 18.984 33.875 1 97 303 ARG A O 1
ATOM 2381 N N . ALA A 1 304 ? -13.578 18 34.531 1 97 304 ALA A N 1
ATOM 2382 C CA . ALA A 1 304 ? -13.062 17.672 35.844 1 97 304 ALA A CA 1
ATOM 2383 C C . ALA A 1 304 ? -11.883 16.719 35.75 1 97 304 ALA A C 1
ATOM 2385 O O . ALA A 1 304 ? -10.992 16.734 36.625 1 97 304 ALA A O 1
ATOM 2386 N N . ASP A 1 305 ? -11.805 15.961 34.688 1 97.94 305 ASP A N 1
ATOM 2387 C CA . ASP A 1 305 ? -10.773 14.938 34.531 1 97.94 305 ASP A CA 1
ATOM 2388 C C . ASP A 1 305 ? -9.758 15.336 33.438 1 97.94 305 ASP A C 1
ATOM 2390 O O . ASP A 1 305 ? -8.969 14.508 33 1 97.94 305 ASP A O 1
ATOM 2394 N N . MET A 1 306 ? -9.758 16.516 33.062 1 97.94 306 MET A N 1
ATOM 2395 C CA . MET A 1 306 ? -9.062 16.969 31.859 1 97.94 306 MET A CA 1
ATOM 2396 C C . MET A 1 306 ? -7.574 16.656 31.938 1 97.94 306 MET A C 1
ATOM 2398 O O . MET A 1 306 ? -7.004 16.078 31.016 1 97.94 306 MET A O 1
ATOM 2402 N N . ALA A 1 307 ? -6.938 17 33.031 1 97.62 307 ALA A N 1
ATOM 2403 C CA . ALA A 1 307 ? -5.492 16.844 33.156 1 97.62 307 ALA A CA 1
ATOM 2404 C C . ALA A 1 307 ? -5.098 15.367 33.094 1 97.62 307 ALA A C 1
ATOM 2406 O O . ALA A 1 307 ? -4.02 15.031 32.594 1 97.62 307 ALA A O 1
ATOM 2407 N N . GLU A 1 308 ? -5.945 14.492 33.562 1 97.44 308 GLU A N 1
ATOM 2408 C CA . GLU A 1 308 ? -5.688 13.055 33.531 1 97.44 308 GLU A CA 1
ATOM 2409 C C . GLU A 1 308 ? -5.984 12.453 32.156 1 97.44 308 GLU A C 1
ATOM 2411 O O . GLU A 1 308 ? -5.258 11.578 31.688 1 97.44 308 GLU A O 1
ATOM 2416 N N . LEU A 1 309 ? -7.02 12.906 31.516 1 97.81 309 LEU A N 1
ATOM 2417 C CA . LEU A 1 309 ? -7.453 12.414 30.219 1 97.81 309 LEU A CA 1
ATOM 2418 C C . LEU A 1 309 ? -6.469 12.828 29.125 1 97.81 309 LEU A C 1
ATOM 2420 O O . LEU A 1 309 ? -6.223 12.07 28.188 1 97.81 309 LEU A O 1
ATOM 2424 N N . ALA A 1 310 ? -5.891 13.992 29.266 1 98.56 310 ALA A N 1
ATOM 2425 C CA . ALA A 1 310 ? -5.066 14.594 28.219 1 98.56 310 ALA A CA 1
ATOM 2426 C C . ALA A 1 310 ? -3.832 15.266 28.797 1 98.56 310 ALA A C 1
ATOM 2428 O O . ALA A 1 310 ? -3.668 16.484 28.688 1 98.56 310 ALA A O 1
ATOM 2429 N N . PRO A 1 311 ? -2.969 14.484 29.328 1 98.75 311 PRO A N 1
ATOM 2430 C CA . PRO A 1 311 ? -1.775 15.055 29.953 1 98.75 311 PRO A CA 1
ATOM 2431 C C . PRO A 1 311 ? -0.909 15.836 28.969 1 98.75 311 PRO A C 1
ATOM 2433 O O . PRO A 1 311 ? -0.122 16.688 29.391 1 98.75 311 PRO A O 1
ATOM 2436 N N . MET A 1 312 ? -1.066 15.617 27.656 1 98.75 312 MET A N 1
ATOM 2437 C CA . MET A 1 312 ? -0.274 16.328 26.656 1 98.75 312 MET A CA 1
ATOM 2438 C C . MET A 1 312 ? -0.638 17.812 26.609 1 98.75 312 MET A C 1
ATOM 2440 O O . MET A 1 312 ? 0.127 18.625 26.094 1 98.75 312 MET A O 1
ATOM 2444 N N . LEU A 1 313 ? -1.828 18.172 27.125 1 98.19 313 LEU A N 1
ATOM 2445 C CA . LEU A 1 313 ? -2.146 19.594 27.234 1 98.19 313 LEU A CA 1
ATOM 2446 C C . LEU A 1 313 ? -1.056 20.344 28 1 98.19 313 LEU A C 1
ATOM 2448 O O . LEU A 1 313 ? -0.482 21.312 27.484 1 98.19 313 LEU A O 1
ATOM 2452 N N . SER A 1 314 ? -0.691 19.828 29.125 1 97.31 314 SER A N 1
ATOM 2453 C CA . SER A 1 314 ? 0.323 20.453 29.953 1 97.31 314 SER A CA 1
ATOM 2454 C C . SER A 1 314 ? 1.696 20.406 29.297 1 97.31 314 SER A C 1
ATOM 2456 O O . SER A 1 314 ? 2.443 21.391 29.328 1 97.31 314 SER A O 1
ATOM 2458 N N . VAL A 1 315 ? 2.01 19.25 28.672 1 97.62 315 VAL A N 1
ATOM 2459 C CA . VAL A 1 315 ? 3.305 19.078 28.031 1 97.62 315 VAL A CA 1
ATOM 2460 C C . VAL A 1 315 ? 3.461 20.109 26.906 1 97.62 315 VAL A C 1
ATOM 2462 O O . VAL A 1 315 ? 4.555 20.625 26.672 1 97.62 315 VAL A O 1
ATOM 2465 N N . LEU A 1 316 ? 2.379 20.438 26.281 1 96.56 316 LEU A N 1
ATOM 2466 C CA . LEU A 1 316 ? 2.416 21.328 25.141 1 96.56 316 LEU A CA 1
ATOM 2467 C C . LEU A 1 316 ? 2.221 22.781 25.562 1 96.56 316 LEU A C 1
ATOM 2469 O O . LEU A 1 316 ? 2.193 23.688 24.734 1 96.56 316 LEU A O 1
ATOM 2473 N N . GLY A 1 317 ? 2.023 23 26.844 1 93.75 317 GLY A N 1
ATOM 2474 C CA . GLY A 1 317 ? 1.99 24.359 27.375 1 93.75 317 GLY A CA 1
ATOM 2475 C C . GLY A 1 317 ? 0.583 24.906 27.531 1 93.75 317 GLY A C 1
ATOM 2476 O O . GLY A 1 317 ? 0.395 26.109 27.719 1 93.75 317 GLY A O 1
ATOM 2477 N N . TYR A 1 318 ? -0.381 24.016 27.453 1 95.62 318 TYR A N 1
ATOM 2478 C CA . TYR A 1 318 ? -1.765 24.406 27.688 1 95.62 318 TYR A CA 1
ATOM 2479 C C . TYR A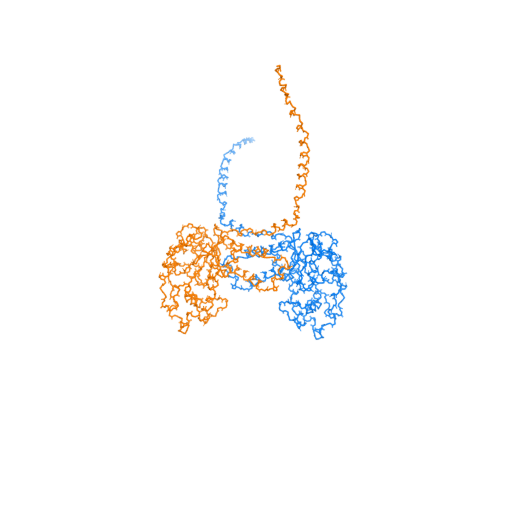 1 318 ? -2.207 24.062 29.094 1 95.62 318 TYR A C 1
ATOM 2481 O O . TYR A 1 318 ? -2.08 22.906 29.531 1 95.62 318 TYR A O 1
ATOM 2489 N N . ASP A 1 319 ? -2.727 25.094 29.812 1 95.62 319 ASP A N 1
ATOM 2490 C CA . ASP A 1 319 ? -3.268 24.828 31.141 1 95.62 319 ASP A CA 1
ATOM 2491 C C . ASP A 1 319 ? -4.57 24.031 31.047 1 95.62 319 ASP A C 1
ATOM 2493 O O . ASP A 1 319 ? -5.59 24.562 30.594 1 95.62 319 ASP A O 1
ATOM 2497 N N . PRO A 1 320 ? -4.574 22.828 31.547 1 96.31 320 PRO A N 1
ATOM 2498 C CA . PRO A 1 320 ? -5.77 21.984 31.406 1 96.31 320 PRO A CA 1
ATOM 2499 C C . PRO A 1 320 ? -6.965 22.547 32.188 1 96.31 320 PRO A C 1
ATOM 2501 O O . PRO A 1 320 ? -8.102 22.125 31.938 1 96.31 320 PRO A O 1
ATOM 2504 N N . TRP A 1 321 ? -6.727 23.5 33.031 1 94.12 321 TRP A N 1
ATOM 2505 C CA . TRP A 1 321 ? -7.805 23.969 33.875 1 94.12 321 TRP A CA 1
ATOM 2506 C C . TRP A 1 321 ? -8.289 25.344 33.438 1 94.12 321 TRP A C 1
ATOM 2508 O O . TRP A 1 321 ? -9.344 25.812 33.875 1 94.12 321 TRP A O 1
ATOM 2518 N N . ALA A 1 322 ? -7.578 25.953 32.562 1 92.81 322 ALA A N 1
ATOM 2519 C CA . ALA A 1 322 ? -7.973 27.266 32.062 1 92.81 322 ALA A CA 1
ATOM 2520 C C . ALA A 1 322 ? -9.086 27.141 31.031 1 92.81 322 ALA A C 1
ATOM 2522 O O . ALA A 1 322 ? -9.062 26.234 30.188 1 92.81 322 ALA A O 1
ATOM 2523 N N . ASN A 1 323 ? -10.094 28.047 31.125 1 90.25 323 ASN A N 1
ATOM 2524 C CA . ASN A 1 323 ? -11.258 28.016 30.25 1 90.25 323 ASN A CA 1
ATOM 2525 C C . ASN A 1 323 ? -11.703 29.406 29.859 1 90.25 323 ASN A C 1
ATOM 2527 O O . ASN A 1 323 ? -12.719 29.906 30.344 1 90.25 323 ASN A O 1
ATOM 2531 N N . PRO A 1 324 ? -11.102 30.047 28.797 1 87.19 324 PRO A N 1
ATOM 2532 C CA . PRO A 1 324 ? -10.031 29.484 27.984 1 87.19 324 PRO A CA 1
ATOM 2533 C C . PRO A 1 324 ? -8.641 29.781 28.531 1 87.19 324 PRO A C 1
ATOM 2535 O O . PRO A 1 324 ? -8.5 30.578 29.469 1 87.19 324 PRO A O 1
ATOM 2538 N N . PRO A 1 325 ? -7.668 29.141 27.969 1 89.25 325 PRO A N 1
ATOM 2539 C CA . PRO A 1 325 ? -6.297 29.547 28.281 1 89.25 325 PRO A CA 1
ATOM 2540 C C . PRO A 1 325 ? -5.918 30.891 27.672 1 89.25 325 PRO A C 1
ATOM 2542 O O . PRO A 1 325 ? -6.66 31.438 26.844 1 89.25 325 PRO A O 1
ATOM 2545 N N . ARG A 1 326 ? -4.855 31.484 28.141 1 91.25 326 ARG A N 1
ATOM 2546 C CA . ARG A 1 326 ? -4.332 32.688 27.531 1 91.25 326 ARG A CA 1
ATOM 2547 C C . ARG A 1 326 ? -3.543 32.406 26.266 1 91.25 326 ARG A C 1
ATOM 2549 O O . ARG A 1 326 ? -2.311 32.375 26.281 1 91.25 326 ARG A O 1
ATOM 2556 N N . TYR A 1 327 ? -4.254 32.281 25.219 1 93.88 327 TYR A N 1
ATOM 2557 C CA . TYR A 1 327 ? -3.643 31.875 23.953 1 93.88 327 TYR A CA 1
ATOM 2558 C C . TYR A 1 327 ? -2.65 32.938 23.484 1 93.88 327 TYR A C 1
ATOM 2560 O O . TYR A 1 327 ? -1.635 32.594 22.859 1 93.88 327 TYR A O 1
ATOM 2568 N N . GLU A 1 328 ? -2.898 34.188 23.766 1 92.19 328 GLU A N 1
ATOM 2569 C CA . GLU A 1 328 ? -2.002 35.281 23.375 1 92.19 328 GLU A CA 1
ATOM 2570 C C . GLU A 1 328 ? -0.62 35.094 23.984 1 92.19 328 GLU A C 1
ATOM 2572 O O . GLU A 1 328 ? 0.398 35.281 23.312 1 92.19 328 GLU A O 1
ATOM 2577 N N . ALA A 1 329 ? -0.65 34.75 25.188 1 87.62 329 ALA A N 1
ATOM 2578 C CA . ALA A 1 329 ? 0.614 34.531 25.891 1 87.62 329 ALA A CA 1
ATOM 2579 C C . ALA A 1 329 ? 1.383 33.344 25.297 1 87.62 329 ALA A C 1
ATOM 2581 O O . ALA A 1 329 ? 2.604 33.406 25.125 1 87.62 329 ALA A O 1
ATOM 2582 N N . THR A 1 330 ? 0.698 32.375 25.016 1 84.81 330 THR A N 1
ATOM 2583 C CA . THR A 1 330 ? 1.296 31.188 24.406 1 84.81 330 THR A CA 1
ATOM 2584 C C . THR A 1 330 ? 1.857 31.531 23.031 1 84.81 330 THR A C 1
ATOM 2586 O O . THR A 1 330 ? 2.945 31.062 22.656 1 84.81 330 THR A O 1
ATOM 2589 N N . ALA A 1 331 ? 1.155 32.25 22.297 1 88.31 331 ALA A N 1
ATOM 2590 C CA . ALA A 1 331 ? 1.583 32.656 20.953 1 88.31 331 ALA A CA 1
ATOM 2591 C C . ALA A 1 331 ? 2.822 33.531 21.031 1 88.31 331 ALA A C 1
ATOM 2593 O O . ALA A 1 331 ? 3.756 33.375 20.234 1 88.31 331 ALA A O 1
ATOM 2594 N N . ASP A 1 332 ? 2.824 34.438 21.953 1 83.81 332 ASP A N 1
ATOM 2595 C CA . ASP A 1 332 ? 3.955 35.375 22.125 1 83.81 332 ASP A CA 1
ATOM 2596 C C . ASP A 1 332 ? 5.219 34.594 22.516 1 83.81 332 ASP A C 1
ATOM 2598 O O . ASP A 1 332 ? 6.305 34.875 22 1 83.81 332 ASP A O 1
ATOM 2602 N N . ALA A 1 333 ? 5.062 33.625 23.328 1 81.75 333 ALA A N 1
ATOM 2603 C CA . ALA A 1 333 ? 6.191 32.812 23.766 1 81.75 333 ALA A CA 1
ATOM 2604 C C . ALA A 1 333 ? 6.754 32 22.594 1 81.75 333 ALA A C 1
ATOM 2606 O O . ALA A 1 333 ? 7.969 31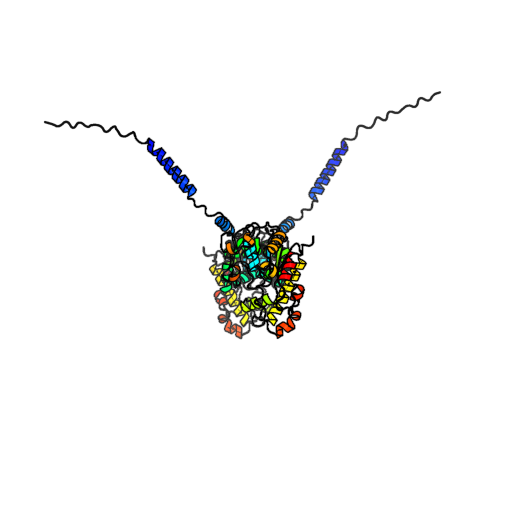.828 22.484 1 81.75 333 ALA A O 1
ATOM 2607 N N . ALA A 1 334 ? 5.934 31.625 21.766 1 82.62 334 ALA A N 1
ATOM 2608 C CA . ALA A 1 334 ? 6.32 30.781 20.641 1 82.62 334 ALA A CA 1
ATOM 2609 C C . ALA A 1 334 ? 7.125 31.562 19.609 1 82.62 334 ALA A C 1
ATOM 2611 O O . ALA A 1 334 ? 8 31 18.938 1 82.62 334 ALA A O 1
ATOM 2612 N N . VAL A 1 335 ? 6.887 32.781 19.469 1 83.31 335 VAL A N 1
ATOM 2613 C CA . VAL A 1 335 ? 7.543 33.562 18.422 1 83.31 335 VAL A CA 1
ATOM 2614 C C . VAL A 1 335 ? 8.82 34.188 18.953 1 83.31 335 VAL A C 1
ATOM 2616 O O . VAL A 1 335 ? 9.672 34.625 18.188 1 83.31 335 VAL A O 1
ATOM 2619 N N . THR A 1 336 ? 8.898 34.25 20.312 1 76.06 336 THR A N 1
ATOM 2620 C CA . THR A 1 336 ? 10.094 34.812 20.922 1 76.06 336 THR A CA 1
ATOM 2621 C C . THR A 1 336 ? 11.141 33.719 21.141 1 76.06 336 THR A C 1
ATOM 2623 O O . THR A 1 336 ? 12.328 34.031 21.328 1 76.06 336 THR A O 1
ATOM 2626 N N . GLU A 1 337 ? 10.742 32.5 21.281 1 64.19 337 GLU A N 1
ATOM 2627 C CA . GLU A 1 337 ? 11.648 31.391 21.547 1 64.19 337 GLU A CA 1
ATOM 2628 C C . GLU A 1 337 ? 12.656 31.219 20.422 1 64.19 337 GLU A C 1
ATOM 2630 O O . GLU A 1 337 ? 12.273 31.109 19.25 1 64.19 337 GLU A O 1
ATOM 2635 N N . ARG A 1 338 ? 13.828 31.938 20.469 1 52.44 338 ARG A N 1
ATOM 2636 C CA . ARG A 1 338 ? 14.953 31.828 19.547 1 52.44 338 ARG A CA 1
ATOM 2637 C C . ARG A 1 338 ? 15.445 30.391 19.453 1 52.44 338 ARG A C 1
ATOM 2639 O O . ARG A 1 338 ? 15.344 29.625 20.406 1 52.44 338 ARG A O 1
ATOM 2646 N N . ARG A 1 339 ? 15.555 29.688 18.172 1 51.28 339 ARG A N 1
ATOM 2647 C CA . ARG A 1 339 ? 16.234 28.422 17.969 1 51.28 339 ARG A CA 1
ATOM 2648 C C . ARG A 1 339 ? 17.5 28.328 18.812 1 51.28 339 ARG A C 1
ATOM 2650 O O . ARG A 1 339 ? 18.297 29.281 18.844 1 51.28 339 ARG A O 1
ATOM 2657 N N . PRO A 1 340 ? 17.547 27.344 19.734 1 40.34 340 PRO A N 1
ATOM 2658 C CA . PRO A 1 340 ? 18.906 27.25 20.297 1 40.34 340 PRO A CA 1
ATOM 2659 C C . PRO A 1 340 ? 19.984 27.203 19.219 1 40.34 340 PRO A C 1
ATOM 2661 O O . PRO A 1 340 ? 19.734 26.688 18.125 1 40.34 340 PRO A O 1
ATOM 2664 N N . PRO A 1 341 ? 21.047 28.031 19.391 1 35.25 341 PRO A N 1
ATOM 2665 C CA . PRO A 1 341 ? 22.125 27.938 18.391 1 35.25 341 PRO A CA 1
ATOM 2666 C C . PRO A 1 341 ? 22.547 26.5 18.125 1 35.25 341 PRO A C 1
ATOM 2668 O O . PRO A 1 341 ? 22.391 25.641 18.984 1 35.25 341 PRO A O 1
ATOM 2671 N N . MET B 1 1 ? -6.27 43.031 -106.438 1 26.78 1 MET B N 1
ATOM 2672 C CA . MET B 1 1 ? -5.445 44 -105.75 1 26.78 1 MET B CA 1
ATOM 2673 C C . MET B 1 1 ? -5.258 43.656 -104.312 1 26.78 1 MET B C 1
ATOM 2675 O O . MET B 1 1 ? -6.227 43.594 -103.562 1 26.78 1 MET B O 1
ATOM 2679 N N . LEU B 1 2 ? -4.328 42.719 -103.938 1 28.66 2 LEU B N 1
ATOM 2680 C CA . LEU B 1 2 ? -3.971 41.594 -103.125 1 28.66 2 LEU B CA 1
ATOM 2681 C C . LEU B 1 2 ? -3.439 42.062 -101.75 1 28.66 2 LEU B C 1
ATOM 2683 O O . LEU B 1 2 ? -2.389 42.688 -101.688 1 28.66 2 LEU B O 1
ATOM 2687 N N . LEU B 1 3 ? -4.406 42.5 -100.875 1 28.16 3 LEU B N 1
ATOM 2688 C CA . LEU B 1 3 ? -4.277 43.219 -99.625 1 28.16 3 LEU B CA 1
ATOM 2689 C C . LEU B 1 3 ? -3.426 42.469 -98.625 1 28.16 3 LEU B C 1
ATOM 2691 O O . LEU B 1 3 ? -3.666 41.281 -98.375 1 28.16 3 LEU B O 1
ATOM 2695 N N . ILE B 1 4 ? -2.123 42.906 -98.375 1 29.95 4 ILE B N 1
ATOM 2696 C CA . ILE B 1 4 ? -0.882 42.406 -97.812 1 29.95 4 ILE B CA 1
ATOM 2697 C C . ILE B 1 4 ? -1.019 42.312 -96.25 1 29.95 4 ILE B C 1
ATOM 2699 O O . ILE B 1 4 ? -1.248 43.312 -95.625 1 29.95 4 ILE B O 1
ATOM 2703 N N . PRO B 1 5 ? -1.454 41.125 -95.562 1 30.58 5 PRO B N 1
ATOM 2704 C CA . PRO B 1 5 ? -1.947 40.938 -94.188 1 30.58 5 PRO B CA 1
ATOM 2705 C C . PRO B 1 5 ? -0.857 41.156 -93.188 1 30.58 5 PRO B C 1
ATOM 2707 O O . PRO B 1 5 ? 0.247 40.625 -93.312 1 30.58 5 PRO B O 1
ATOM 2710 N N . CYS B 1 6 ? -0.676 42.375 -92.562 1 25.56 6 CYS B N 1
ATOM 2711 C CA . CYS B 1 6 ? 0.394 42.938 -91.75 1 25.56 6 CYS B CA 1
ATOM 2712 C C . CYS B 1 6 ? 0.478 42.188 -90.375 1 25.56 6 CYS B C 1
ATOM 2714 O O . CYS B 1 6 ? -0.5 42.125 -89.625 1 25.56 6 CYS B O 1
ATOM 2716 N N . SER B 1 7 ? 1.304 41.031 -90.25 1 26.38 7 SER B N 1
ATOM 2717 C CA . SER B 1 7 ? 1.542 40.031 -89.188 1 26.38 7 SER B CA 1
ATOM 2718 C C . SER B 1 7 ? 2.16 40.656 -87.938 1 26.38 7 SER B C 1
ATOM 2720 O O . SER B 1 7 ? 3.289 41.156 -88 1 26.38 7 SER B O 1
ATOM 2722 N N . ILE B 1 8 ? 1.312 41.469 -87.125 1 25.66 8 ILE B N 1
ATOM 2723 C CA . ILE B 1 8 ? 1.707 42.312 -86 1 25.66 8 ILE B CA 1
ATOM 2724 C C . ILE B 1 8 ? 2.324 41.469 -84.875 1 25.66 8 ILE B C 1
ATOM 2726 O O . ILE B 1 8 ? 1.698 40.5 -84.438 1 25.66 8 ILE B O 1
ATOM 2730 N N . SER B 1 9 ? 3.723 41.375 -84.75 1 25.02 9 SER B N 1
ATOM 2731 C CA . SER B 1 9 ? 4.711 40.625 -84 1 25.02 9 SER B CA 1
ATOM 2732 C C . SER B 1 9 ? 4.621 41 -82.5 1 25.02 9 SER B C 1
ATOM 2734 O O . SER B 1 9 ? 4.641 42.156 -82.125 1 25.02 9 SER B O 1
ATOM 2736 N N . LEU B 1 10 ? 3.928 40.125 -81.625 1 25.78 10 LEU B N 1
ATOM 2737 C CA . LEU B 1 10 ? 3.439 40.062 -80.25 1 25.78 10 LEU B CA 1
ATOM 2738 C C . LEU B 1 10 ? 4.598 40.094 -79.25 1 25.78 10 LEU B C 1
ATOM 2740 O O . LEU B 1 10 ? 5.332 39.125 -79.062 1 25.78 10 LEU B O 1
ATOM 2744 N N . GLY B 1 11 ? 5.543 41.156 -79.188 1 21.94 11 GLY B N 1
ATOM 2745 C CA . GLY B 1 11 ? 6.816 41.219 -78.438 1 21.94 11 GLY B CA 1
ATOM 2746 C C . GLY B 1 11 ? 6.66 41.25 -76.938 1 21.94 11 GLY B C 1
ATOM 2747 O O . GLY B 1 11 ? 7.652 41.25 -76.25 1 21.94 11 GLY B O 1
ATOM 2748 N N . ALA B 1 12 ? 5.52 41.625 -76.312 1 23.62 12 ALA B N 1
ATOM 2749 C CA . ALA B 1 12 ? 5.633 42.438 -75.125 1 23.62 12 ALA B CA 1
ATOM 2750 C C . ALA B 1 12 ? 5.957 41.562 -73.875 1 23.62 12 ALA B C 1
ATOM 2752 O O . ALA B 1 12 ? 5.238 41.594 -72.875 1 23.62 12 ALA B O 1
ATOM 2753 N N . ALA B 1 13 ? 6.395 40.25 -73.938 1 24.8 13 ALA B N 1
ATOM 2754 C CA . ALA B 1 13 ? 6.094 39.344 -72.812 1 24.8 13 ALA B CA 1
ATOM 2755 C C . ALA B 1 13 ? 6.973 39.656 -71.625 1 24.8 13 ALA B C 1
ATOM 2757 O O . ALA B 1 13 ? 6.836 39.031 -70.562 1 24.8 13 ALA B O 1
ATOM 2758 N N . ALA B 1 14 ? 8.195 40.406 -71.688 1 25.28 14 ALA B N 1
ATOM 2759 C CA . ALA B 1 14 ? 9.281 39.969 -70.812 1 25.28 14 ALA B CA 1
ATOM 2760 C C . ALA B 1 14 ? 9.156 40.562 -69.438 1 25.28 14 ALA B C 1
ATOM 2762 O O . ALA B 1 14 ? 9.758 40.094 -68.438 1 25.28 14 ALA B O 1
ATOM 2763 N N . MET B 1 15 ? 8.609 41.781 -69.25 1 24.44 15 MET B N 1
ATOM 2764 C CA . MET B 1 15 ? 9.328 42.531 -68.25 1 24.44 15 MET B CA 1
ATOM 2765 C C . MET B 1 15 ? 8.914 42.062 -66.875 1 24.44 15 MET B C 1
ATOM 2767 O O . MET B 1 15 ? 9.727 42.094 -65.938 1 24.44 15 MET B O 1
ATOM 2771 N N . GLY B 1 16 ? 7.652 42 -66.5 1 24.06 16 GLY B N 1
ATOM 2772 C CA . GLY B 1 16 ? 7.234 42.594 -65.25 1 24.06 16 GLY B CA 1
ATOM 2773 C C . GLY B 1 16 ? 7.43 41.688 -64 1 24.06 16 GLY B C 1
ATOM 2774 O O . GLY B 1 16 ? 6.852 41.938 -62.969 1 24.06 16 GLY B O 1
ATOM 2775 N N . ARG B 1 17 ? 8.25 40.625 -64.125 1 28.89 17 ARG B N 1
ATOM 2776 C CA . ARG B 1 17 ? 8.094 39.594 -63.125 1 28.89 17 ARG B CA 1
ATOM 2777 C C . ARG B 1 17 ? 8.727 40 -61.781 1 28.89 17 ARG B C 1
ATOM 2779 O O . ARG B 1 17 ? 8.664 39.25 -60.812 1 28.89 17 ARG B O 1
ATOM 2786 N N . GLY B 1 18 ? 9.5 41.094 -61.781 1 28.77 18 GLY B N 1
ATOM 2787 C CA . GLY B 1 18 ? 10.43 41.188 -60.656 1 28.77 18 GLY B CA 1
ATOM 2788 C C . GLY B 1 18 ? 9.758 41.594 -59.344 1 28.77 18 GLY B C 1
ATOM 2789 O O . GLY B 1 18 ? 10.258 41.281 -58.281 1 28.77 18 GLY B O 1
ATOM 2790 N N . ALA B 1 19 ? 8.773 42.5 -59.406 1 30.12 19 ALA B N 1
ATOM 2791 C CA . ALA B 1 19 ? 8.328 43.188 -58.219 1 30.12 19 ALA B CA 1
ATOM 2792 C C . ALA B 1 19 ? 7.531 42.281 -57.312 1 30.12 19 ALA B C 1
ATOM 2794 O O . ALA B 1 19 ? 7.59 42.406 -56.094 1 30.12 19 ALA B O 1
ATOM 2795 N N . ARG B 1 20 ? 6.727 41.406 -57.969 1 36.88 20 ARG B N 1
ATOM 2796 C CA . ARG B 1 20 ? 5.723 40.781 -57.125 1 36.88 20 ARG B CA 1
ATOM 2797 C C . ARG B 1 20 ? 6.352 39.75 -56.219 1 36.88 20 ARG B C 1
ATOM 2799 O O . ARG B 1 20 ? 5.656 39.094 -55.406 1 36.88 20 ARG B O 1
ATOM 2806 N N . TRP B 1 21 ? 7.699 39.469 -56.562 1 33.25 21 TRP B N 1
ATOM 2807 C CA . TRP B 1 21 ? 8.242 38.438 -55.688 1 33.25 21 TRP B CA 1
ATOM 2808 C C . TRP B 1 21 ? 8.492 39 -54.281 1 33.25 21 TRP B C 1
ATOM 2810 O O . TRP B 1 21 ? 8.492 38.25 -53.281 1 33.25 21 TRP B O 1
ATOM 2820 N N . ARG B 1 22 ? 8.664 40.438 -54.219 1 39.62 22 ARG B N 1
ATOM 2821 C CA . ARG B 1 22 ? 8.961 41 -52.906 1 39.62 22 ARG B CA 1
ATOM 2822 C C . ARG B 1 22 ? 7.723 40.969 -52 1 39.62 22 ARG B C 1
ATOM 2824 O O . ARG B 1 22 ? 7.832 40.875 -50.781 1 39.62 22 ARG B O 1
ATOM 2831 N N . LEU B 1 23 ? 6.547 41.25 -52.781 1 36.91 23 LEU B N 1
ATOM 2832 C CA . LEU B 1 23 ? 5.367 41.344 -51.906 1 36.91 23 LEU B CA 1
ATOM 2833 C C . LEU B 1 23 ? 5.016 39.969 -51.375 1 36.91 23 LEU B C 1
ATOM 2835 O O . LEU B 1 23 ? 4.594 39.844 -50.219 1 36.91 23 LEU B O 1
ATOM 2839 N N . ALA B 1 24 ? 5.203 38.875 -52.25 1 40.88 24 ALA B N 1
ATOM 2840 C CA . ALA B 1 24 ? 4.859 37.562 -51.719 1 40.88 24 ALA B CA 1
ATOM 2841 C C . ALA B 1 24 ? 5.797 37.156 -50.594 1 40.88 24 ALA B C 1
ATOM 2843 O O . ALA B 1 24 ? 5.371 36.531 -49.594 1 40.88 24 ALA B O 1
ATOM 2844 N N . ALA B 1 25 ? 7.016 37.656 -50.75 1 39.94 25 ALA B N 1
ATOM 2845 C CA . ALA B 1 25 ? 7.922 37.281 -49.656 1 39.94 25 ALA B CA 1
ATOM 2846 C C . ALA B 1 25 ? 7.531 38 -48.375 1 39.94 25 ALA B C 1
ATOM 2848 O O . ALA B 1 25 ? 7.637 37.406 -47.281 1 39.94 25 ALA B O 1
ATOM 2849 N N . ALA B 1 26 ? 7.059 39.281 -48.531 1 43.84 26 ALA B N 1
ATOM 2850 C CA . ALA B 1 26 ? 6.637 39.938 -47.312 1 43.84 26 ALA B CA 1
ATOM 2851 C C . ALA B 1 26 ? 5.379 39.312 -46.719 1 43.84 26 ALA B C 1
ATOM 2853 O O . ALA B 1 26 ? 5.23 39.188 -45.5 1 43.84 26 ALA B O 1
ATOM 2854 N N . LEU B 1 27 ? 4.434 38.906 -47.656 1 43.34 27 LEU B N 1
ATOM 2855 C CA . LEU B 1 27 ? 3.242 38.281 -47.125 1 43.34 27 LEU B CA 1
ATOM 2856 C C . LEU B 1 27 ? 3.578 36.906 -46.531 1 43.34 27 LEU B C 1
ATOM 2858 O O . LEU B 1 27 ? 3.014 36.5 -45.531 1 43.34 27 LEU B O 1
ATOM 2862 N N . VAL B 1 28 ? 4.527 36.156 -47.219 1 42.09 28 VAL B N 1
ATOM 2863 C CA . VAL B 1 28 ? 4.902 34.875 -46.594 1 42.09 28 VAL B CA 1
ATOM 2864 C C . VAL B 1 28 ? 5.691 35.125 -45.312 1 42.09 28 VAL B C 1
ATOM 2866 O O . VAL B 1 28 ? 5.527 34.406 -44.344 1 42.09 28 VAL B O 1
ATOM 2869 N N . ALA B 1 29 ? 6.5 36.281 -45.281 1 42.47 29 ALA B N 1
ATOM 2870 C CA . ALA B 1 29 ? 7.16 36.562 -44 1 42.47 29 ALA B CA 1
ATOM 2871 C C . ALA B 1 29 ? 6.148 36.938 -42.938 1 42.47 29 ALA B C 1
ATOM 2873 O O . ALA B 1 29 ? 6.301 36.562 -41.75 1 42.47 29 ALA B O 1
ATOM 2874 N N . GLY B 1 30 ? 5.156 37.75 -43.344 1 37.34 30 GLY B N 1
ATOM 2875 C CA . GLY B 1 30 ? 4.121 38 -42.375 1 37.34 30 GLY B CA 1
ATOM 2876 C C . GLY B 1 30 ? 3.352 36.75 -41.969 1 37.34 30 GLY B C 1
ATOM 2877 O O . GLY B 1 30 ? 2.957 36.594 -40.812 1 37.34 30 GLY B O 1
ATOM 2878 N N . ALA B 1 31 ? 2.939 35.938 -43 1 42.44 31 ALA B N 1
ATOM 2879 C CA . ALA B 1 31 ? 2.24 34.719 -42.656 1 42.44 31 ALA B CA 1
ATOM 2880 C C . ALA B 1 31 ? 3.15 33.781 -41.875 1 42.44 31 ALA B C 1
ATOM 2882 O O . ALA B 1 31 ? 2.697 33.094 -40.938 1 42.44 31 ALA B O 1
ATOM 2883 N N . LEU B 1 32 ? 4.469 33.719 -42.25 1 38.12 32 LEU B N 1
ATOM 2884 C CA . LEU B 1 32 ? 5.367 32.906 -41.438 1 38.12 32 LEU B CA 1
ATOM 2885 C C . LEU B 1 32 ? 5.512 33.531 -40.031 1 38.12 32 LEU B C 1
ATOM 2887 O O . LEU B 1 32 ? 5.609 32.781 -39.031 1 38.12 32 LEU B O 1
ATOM 2891 N N . LEU B 1 33 ? 5.602 34.906 -39.906 1 36.75 33 LEU B N 1
ATOM 2892 C CA . LEU B 1 33 ? 5.594 35.469 -38.562 1 36.75 33 LEU B CA 1
ATOM 2893 C C . LEU B 1 33 ? 4.254 35.219 -37.875 1 36.75 33 LEU B C 1
ATOM 2895 O O . LEU B 1 33 ? 4.203 34.938 -36.688 1 36.75 33 LEU B O 1
ATOM 2899 N N . VAL B 1 34 ? 3.098 35.469 -38.5 1 38.22 34 VAL B N 1
ATOM 2900 C CA . VAL B 1 34 ? 1.826 35.125 -37.875 1 38.22 34 VAL B CA 1
ATOM 2901 C C . VAL B 1 34 ? 1.729 33.625 -37.625 1 38.22 34 VAL B C 1
ATOM 2903 O O . VAL B 1 34 ? 1.196 33.188 -36.625 1 38.22 34 VAL B O 1
ATOM 2906 N N . TRP B 1 35 ? 2.029 32.656 -38.562 1 38.12 35 TRP B N 1
ATOM 2907 C CA . TRP B 1 35 ? 2.02 31.219 -38.281 1 38.12 35 TRP B CA 1
ATOM 2908 C C . TRP B 1 35 ? 2.988 30.875 -37.156 1 38.12 35 TRP B C 1
ATOM 2910 O O . TRP B 1 35 ? 2.68 30.047 -36.312 1 38.12 35 TRP B O 1
ATOM 2920 N N . LEU B 1 36 ? 4.34 31.312 -37.062 1 36.88 36 LEU B N 1
ATOM 2921 C CA . LEU B 1 36 ? 5.184 31.141 -35.875 1 36.88 36 LEU B CA 1
ATOM 2922 C C . LEU B 1 36 ? 4.523 31.75 -34.656 1 36.88 36 LEU B C 1
ATOM 2924 O O . LEU B 1 36 ? 4.715 31.266 -33.531 1 36.88 36 LEU B O 1
ATOM 2928 N N . TRP B 1 37 ? 3.959 32.969 -34.625 1 33.34 37 TRP B N 1
ATOM 2929 C CA . TRP B 1 37 ? 3.299 33.625 -33.5 1 33.34 37 TRP B CA 1
ATOM 2930 C C . TRP B 1 37 ? 2.006 32.875 -33.125 1 33.34 37 TRP B C 1
ATOM 2932 O O . TRP B 1 37 ? 1.653 32.781 -31.953 1 33.34 37 TRP B O 1
ATOM 2942 N N . ARG B 1 38 ? 1.085 32.531 -33.969 1 32.53 38 ARG B N 1
ATOM 2943 C CA . ARG B 1 38 ? -0.156 31.844 -33.625 1 32.53 38 ARG B CA 1
ATOM 2944 C C . ARG B 1 38 ? 0.109 30.391 -33.219 1 32.53 38 ARG B C 1
ATOM 2946 O O . ARG B 1 38 ? -0.827 29.609 -33.031 1 32.53 38 ARG B O 1
ATOM 2953 N N . GLY B 1 39 ? 1.206 29.719 -33.625 1 34.56 39 GLY B N 1
ATOM 2954 C CA . GLY B 1 39 ? 1.509 28.453 -32.969 1 34.56 39 GLY B CA 1
ATOM 2955 C C . GLY B 1 39 ? 1.401 28.516 -31.453 1 34.56 39 GLY B C 1
ATOM 2956 O O . GLY B 1 39 ? 2.156 29.234 -30.797 1 34.56 39 GLY B O 1
ATOM 2957 N N . GLY B 1 40 ? 0.291 28.391 -31 1 31.72 40 GLY B N 1
ATOM 2958 C CA . GLY B 1 40 ? -0.274 28.578 -29.688 1 31.72 40 GLY B CA 1
ATOM 2959 C C . GLY B 1 40 ? 0.616 28.062 -28.562 1 31.72 40 GLY B C 1
ATOM 2960 O O . GLY B 1 40 ? 1.104 26.922 -28.641 1 31.72 40 GLY B O 1
ATOM 2961 N N . ALA B 1 41 ? 1.429 28.875 -27.984 1 30.69 41 ALA B N 1
ATOM 2962 C CA . ALA B 1 41 ? 2.094 28.625 -26.719 1 30.69 41 ALA B CA 1
ATOM 2963 C C . ALA B 1 41 ? 1.253 27.703 -25.828 1 30.69 41 ALA B C 1
ATOM 2965 O O . ALA B 1 41 ? 0.255 28.141 -25.25 1 30.69 41 ALA B O 1
ATOM 2966 N N . ARG B 1 42 ? 1.033 26.562 -26.406 1 39.66 42 ARG B N 1
ATOM 2967 C CA . ARG B 1 42 ? 0.451 25.75 -25.344 1 39.66 42 ARG B CA 1
ATOM 2968 C C . ARG B 1 42 ? 1.033 26.141 -23.984 1 39.66 42 ARG B C 1
ATOM 2970 O O . ARG B 1 42 ? 2.254 26.219 -23.828 1 39.66 42 ARG B O 1
ATOM 2977 N N . PRO B 1 43 ? 0.391 26.672 -23.031 1 35.91 43 PRO B N 1
ATOM 2978 C CA . PRO B 1 43 ? 1.043 27.203 -21.828 1 35.91 43 PRO B CA 1
ATOM 2979 C C . PRO B 1 43 ? 2.031 26.203 -21.219 1 35.91 43 PRO B C 1
ATOM 2981 O O . PRO B 1 43 ? 1.824 25 -21.297 1 35.91 43 PRO B O 1
ATOM 2984 N N . ALA B 1 44 ? 3.387 26.578 -20.984 1 40.06 44 ALA B N 1
ATOM 2985 C CA . ALA B 1 44 ? 4.5 25.922 -20.312 1 40.06 44 ALA B CA 1
ATOM 2986 C C . ALA B 1 44 ? 4 25.016 -19.188 1 40.06 44 ALA B C 1
ATOM 2988 O O . ALA B 1 44 ? 4.648 24.031 -18.844 1 40.06 44 ALA B O 1
ATOM 2989 N N . GLY B 1 45 ? 2.922 25.375 -18.578 1 42.22 45 GLY B N 1
ATOM 2990 C CA . GLY B 1 45 ? 2.361 24.594 -17.484 1 42.22 45 GLY B CA 1
ATOM 2991 C C . GLY B 1 45 ? 1.837 23.234 -17.906 1 42.22 45 GLY B C 1
ATOM 2992 O O . GLY B 1 45 ? 1.921 22.266 -17.156 1 42.22 45 GLY B O 1
ATOM 2993 N N . ALA B 1 46 ? 1.145 23.297 -19.047 1 42.53 46 ALA B N 1
ATOM 2994 C CA . ALA B 1 46 ? 0.548 22.078 -19.578 1 42.53 46 ALA B CA 1
ATOM 2995 C C . ALA B 1 46 ? 1.623 21.109 -20.047 1 42.53 46 ALA B C 1
ATOM 2997 O O . ALA B 1 46 ? 1.504 19.891 -19.859 1 42.53 46 ALA B O 1
ATOM 2998 N N . GLN B 1 47 ? 2.547 21.531 -20.828 1 40.47 47 GLN B N 1
ATOM 2999 C CA . GLN B 1 47 ? 3.645 20.672 -21.281 1 40.47 47 GLN B CA 1
ATOM 3000 C C . GLN B 1 47 ? 4.355 20.031 -20.094 1 40.47 47 GLN B C 1
ATOM 3002 O O . GLN B 1 47 ? 4.715 18.859 -20.141 1 40.47 47 GLN B O 1
ATOM 3007 N N . ARG B 1 48 ? 4.574 20.844 -19.094 1 46.88 48 ARG B N 1
ATOM 3008 C CA . ARG B 1 48 ? 5.223 20.344 -17.891 1 46.88 48 ARG B CA 1
ATOM 3009 C C . ARG B 1 48 ? 4.352 19.297 -17.203 1 46.88 48 ARG B C 1
ATOM 3011 O O . ARG B 1 48 ? 4.863 18.297 -16.688 1 46.88 48 ARG B O 1
ATOM 3018 N N . ARG B 1 49 ? 3.039 19.562 -17.438 1 49.72 49 ARG B N 1
ATOM 3019 C CA . ARG B 1 49 ? 2.129 18.578 -16.859 1 49.72 49 ARG B CA 1
ATOM 3020 C C . ARG B 1 49 ? 2.17 17.266 -17.625 1 49.72 49 ARG B C 1
ATOM 3022 O O . ARG B 1 49 ? 2.1 16.188 -17.047 1 49.72 49 ARG B O 1
ATOM 3029 N N . ARG B 1 50 ? 2.082 17.406 -18.984 1 47.22 50 ARG B N 1
ATOM 3030 C CA . ARG B 1 50 ? 2.131 16.203 -19.828 1 47.22 50 ARG B CA 1
ATOM 3031 C C . ARG B 1 50 ? 3.342 15.344 -19.484 1 47.22 50 ARG B C 1
ATOM 3033 O O . ARG B 1 50 ? 3.254 14.117 -19.469 1 47.22 50 ARG B O 1
ATOM 3040 N N . GLU B 1 51 ? 4.348 16.094 -19.266 1 59.84 51 GLU B N 1
ATOM 3041 C CA . GLU B 1 51 ? 5.57 15.391 -18.875 1 59.84 51 GLU B CA 1
ATOM 3042 C C . GLU B 1 51 ? 5.434 14.766 -17.484 1 59.84 51 GLU B C 1
ATOM 3044 O O . GLU B 1 51 ? 5.945 13.672 -17.25 1 59.84 51 GLU B O 1
ATOM 3049 N N . LEU B 1 52 ? 4.41 15.359 -16.828 1 64.81 52 LEU B N 1
ATOM 3050 C CA . LEU B 1 52 ? 4.203 14.852 -15.469 1 64.81 52 LEU B CA 1
ATOM 3051 C C . LEU B 1 52 ? 3.312 13.617 -15.477 1 64.81 52 LEU B C 1
ATOM 3053 O O . LEU B 1 52 ? 3.369 12.797 -14.555 1 64.81 52 LEU B O 1
ATOM 3057 N N . ASN B 1 53 ? 2.623 13.352 -16.578 1 73.38 53 ASN B N 1
ATOM 3058 C CA . ASN B 1 53 ? 1.734 12.195 -16.625 1 73.38 53 ASN B CA 1
ATOM 3059 C C . ASN B 1 53 ? 2.367 11.039 -17.391 1 73.38 53 ASN B C 1
ATOM 3061 O O . ASN B 1 53 ? 1.723 10.008 -17.609 1 73.38 53 ASN B O 1
ATOM 3065 N N . ALA B 1 54 ? 3.547 11.258 -17.75 1 85.44 54 ALA B N 1
ATOM 3066 C CA . ALA B 1 54 ? 4.23 10.172 -18.438 1 85.44 54 ALA B CA 1
ATOM 3067 C C . ALA B 1 54 ? 4.383 8.945 -17.547 1 85.44 54 ALA B C 1
ATOM 3069 O O . ALA B 1 54 ? 4.641 9.078 -16.344 1 85.44 54 ALA B O 1
ATOM 3070 N N . PRO B 1 55 ? 4.199 7.801 -18.125 1 87.06 55 PRO B N 1
ATOM 3071 C CA . PRO B 1 55 ? 4.371 6.586 -17.328 1 87.06 55 PRO B CA 1
ATOM 3072 C C . PRO B 1 55 ? 5.781 6.457 -16.75 1 87.06 55 PRO B C 1
ATOM 3074 O O . PRO B 1 55 ? 6.754 6.859 -17.391 1 87.06 55 PRO B O 1
ATOM 3077 N N . VAL B 1 56 ? 5.773 5.977 -15.562 1 91.56 56 VAL B N 1
ATOM 3078 C CA . VAL B 1 56 ? 7.066 5.727 -14.93 1 91.56 56 VAL B CA 1
ATOM 3079 C C . VAL B 1 56 ? 7.875 4.746 -15.781 1 91.56 56 VAL B C 1
ATOM 3081 O O . VAL B 1 56 ? 7.312 3.834 -16.391 1 91.56 56 VAL B O 1
ATOM 3084 N N . GLU B 1 57 ? 9.164 4.922 -15.773 1 90 57 GLU B N 1
ATOM 3085 C CA . GLU B 1 57 ? 10.047 4.039 -16.531 1 90 57 GLU B CA 1
ATOM 3086 C C . GLU B 1 57 ? 9.945 2.6 -16.031 1 90 57 GLU B C 1
ATOM 3088 O O . GLU B 1 57 ? 9.867 2.361 -14.82 1 90 57 GLU B O 1
ATOM 3093 N N . GLY B 1 58 ? 9.961 1.649 -16.906 1 94.25 58 GLY B N 1
ATOM 3094 C CA . GLY B 1 58 ? 9.93 0.24 -16.562 1 94.25 58 GLY B CA 1
ATOM 3095 C C . GLY B 1 58 ? 8.57 -0.401 -16.797 1 94.25 58 GLY B C 1
ATOM 3096 O O . GLY B 1 58 ? 8.453 -1.629 -16.797 1 94.25 58 GLY B O 1
ATOM 3097 N N . ARG B 1 59 ? 7.551 0.407 -17.062 1 95.94 59 ARG B N 1
ATOM 3098 C CA . ARG B 1 59 ? 6.211 -0.139 -17.25 1 95.94 59 ARG B CA 1
ATOM 3099 C C . ARG B 1 59 ? 6.145 -0.985 -18.516 1 95.94 59 ARG B C 1
ATOM 3101 O O . ARG B 1 59 ? 5.262 -1.835 -18.656 1 95.94 59 ARG B O 1
ATOM 3108 N N . GLU B 1 60 ? 7.09 -0.788 -19.469 1 96.62 60 GLU B N 1
ATOM 3109 C CA . GLU B 1 60 ? 7.059 -1.496 -20.75 1 96.62 60 GLU B CA 1
ATOM 3110 C C . GLU B 1 60 ? 7.879 -2.781 -20.688 1 96.62 60 GLU B C 1
ATOM 3112 O O . GLU B 1 60 ? 7.992 -3.496 -21.688 1 96.62 60 GLU B O 1
ATOM 3117 N N . LEU B 1 61 ? 8.477 -3.068 -19.531 1 96.81 61 LEU B N 1
ATOM 3118 C CA . LEU B 1 61 ? 9.227 -4.309 -19.391 1 96.81 61 LEU B CA 1
ATOM 3119 C C . LEU B 1 61 ? 8.336 -5.52 -19.641 1 96.81 61 LEU B C 1
ATOM 3121 O O . LEU B 1 61 ? 7.168 -5.531 -19.25 1 96.81 61 LEU B O 1
ATOM 3125 N N . PRO B 1 62 ? 8.875 -6.527 -20.297 1 98.12 62 PRO B N 1
ATOM 3126 C CA . PRO B 1 62 ? 8.102 -7.746 -20.547 1 98.12 62 PRO B CA 1
ATOM 3127 C C . PRO B 1 62 ? 8.047 -8.672 -19.344 1 98.12 62 PRO B C 1
ATOM 3129 O O . PRO B 1 62 ? 8.57 -9.789 -19.391 1 98.12 62 PRO B O 1
ATOM 3132 N N . LEU B 1 63 ? 7.395 -8.281 -18.328 1 98.69 63 LEU B N 1
ATOM 3133 C CA . LEU B 1 63 ? 7.32 -9.008 -17.062 1 98.69 63 LEU B CA 1
ATOM 3134 C C . LEU B 1 63 ? 6.5 -10.281 -17.219 1 98.69 63 LEU B C 1
ATOM 3136 O O . LEU B 1 63 ? 5.613 -10.359 -18.062 1 98.69 63 LEU B O 1
ATOM 3140 N N . ILE B 1 64 ? 6.848 -11.258 -16.469 1 98.94 64 ILE B N 1
ATOM 3141 C CA . ILE B 1 64 ? 6.051 -12.469 -16.344 1 98.94 64 ILE B CA 1
ATOM 3142 C C . ILE B 1 64 ? 5.355 -12.492 -14.977 1 98.94 64 ILE B C 1
ATOM 3144 O O . ILE B 1 64 ? 5.98 -12.219 -13.953 1 98.94 64 ILE B O 1
ATOM 3148 N N . PHE B 1 65 ? 4.07 -12.727 -14.961 1 98.94 65 PHE B N 1
ATOM 3149 C CA . PHE B 1 65 ? 3.332 -12.93 -13.727 1 98.94 65 PHE B CA 1
ATOM 3150 C C . PHE B 1 65 ? 2.781 -14.352 -13.648 1 98.94 65 PHE B C 1
ATOM 3152 O O . PHE B 1 65 ? 2.18 -14.836 -14.609 1 98.94 65 PHE B O 1
ATOM 3159 N N . ILE B 1 66 ? 3.033 -14.992 -12.547 1 98.94 66 ILE B N 1
ATOM 3160 C CA . ILE B 1 66 ? 2.504 -16.328 -12.312 1 98.94 66 ILE B CA 1
ATOM 3161 C C . ILE B 1 66 ? 1.446 -16.281 -11.211 1 98.94 66 ILE B C 1
ATOM 3163 O O . ILE B 1 66 ? 1.721 -15.836 -10.102 1 98.94 66 ILE B O 1
ATOM 3167 N N . GLY B 1 67 ? 0.273 -16.734 -11.539 1 98.69 67 GLY B N 1
ATOM 3168 C CA . GLY B 1 67 ? -0.824 -16.672 -10.586 1 98.69 67 GLY B CA 1
ATOM 3169 C C . GLY B 1 67 ? -1.664 -17.938 -10.578 1 98.69 67 GLY B C 1
ATOM 3170 O O . GLY B 1 67 ? -1.47 -18.828 -11.406 1 98.69 67 GLY B O 1
ATOM 3171 N N . GLY B 1 68 ? -2.559 -18.062 -9.625 1 98.75 68 GLY B N 1
ATOM 3172 C CA . GLY B 1 68 ? -3.475 -19.156 -9.352 1 98.75 68 GLY B CA 1
ATOM 3173 C C . GLY B 1 68 ? -3.85 -19.266 -7.891 1 98.75 68 GLY B C 1
ATOM 3174 O O . GLY B 1 68 ? -3.318 -18.547 -7.047 1 98.75 68 GLY B O 1
ATOM 3175 N N . VAL B 1 69 ? -4.809 -20.156 -7.645 1 98.44 69 VAL B N 1
ATOM 3176 C CA . VAL B 1 69 ? -5.141 -20.422 -6.246 1 98.44 69 VAL B CA 1
ATOM 3177 C C . VAL B 1 69 ? -3.953 -21.062 -5.543 1 98.44 69 VAL B C 1
ATOM 3179 O O . VAL B 1 69 ? -3.289 -21.938 -6.109 1 98.44 69 VAL B O 1
ATOM 3182 N N . PRO B 1 70 ? -3.578 -20.594 -4.305 1 97.62 70 PRO B N 1
ATOM 3183 C CA . PRO B 1 70 ? -2.498 -21.281 -3.586 1 97.62 70 PRO B CA 1
ATOM 3184 C C . PRO B 1 70 ? -2.654 -22.797 -3.59 1 97.62 70 PRO B C 1
ATOM 3186 O O . PRO B 1 70 ? -3.768 -23.312 -3.438 1 97.62 70 PRO B O 1
ATOM 3189 N N . ARG B 1 71 ? -1.496 -23.469 -3.771 1 97.94 71 ARG B N 1
ATOM 3190 C CA . ARG B 1 71 ? -1.428 -24.922 -3.812 1 97.94 71 ARG B CA 1
ATOM 3191 C C . ARG B 1 71 ? -1.865 -25.453 -5.172 1 97.94 71 ARG B C 1
ATOM 3193 O O . ARG B 1 71 ? -2.215 -26.625 -5.305 1 97.94 71 ARG B O 1
ATOM 3200 N N . SER B 1 72 ? -1.824 -24.609 -6.18 1 98.25 72 SER B N 1
ATOM 3201 C CA . SER B 1 72 ? -2.188 -25.031 -7.527 1 98.25 72 SER B CA 1
ATOM 3202 C C . SER B 1 72 ? -0.95 -25.234 -8.398 1 98.25 72 SER B C 1
ATOM 3204 O O . SER B 1 72 ? -1.057 -25.344 -9.617 1 98.25 72 SER B O 1
ATOM 3206 N N . GLY B 1 73 ? 0.258 -25.141 -7.82 1 98.06 73 GLY B N 1
ATOM 3207 C CA . GLY B 1 73 ? 1.472 -25.453 -8.562 1 98.06 73 GLY B CA 1
ATOM 3208 C C . GLY B 1 73 ? 2.254 -24.219 -8.969 1 98.06 73 GLY B C 1
ATOM 3209 O O . GLY B 1 73 ? 3.182 -24.297 -9.773 1 98.06 73 GLY B O 1
ATOM 3210 N N . THR B 1 74 ? 1.943 -23.016 -8.422 1 98.31 74 THR B N 1
ATOM 3211 C CA . THR B 1 74 ? 2.576 -21.766 -8.812 1 98.31 74 THR B CA 1
ATOM 3212 C C . THR B 1 74 ? 4.043 -21.75 -8.398 1 98.31 74 THR B C 1
ATOM 3214 O O . THR B 1 74 ? 4.895 -21.234 -9.125 1 98.31 74 THR B O 1
ATOM 3217 N N . THR B 1 75 ? 4.344 -22.344 -7.27 1 98 75 THR B N 1
ATOM 3218 C CA . THR B 1 75 ? 5.719 -22.375 -6.793 1 98 75 THR B CA 1
ATOM 3219 C C . THR B 1 75 ? 6.578 -23.281 -7.668 1 98 75 THR B C 1
ATOM 3221 O O . THR B 1 75 ? 7.73 -22.953 -7.961 1 98 75 THR B O 1
ATOM 3224 N N . LEU B 1 76 ? 6.035 -24.406 -8.094 1 98.5 76 LEU B N 1
ATOM 3225 C CA . LEU B 1 76 ? 6.762 -25.297 -9 1 98.5 76 LEU B CA 1
ATOM 3226 C C . LEU B 1 76 ? 7.039 -24.609 -10.328 1 98.5 76 LEU B C 1
ATOM 3228 O O . LEU B 1 76 ? 8.164 -24.656 -10.828 1 98.5 76 LEU B O 1
ATOM 3232 N N . MET B 1 77 ? 5.992 -23.969 -10.875 1 98.75 77 MET B N 1
ATOM 3233 C CA . MET B 1 77 ? 6.145 -23.25 -12.141 1 98.75 77 MET B CA 1
ATOM 3234 C C . MET B 1 77 ? 7.242 -22.203 -12.039 1 98.75 77 MET B C 1
ATOM 3236 O O . MET B 1 77 ? 8.117 -22.125 -12.906 1 98.75 77 MET B O 1
ATOM 3240 N N . ARG B 1 78 ? 7.223 -21.375 -10.992 1 98.25 78 ARG B N 1
ATOM 3241 C CA . ARG B 1 78 ? 8.234 -20.328 -10.883 1 98.25 78 ARG B CA 1
ATOM 3242 C C . ARG B 1 78 ? 9.625 -20.938 -10.695 1 98.25 78 ARG B C 1
ATOM 3244 O O . ARG B 1 78 ? 10.609 -20.406 -11.219 1 98.25 78 ARG B O 1
ATOM 3251 N N . ALA B 1 79 ? 9.734 -22.062 -9.938 1 98.44 79 ALA B N 1
ATOM 3252 C CA . ALA B 1 79 ? 11.031 -22.703 -9.75 1 98.44 79 ALA B CA 1
ATOM 3253 C C . ALA B 1 79 ? 11.594 -23.219 -11.07 1 98.44 79 ALA B C 1
ATOM 3255 O O . ALA B 1 79 ? 12.789 -23.062 -11.344 1 98.44 79 ALA B O 1
ATOM 3256 N N . MET B 1 80 ? 10.75 -23.828 -11.859 1 98.81 80 MET B N 1
ATOM 3257 C CA . MET B 1 80 ? 11.172 -24.344 -13.164 1 98.81 80 MET B CA 1
ATOM 3258 C C . MET B 1 80 ? 11.617 -23.203 -14.078 1 98.81 80 MET B C 1
ATOM 3260 O O . MET B 1 80 ? 12.641 -23.297 -14.75 1 98.81 80 MET B O 1
ATOM 3264 N N . LEU B 1 81 ? 10.922 -22.062 -14.039 1 98.75 81 LEU B N 1
ATOM 3265 C CA . LEU B 1 81 ? 11.289 -20.891 -14.836 1 98.75 81 LEU B CA 1
ATOM 3266 C C . LEU B 1 81 ? 12.562 -20.234 -14.297 1 98.75 81 LEU B C 1
ATOM 3268 O O . LEU B 1 81 ? 13.383 -19.75 -15.07 1 98.75 81 LEU B O 1
ATOM 3272 N N . ASP B 1 82 ? 12.727 -20.266 -12.969 1 98.25 82 ASP B N 1
ATOM 3273 C CA . ASP B 1 82 ? 13.914 -19.703 -12.336 1 98.25 82 ASP B CA 1
ATOM 3274 C C . ASP B 1 82 ? 15.172 -20.469 -12.766 1 98.25 82 ASP B C 1
ATOM 3276 O O . ASP B 1 82 ? 16.281 -19.938 -12.695 1 98.25 82 ASP B O 1
ATOM 3280 N N . ALA B 1 83 ? 14.977 -21.703 -13.117 1 98.31 83 ALA B N 1
ATOM 3281 C CA . ALA B 1 83 ? 16.109 -22.516 -13.562 1 98.31 83 ALA B CA 1
ATOM 3282 C C . ALA B 1 83 ? 16.578 -22.094 -14.953 1 98.31 83 ALA B C 1
ATOM 3284 O O . ALA B 1 83 ? 17.688 -22.422 -15.367 1 98.31 83 ALA B O 1
ATOM 3285 N N . HIS B 1 84 ? 15.695 -21.453 -15.758 1 98.19 84 HIS B N 1
ATOM 3286 C CA . HIS B 1 84 ? 16.062 -20.922 -17.062 1 98.19 84 HIS B CA 1
ATOM 3287 C C . HIS B 1 84 ? 17.062 -19.781 -16.906 1 98.19 84 HIS B C 1
ATOM 3289 O O . HIS B 1 84 ? 16.875 -18.875 -16.078 1 98.19 84 HIS B O 1
ATOM 3295 N N . PRO B 1 85 ? 18.078 -19.719 -17.688 1 96.94 85 PRO B N 1
ATOM 3296 C CA . PRO B 1 85 ? 19.125 -18.703 -17.5 1 96.94 85 PRO B CA 1
ATOM 3297 C C . PRO B 1 85 ? 18.609 -17.281 -17.766 1 96.94 85 PRO B C 1
ATOM 3299 O O . PRO B 1 85 ? 19.188 -16.312 -17.266 1 96.94 85 PRO B O 1
ATOM 3302 N N . ASP B 1 86 ? 17.547 -17.188 -18.484 1 97.75 86 ASP B N 1
ATOM 3303 C CA . ASP B 1 86 ? 17.078 -15.867 -18.891 1 97.75 86 ASP B CA 1
ATOM 3304 C C . ASP B 1 86 ? 15.977 -15.367 -17.953 1 97.75 86 ASP B C 1
ATOM 3306 O O . ASP B 1 86 ? 15.484 -14.25 -18.109 1 97.75 86 ASP B O 1
ATOM 3310 N N . VAL B 1 87 ? 15.547 -16.172 -16.953 1 98.25 87 VAL B N 1
ATOM 3311 C CA . VAL B 1 87 ? 14.367 -15.797 -16.172 1 98.25 87 VAL B CA 1
ATOM 3312 C C . VAL B 1 87 ? 14.727 -15.75 -14.688 1 98.25 87 VAL B C 1
ATOM 3314 O O . VAL B 1 87 ? 15.438 -16.625 -14.188 1 98.25 87 VAL B O 1
ATOM 3317 N N . ARG B 1 88 ? 14.312 -14.727 -14.016 1 97.75 88 ARG B N 1
ATOM 3318 C CA . ARG B 1 88 ? 14.359 -14.672 -12.555 1 97.75 88 ARG B CA 1
ATOM 3319 C C . ARG B 1 88 ? 12.992 -14.312 -11.984 1 97.75 88 ARG B C 1
ATOM 3321 O O . ARG B 1 88 ? 12.523 -13.188 -12.148 1 97.75 88 ARG B O 1
ATOM 3328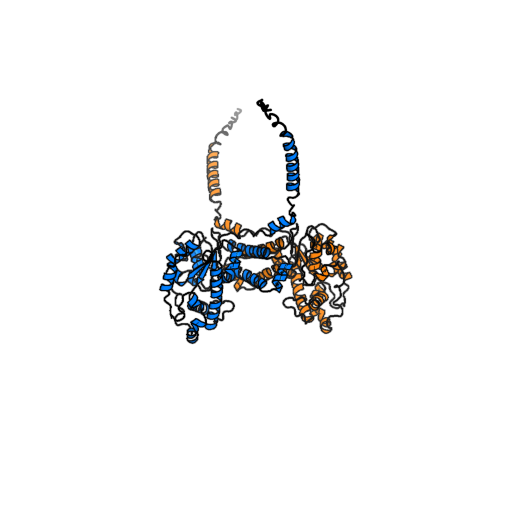 N N . CYS B 1 89 ? 12.328 -15.219 -11.336 1 97.06 89 CYS B N 1
ATOM 3329 C CA . CYS B 1 89 ? 11.055 -14.984 -10.664 1 97.06 89 CYS B CA 1
ATOM 3330 C C . CYS B 1 89 ? 11.266 -14.641 -9.195 1 97.06 89 CYS B C 1
ATOM 3332 O O . CYS B 1 89 ? 10.812 -13.594 -8.727 1 97.06 89 CYS B O 1
ATOM 3334 N N . GLY B 1 90 ? 11.961 -15.555 -8.5 1 94.88 90 GLY B N 1
ATOM 3335 C CA . GLY B 1 90 ? 12.18 -15.359 -7.074 1 94.88 90 GLY B CA 1
ATOM 3336 C C . GLY B 1 90 ? 11.023 -15.836 -6.219 1 94.88 90 GLY B C 1
ATOM 3337 O O . GLY B 1 90 ? 10.055 -16.406 -6.734 1 94.88 90 GLY B O 1
ATOM 3338 N N . GLN B 1 91 ? 11.133 -15.617 -4.949 1 96.25 91 GLN B N 1
ATOM 3339 C CA . GLN B 1 91 ? 10.156 -16.078 -3.967 1 96.25 91 GLN B CA 1
ATOM 3340 C C . GLN B 1 91 ? 8.93 -15.164 -3.945 1 96.25 91 GLN B C 1
ATOM 3342 O O . GLN B 1 91 ? 8.953 -14.07 -4.512 1 96.25 91 GLN B O 1
ATOM 3347 N N . GLU B 1 92 ? 7.887 -15.648 -3.381 1 95.69 92 GLU B N 1
ATOM 3348 C CA . GLU B 1 92 ? 6.66 -14.875 -3.211 1 95.69 92 GLU B CA 1
ATOM 3349 C C . GLU B 1 92 ? 6.918 -13.609 -2.4 1 95.69 92 GLU B C 1
ATOM 3351 O O . GLU B 1 92 ? 7.43 -13.672 -1.281 1 95.69 92 GLU B O 1
ATOM 3356 N N . THR B 1 93 ? 6.492 -12.453 -2.912 1 96.06 93 THR B N 1
ATOM 3357 C CA . THR B 1 93 ? 6.828 -11.188 -2.271 1 96.06 93 THR B CA 1
ATOM 3358 C C . THR B 1 93 ? 5.758 -10.797 -1.253 1 96.06 93 THR B C 1
ATOM 3360 O O . THR B 1 93 ? 6.055 -10.133 -0.26 1 96.06 93 THR B O 1
ATOM 3363 N N . ARG B 1 94 ? 4.492 -11.055 -1.527 1 93.81 94 ARG B N 1
ATOM 3364 C CA . ARG B 1 94 ? 3.322 -10.828 -0.682 1 93.81 94 ARG B CA 1
ATOM 3365 C C . ARG B 1 94 ? 2.957 -9.352 -0.634 1 93.81 94 ARG B C 1
ATOM 3367 O O . ARG B 1 94 ? 1.789 -9 -0.459 1 93.81 94 ARG B O 1
ATOM 3374 N N . VAL B 1 95 ? 3.9 -8.445 -0.885 1 96.56 95 VAL B N 1
ATOM 3375 C CA . VAL B 1 95 ? 3.641 -7.012 -0.759 1 96.56 95 VAL B CA 1
ATOM 3376 C C . VAL B 1 95 ? 2.967 -6.496 -2.029 1 96.56 95 VAL B C 1
ATOM 3378 O O . VAL B 1 95 ? 2.145 -5.578 -1.974 1 96.56 95 VAL B O 1
ATOM 3381 N N . VAL B 1 96 ? 3.273 -7.07 -3.178 1 97.75 96 VAL B N 1
ATOM 3382 C CA . VAL B 1 96 ? 2.709 -6.621 -4.445 1 97.75 96 VAL B CA 1
ATOM 3383 C C . VAL B 1 96 ? 1.194 -6.816 -4.434 1 97.75 96 VAL B C 1
ATOM 3385 O O . VAL B 1 96 ? 0.438 -5.867 -4.648 1 97.75 96 VAL B O 1
ATOM 3388 N N . PRO B 1 97 ? 0.708 -7.988 -4.09 1 96.81 97 PRO B N 1
ATOM 3389 C CA . PRO B 1 97 ? -0.747 -8.148 -4.062 1 96.81 97 PRO B CA 1
ATOM 3390 C C . PRO B 1 97 ? -1.421 -7.266 -3.016 1 96.81 97 PRO B C 1
ATOM 3392 O O . PRO B 1 97 ? -2.555 -6.82 -3.213 1 96.81 97 PRO B O 1
ATOM 3395 N N . ARG B 1 98 ? -0.768 -7.055 -1.886 1 95.81 98 ARG B N 1
ATOM 3396 C CA . ARG B 1 98 ? -1.348 -6.219 -0.838 1 95.81 98 ARG B CA 1
ATOM 3397 C C . ARG B 1 98 ? -1.546 -4.789 -1.326 1 95.81 98 ARG B C 1
ATOM 3399 O O . ARG B 1 98 ? -2.572 -4.168 -1.042 1 95.81 98 ARG B O 1
ATOM 3406 N N . LEU B 1 99 ? -0.572 -4.27 -2.002 1 97.69 99 LEU B N 1
ATOM 3407 C CA . LEU B 1 99 ? -0.693 -2.93 -2.562 1 97.69 99 LEU B CA 1
ATOM 3408 C C . LEU B 1 99 ? -1.828 -2.865 -3.578 1 97.69 99 LEU B C 1
ATOM 3410 O O . LEU B 1 99 ? -2.609 -1.911 -3.584 1 97.69 99 LEU B O 1
ATOM 3414 N N . LEU B 1 100 ? -1.898 -3.844 -4.434 1 97.88 100 LEU B N 1
ATOM 3415 C CA . LEU B 1 100 ? -2.939 -3.887 -5.453 1 97.88 100 LEU B CA 1
ATOM 3416 C C . LEU B 1 100 ? -4.32 -3.984 -4.816 1 97.88 100 LEU B C 1
ATOM 3418 O O . LEU B 1 100 ? -5.277 -3.371 -5.301 1 97.88 100 LEU B O 1
ATOM 3422 N N . GLN B 1 101 ? -4.418 -4.75 -3.762 1 95.44 101 GLN B N 1
ATOM 3423 C CA . GLN B 1 101 ? -5.676 -4.863 -3.031 1 95.44 101 GLN B CA 1
ATOM 3424 C C . GLN B 1 101 ? -6.07 -3.527 -2.41 1 95.44 101 GLN B C 1
ATOM 3426 O O . GLN B 1 101 ? -7.254 -3.186 -2.363 1 95.44 101 GLN B O 1
ATOM 3431 N N . MET B 1 102 ? -5.117 -2.846 -1.892 1 94.94 102 MET B N 1
ATOM 3432 C CA . MET B 1 102 ? -5.379 -1.522 -1.333 1 94.94 102 MET B CA 1
ATOM 3433 C C . MET B 1 102 ? -5.973 -0.595 -2.387 1 94.94 102 MET B C 1
ATOM 3435 O O . MET B 1 102 ? -6.941 0.12 -2.115 1 94.94 102 MET B O 1
ATOM 3439 N N . ARG B 1 103 ? -5.379 -0.596 -3.539 1 95.25 103 ARG B N 1
ATOM 3440 C CA . ARG B 1 103 ? -5.891 0.197 -4.652 1 95.25 103 ARG B CA 1
ATOM 3441 C C . ARG B 1 103 ? -7.324 -0.2 -4.988 1 95.25 103 ARG B C 1
ATOM 3443 O O . ARG B 1 103 ? -8.164 0.662 -5.25 1 95.25 103 ARG B O 1
ATOM 3450 N N . GLN B 1 104 ? -7.598 -1.459 -4.977 1 93.81 104 GLN B N 1
ATOM 3451 C CA . GLN B 1 104 ? -8.945 -1.943 -5.262 1 93.81 104 GLN B CA 1
ATOM 3452 C C . GLN B 1 104 ? -9.945 -1.434 -4.227 1 93.81 104 GLN B C 1
ATOM 3454 O O . GLN B 1 104 ? -11.086 -1.114 -4.566 1 93.81 104 GLN B O 1
ATOM 3459 N N . HIS B 1 105 ? -9.531 -1.389 -3.02 1 91.81 105 HIS B N 1
ATOM 3460 C CA . HIS B 1 105 ? -10.391 -0.879 -1.956 1 91.81 105 HIS B CA 1
ATOM 3461 C C . HIS B 1 105 ? -10.727 0.593 -2.174 1 91.81 105 HIS B C 1
ATOM 3463 O O . HIS B 1 105 ? -11.867 1.013 -1.973 1 91.81 105 HIS B O 1
ATOM 3469 N N . TRP B 1 106 ? -9.734 1.371 -2.561 1 90.69 106 TRP B N 1
ATOM 3470 C CA . TRP B 1 106 ? -9.953 2.787 -2.834 1 90.69 106 TRP B CA 1
ATOM 3471 C C . TRP B 1 106 ? -10.969 2.975 -3.953 1 90.69 106 TRP B C 1
ATOM 3473 O O . TRP B 1 106 ? -11.828 3.861 -3.885 1 90.69 106 TRP B O 1
ATOM 3483 N N . LEU B 1 107 ? -10.969 2.139 -4.914 1 90.5 107 LEU B N 1
ATOM 3484 C CA . LEU B 1 107 ? -11.812 2.287 -6.094 1 90.5 107 LEU B CA 1
ATOM 3485 C C . LEU B 1 107 ? -13.234 1.834 -5.801 1 90.5 107 LEU B C 1
ATOM 3487 O O . LEU B 1 107 ? -14.188 2.311 -6.426 1 90.5 107 LEU B O 1
ATOM 3491 N N . ARG B 1 108 ? -13.359 0.918 -4.926 1 91.06 108 ARG B N 1
ATOM 3492 C CA . ARG B 1 108 ? -14.68 0.391 -4.602 1 91.06 108 ARG B CA 1
ATOM 3493 C C . ARG B 1 108 ? -15.484 1.392 -3.775 1 91.06 108 ARG B C 1
ATOM 3495 O O . ARG B 1 108 ? -16.719 1.363 -3.779 1 91.06 108 ARG B O 1
ATOM 3502 N N . SER B 1 109 ? -14.781 2.273 -3.139 1 93.06 109 SER B N 1
ATOM 3503 C CA . SER B 1 109 ? -15.414 3.305 -2.326 1 93.06 109 SER B CA 1
ATOM 3504 C C . SER B 1 109 ? -15.609 4.594 -3.121 1 93.06 109 SER B C 1
ATOM 3506 O O . SER B 1 109 ? -14.641 5.285 -3.434 1 93.06 109 SER B O 1
ATOM 3508 N N . GLN B 1 110 ? -16.812 4.93 -3.363 1 92.38 110 GLN B N 1
ATOM 3509 C CA . GLN B 1 110 ? -17.094 6.18 -4.066 1 92.38 110 GLN B CA 1
ATOM 3510 C C . GLN B 1 110 ? -16.547 7.379 -3.301 1 92.38 110 GLN B C 1
ATOM 3512 O O . GLN B 1 110 ? -16.016 8.312 -3.902 1 92.38 110 GLN B O 1
ATOM 3517 N N . LYS B 1 111 ? -16.719 7.309 -2.059 1 92 111 LYS B N 1
ATOM 3518 C CA . LYS B 1 111 ? -16.219 8.375 -1.199 1 92 111 LYS B CA 1
ATOM 3519 C C . LYS B 1 111 ? -14.711 8.547 -1.358 1 92 111 LYS B C 1
ATOM 3521 O O . LYS B 1 111 ? -14.219 9.664 -1.528 1 92 111 LYS B O 1
ATOM 3526 N N . GLU B 1 112 ? -14.008 7.461 -1.374 1 92.62 112 GLU B N 1
ATOM 3527 C CA . GLU B 1 112 ? -12.547 7.512 -1.473 1 92.62 112 GLU B CA 1
ATOM 3528 C C . GLU B 1 112 ? -12.102 7.922 -2.873 1 92.62 112 GLU B C 1
ATOM 3530 O O . GLU B 1 112 ? -11.133 8.664 -3.027 1 92.62 112 GLU B O 1
ATOM 3535 N N . THR B 1 113 ? -12.797 7.457 -3.824 1 93.44 113 THR B N 1
ATOM 3536 C CA . THR B 1 113 ? -12.461 7.809 -5.199 1 93.44 113 THR B CA 1
ATOM 3537 C C . THR B 1 113 ? -12.594 9.312 -5.418 1 93.44 113 THR B C 1
ATOM 3539 O O . THR B 1 113 ? -11.727 9.938 -6.031 1 93.44 113 THR B O 1
ATOM 3542 N N . VAL B 1 114 ? -13.656 9.883 -4.941 1 94.38 114 VAL B N 1
ATOM 3543 C CA . VAL B 1 114 ? -13.898 11.32 -5.074 1 94.38 114 VAL B CA 1
ATOM 3544 C C . VAL B 1 114 ? -12.82 12.094 -4.324 1 94.38 114 VAL B C 1
ATOM 3546 O O . VAL B 1 114 ? -12.312 13.102 -4.816 1 94.38 114 VAL B O 1
ATOM 3549 N N . ARG B 1 115 ? -12.438 11.625 -3.17 1 94.12 115 ARG B N 1
ATOM 3550 C CA . ARG B 1 115 ? -11.406 12.273 -2.371 1 94.12 115 ARG B CA 1
ATOM 3551 C C . ARG B 1 115 ? -10.062 12.273 -3.102 1 94.12 115 ARG B C 1
ATOM 3553 O O . ARG B 1 115 ? -9.344 13.273 -3.08 1 94.12 115 ARG B O 1
ATOM 3560 N N . LEU B 1 116 ? -9.773 11.141 -3.729 1 95.56 116 LEU B N 1
ATOM 3561 C CA . LEU B 1 116 ? -8.523 11.039 -4.473 1 95.56 116 LEU B CA 1
ATOM 3562 C C . LEU B 1 116 ? -8.516 11.992 -5.66 1 95.56 116 LEU B C 1
ATOM 3564 O O . LEU B 1 116 ? -7.527 12.703 -5.887 1 95.56 116 LEU B O 1
ATOM 3568 N N . GLU B 1 117 ? -9.586 12.047 -6.316 1 94.5 117 GLU B N 1
ATOM 3569 C CA . GLU B 1 117 ? -9.703 12.93 -7.473 1 94.5 117 GLU B CA 1
ATOM 3570 C C . GLU B 1 117 ? -9.578 14.398 -7.062 1 94.5 117 GLU B C 1
ATOM 3572 O O . GLU B 1 117 ? -8.875 15.172 -7.719 1 94.5 117 GLU B O 1
ATOM 3577 N N . GLN B 1 118 ? -10.219 14.758 -6.02 1 94.75 118 GLN B N 1
ATOM 3578 C CA . GLN B 1 118 ? -10.203 16.125 -5.535 1 94.75 118 GLN B CA 1
ATOM 3579 C C . GLN B 1 118 ? -8.828 16.5 -4.98 1 94.75 118 GLN B C 1
ATOM 3581 O O . GLN B 1 118 ? -8.492 17.672 -4.875 1 94.75 118 GLN B O 1
ATOM 3586 N N . ALA B 1 119 ? -8.031 15.484 -4.664 1 95.5 119 ALA B N 1
ATOM 3587 C CA . ALA B 1 119 ? -6.695 15.711 -4.125 1 95.5 119 ALA B CA 1
ATOM 3588 C C . ALA B 1 119 ? -5.652 15.75 -5.238 1 95.5 119 ALA B C 1
ATOM 3590 O O . ALA B 1 119 ? -4.453 15.867 -4.969 1 95.5 119 ALA B O 1
ATOM 3591 N N . GLY B 1 120 ? -6.059 15.586 -6.484 1 94.19 120 GLY B N 1
ATOM 3592 C CA . GLY B 1 120 ? -5.145 15.562 -7.613 1 94.19 120 GLY B CA 1
ATOM 3593 C C . GLY B 1 120 ? -4.457 14.227 -7.801 1 94.19 120 GLY B C 1
ATOM 3594 O O . GLY B 1 120 ? -3.525 14.109 -8.602 1 94.19 120 GLY B O 1
ATOM 3595 N N . VAL B 1 121 ? -4.875 13.266 -7.027 1 96.19 121 VAL B N 1
ATOM 3596 C CA . VAL B 1 121 ? -4.355 11.914 -7.195 1 96.19 121 VAL B CA 1
ATOM 3597 C C . VAL B 1 121 ? -5.184 11.172 -8.242 1 96.19 121 VAL B C 1
ATOM 3599 O O . VAL B 1 121 ? -5.953 10.266 -7.902 1 96.19 121 VAL B O 1
ATOM 3602 N N . SER B 1 122 ? -4.93 11.531 -9.453 1 94.31 122 SER B N 1
ATOM 3603 C CA . SER B 1 122 ? -5.648 10.953 -10.586 1 94.31 122 SER B CA 1
ATOM 3604 C C . SER B 1 122 ? -5.285 9.484 -10.781 1 94.31 122 SER B C 1
ATOM 3606 O O . SER B 1 122 ? -4.371 8.969 -10.125 1 94.31 122 SER B O 1
ATOM 3608 N N . LYS B 1 123 ? -6.008 8.836 -11.664 1 94.44 123 LYS B N 1
ATOM 3609 C CA . LYS B 1 123 ? -5.695 7.453 -12.016 1 94.44 123 LYS B CA 1
ATOM 3610 C C . LYS B 1 123 ? -4.262 7.32 -12.523 1 94.44 123 LYS B C 1
ATOM 3612 O O . LYS B 1 123 ? -3.559 6.371 -12.172 1 94.44 123 LYS B O 1
ATOM 3617 N N . ALA B 1 124 ? -3.861 8.227 -13.344 1 95.06 124 ALA B N 1
ATOM 3618 C CA . ALA B 1 124 ? -2.514 8.18 -13.906 1 95.06 124 ALA B CA 1
ATOM 3619 C C . ALA B 1 124 ? -1.458 8.281 -12.812 1 95.06 124 ALA B C 1
ATOM 3621 O O . ALA B 1 124 ? -0.463 7.555 -12.828 1 95.06 124 ALA B O 1
ATOM 3622 N N . VAL B 1 125 ? -1.666 9.219 -11.836 1 96.19 125 VAL B N 1
ATOM 3623 C CA . VAL B 1 125 ? -0.734 9.406 -10.727 1 96.19 125 VAL B CA 1
ATOM 3624 C C . VAL B 1 125 ? -0.664 8.133 -9.891 1 96.19 125 VAL B C 1
ATOM 3626 O O . VAL B 1 125 ? 0.425 7.652 -9.562 1 96.19 125 VAL B O 1
ATOM 3629 N N . LEU B 1 126 ? -1.833 7.594 -9.586 1 97 126 LEU B N 1
ATOM 3630 C CA . LEU B 1 126 ? -1.901 6.395 -8.758 1 97 126 LEU B CA 1
ATOM 3631 C C . LEU B 1 126 ? -1.295 5.199 -9.484 1 97 126 LEU B C 1
ATOM 3633 O O . LEU B 1 126 ? -0.574 4.402 -8.875 1 97 126 LEU B O 1
ATOM 3637 N N . ASP B 1 127 ? -1.592 5.047 -10.789 1 97.38 127 ASP B N 1
ATOM 3638 C CA . ASP B 1 127 ? -1.022 3.963 -11.586 1 97.38 127 ASP B CA 1
ATOM 3639 C C . ASP B 1 127 ? 0.503 4.035 -11.602 1 97.38 127 ASP B C 1
ATOM 3641 O O . ASP B 1 127 ? 1.178 3.014 -11.445 1 97.38 127 ASP B O 1
ATOM 3645 N N . ASN B 1 128 ? 1.017 5.23 -11.766 1 97.44 128 ASN B N 1
ATOM 3646 C CA . ASN B 1 128 ? 2.465 5.406 -11.742 1 97.44 128 ASN B CA 1
ATOM 3647 C C . ASN B 1 128 ? 3.057 5.047 -10.383 1 97.44 128 ASN B C 1
ATOM 3649 O O . ASN B 1 128 ? 4.105 4.41 -10.305 1 97.44 128 ASN B O 1
ATOM 3653 N N . ALA B 1 129 ? 2.434 5.473 -9.344 1 98.19 129 ALA B N 1
ATOM 3654 C CA . ALA B 1 129 ? 2.906 5.184 -7.992 1 98.19 129 ALA B CA 1
ATOM 3655 C C . ALA B 1 129 ? 2.92 3.68 -7.723 1 98.19 129 ALA B C 1
ATOM 3657 O O . ALA B 1 129 ? 3.912 3.139 -7.234 1 98.19 129 ALA B O 1
ATOM 3658 N N . ILE B 1 130 ? 1.852 2.971 -8.07 1 98.56 130 ILE B N 1
ATOM 3659 C CA . ILE B 1 130 ? 1.728 1.531 -7.863 1 98.56 130 ILE B CA 1
ATOM 3660 C C . ILE B 1 130 ? 2.75 0.794 -8.727 1 98.56 130 ILE B C 1
ATOM 3662 O O . ILE B 1 130 ? 3.43 -0.119 -8.25 1 98.56 130 ILE B O 1
ATOM 3666 N N . ALA B 1 131 ? 2.859 1.228 -10 1 98.62 131 ALA B N 1
ATOM 3667 C CA . ALA B 1 131 ? 3.834 0.607 -10.898 1 98.62 131 ALA B CA 1
ATOM 3668 C C . ALA B 1 131 ? 5.254 0.776 -10.359 1 98.62 131 ALA B C 1
ATOM 3670 O O . ALA B 1 131 ? 6.051 -0.165 -10.391 1 98.62 131 ALA B O 1
ATOM 3671 N N . ALA B 1 132 ? 5.559 1.984 -9.867 1 98.31 132 ALA B N 1
ATOM 3672 C CA . ALA B 1 132 ? 6.891 2.254 -9.336 1 98.31 132 ALA B CA 1
ATOM 3673 C C . ALA B 1 132 ? 7.203 1.345 -8.148 1 98.31 132 ALA B C 1
ATOM 3675 O O . ALA B 1 132 ? 8.297 0.78 -8.07 1 98.31 132 ALA B O 1
ATOM 3676 N N . PHE B 1 133 ? 6.273 1.207 -7.234 1 98.62 133 PHE B N 1
ATOM 3677 C CA . PHE B 1 133 ? 6.43 0.312 -6.094 1 98.62 133 PHE B CA 1
ATOM 3678 C C . PHE B 1 133 ? 6.684 -1.117 -6.559 1 98.62 133 PHE B C 1
ATOM 3680 O O . PHE B 1 133 ? 7.633 -1.761 -6.109 1 98.62 133 PHE B O 1
ATOM 3687 N N . CYS B 1 134 ? 5.809 -1.614 -7.449 1 98.62 134 CYS B N 1
ATOM 3688 C CA . CYS B 1 134 ? 5.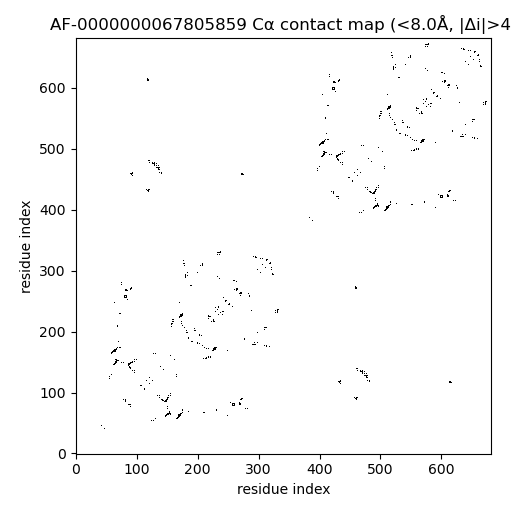898 -2.986 -7.934 1 98.62 134 CYS B CA 1
ATOM 3689 C C . CYS B 1 134 ? 7.234 -3.236 -8.617 1 98.62 134 CYS B C 1
ATOM 3691 O O . CYS B 1 134 ? 7.867 -4.273 -8.398 1 98.62 134 CYS B O 1
ATOM 3693 N N . LEU B 1 135 ? 7.652 -2.305 -9.445 1 97.81 135 LEU B N 1
ATOM 3694 C CA . LEU B 1 135 ? 8.891 -2.459 -10.195 1 97.81 135 LEU B CA 1
ATOM 3695 C C . LEU B 1 135 ? 10.094 -2.533 -9.258 1 97.81 135 LEU B C 1
ATOM 3697 O O . LEU B 1 135 ? 10.984 -3.359 -9.453 1 97.81 135 LEU B O 1
ATOM 3701 N N . GLU B 1 136 ? 10.141 -1.661 -8.227 1 97.12 136 GLU B N 1
ATOM 3702 C CA . GLU B 1 136 ? 11.234 -1.721 -7.262 1 97.12 136 GLU B CA 1
ATOM 3703 C C . GLU B 1 136 ? 11.312 -3.094 -6.602 1 97.12 136 GLU B C 1
ATOM 3705 O O . GLU B 1 136 ? 12.406 -3.646 -6.438 1 97.12 136 GLU B O 1
ATOM 3710 N N . VAL B 1 137 ? 10.172 -3.654 -6.293 1 97.81 137 VAL B N 1
ATOM 3711 C CA . VAL B 1 137 ? 10.141 -4.949 -5.621 1 97.81 137 VAL B CA 1
ATOM 3712 C C . VAL B 1 137 ? 10.555 -6.047 -6.594 1 97.81 137 VAL B C 1
ATOM 3714 O O . VAL B 1 137 ? 11.445 -6.844 -6.297 1 97.81 137 VAL B O 1
ATOM 3717 N N . ILE B 1 138 ? 9.922 -6.074 -7.77 1 97.75 138 ILE B N 1
ATOM 3718 C CA . ILE B 1 138 ? 10.133 -7.152 -8.734 1 97.75 138 ILE B CA 1
ATOM 3719 C C . ILE B 1 138 ? 11.586 -7.148 -9.195 1 97.75 138 ILE B C 1
ATOM 3721 O O . ILE B 1 138 ? 12.219 -8.211 -9.297 1 97.75 138 ILE B O 1
ATOM 3725 N N . VAL B 1 139 ? 12.164 -5.992 -9.398 1 95.94 139 VAL B N 1
ATOM 3726 C CA . VAL B 1 139 ? 13.523 -5.879 -9.93 1 95.94 139 VAL B CA 1
ATOM 3727 C C . VAL B 1 139 ? 14.539 -6.18 -8.828 1 95.94 139 VAL B C 1
ATOM 3729 O O . VAL B 1 139 ? 15.531 -6.875 -9.07 1 95.94 139 VAL B O 1
ATOM 3732 N N . ARG B 1 140 ? 14.289 -5.777 -7.621 1 94.69 140 ARG B N 1
ATOM 3733 C CA . ARG B 1 140 ? 15.398 -5.676 -6.68 1 94.69 140 ARG B CA 1
ATOM 3734 C C . ARG B 1 140 ? 15.344 -6.797 -5.648 1 94.69 140 ARG B C 1
ATOM 3736 O O . ARG B 1 140 ? 16.281 -6.969 -4.855 1 94.69 140 ARG B O 1
ATOM 3743 N N . HIS B 1 141 ? 14.289 -7.648 -5.641 1 93.38 141 HIS B N 1
ATOM 3744 C CA . HIS B 1 141 ? 14.227 -8.641 -4.574 1 93.38 141 HIS B CA 1
ATOM 3745 C C . HIS B 1 141 ? 15.062 -9.867 -4.91 1 93.38 141 HIS B C 1
ATOM 3747 O O . HIS B 1 141 ? 15.047 -10.852 -4.172 1 93.38 141 HIS B O 1
ATOM 3753 N N . GLY B 1 142 ? 15.773 -9.844 -5.977 1 91.44 142 GLY B N 1
ATOM 3754 C CA . GLY B 1 142 ? 16.656 -10.914 -6.398 1 91.44 142 GLY B CA 1
ATOM 3755 C C . GLY B 1 142 ? 17.656 -10.492 -7.461 1 91.44 142 GLY B C 1
ATOM 3756 O O . GLY B 1 142 ? 17.828 -9.297 -7.711 1 91.44 142 GLY B O 1
ATOM 3757 N N . ASP B 1 143 ? 18.234 -11.477 -8.047 1 89.19 143 ASP B N 1
ATOM 3758 C CA . ASP B 1 143 ? 19.219 -11.219 -9.086 1 89.19 143 ASP B CA 1
ATOM 3759 C C . ASP B 1 143 ? 18.562 -10.672 -10.352 1 89.19 143 ASP B C 1
ATOM 3761 O O . ASP B 1 143 ? 17.359 -10.844 -10.555 1 89.19 143 ASP B O 1
ATOM 3765 N N . THR B 1 144 ? 19.328 -10 -11.078 1 89.75 144 THR B N 1
ATOM 3766 C CA . THR B 1 144 ? 18.812 -9.5 -12.352 1 89.75 144 THR B CA 1
ATOM 3767 C C . THR B 1 144 ? 18.766 -10.609 -13.391 1 89.75 144 THR B C 1
ATOM 3769 O O . THR B 1 144 ? 19.422 -11.633 -13.25 1 89.75 144 THR B O 1
ATOM 3772 N N . ALA B 1 145 ? 17.953 -10.453 -14.359 1 95.06 145 ALA B N 1
ATOM 3773 C CA . ALA B 1 145 ? 17.797 -11.344 -15.508 1 95.06 145 ALA B CA 1
ATOM 3774 C C . ALA B 1 145 ? 17.125 -10.625 -16.672 1 95.06 145 ALA B C 1
ATOM 3776 O O . ALA B 1 145 ? 16.469 -9.594 -16.484 1 95.06 145 ALA B O 1
ATOM 3777 N N . PRO B 1 146 ? 17.328 -11.133 -17.844 1 95.25 146 PRO B N 1
ATOM 3778 C CA . PRO B 1 146 ? 16.688 -10.516 -19.016 1 95.25 146 PRO B CA 1
ATOM 3779 C C . PRO B 1 146 ? 15.164 -10.477 -18.891 1 95.25 146 PRO B C 1
ATOM 3781 O O . PRO B 1 146 ? 14.531 -9.523 -19.344 1 95.25 146 PRO B O 1
ATOM 3784 N N . ARG B 1 147 ? 14.609 -11.508 -18.359 1 97.75 147 ARG B N 1
ATOM 3785 C CA . ARG B 1 147 ? 13.172 -11.578 -18.125 1 97.75 147 ARG B CA 1
ATOM 3786 C C . ARG B 1 147 ? 12.859 -11.703 -16.641 1 97.75 147 ARG B C 1
ATOM 3788 O O . ARG B 1 147 ? 13.258 -12.68 -15.992 1 97.75 147 ARG B O 1
ATOM 3795 N N . LEU B 1 148 ? 12.195 -10.688 -16.125 1 98.19 148 LEU B N 1
ATOM 3796 C CA . LEU B 1 148 ? 11.828 -10.695 -14.711 1 98.19 148 LEU B CA 1
ATOM 3797 C C . LEU B 1 148 ? 10.414 -11.219 -14.516 1 98.19 148 LEU B C 1
ATOM 3799 O O . LEU B 1 148 ? 9.547 -11.016 -15.375 1 98.19 148 LEU B O 1
ATOM 3803 N N . CYS B 1 149 ? 10.266 -11.859 -13.438 1 98.31 149 CYS B N 1
ATOM 3804 C CA . CYS B 1 149 ? 9.023 -12.562 -13.125 1 98.31 149 CYS B CA 1
ATOM 3805 C C . CYS B 1 149 ? 8.594 -12.289 -11.688 1 98.31 149 CYS B C 1
ATOM 3807 O O . CYS B 1 149 ? 9.43 -12.125 -10.805 1 98.31 149 CYS B O 1
ATOM 3809 N N . ASN B 1 150 ? 7.336 -12.102 -11.469 1 98.5 150 ASN B N 1
ATOM 3810 C CA . ASN B 1 150 ? 6.719 -12.062 -10.148 1 98.5 150 ASN B CA 1
ATOM 3811 C C . ASN B 1 150 ? 5.781 -13.25 -9.93 1 98.5 150 ASN B C 1
ATOM 3813 O O . ASN B 1 150 ? 4.879 -13.484 -10.734 1 98.5 150 ASN B O 1
ATOM 3817 N N . LYS B 1 151 ? 6.027 -13.922 -8.914 1 98.06 151 LYS B N 1
ATOM 3818 C CA . LYS B 1 151 ? 5.082 -14.961 -8.516 1 98.06 151 LYS B CA 1
ATOM 3819 C C . LYS B 1 151 ? 4.41 -14.609 -7.191 1 98.06 151 LYS B C 1
ATOM 3821 O O . LYS B 1 151 ? 4.945 -14.898 -6.121 1 98.06 151 LYS B O 1
ATOM 3826 N N . ASP B 1 152 ? 3.381 -14.016 -7.234 1 98.12 152 ASP B N 1
ATOM 3827 C CA . ASP B 1 152 ? 2.373 -13.797 -6.203 1 98.12 152 ASP B CA 1
ATOM 3828 C C . ASP B 1 152 ? 1 -14.281 -6.66 1 98.12 152 ASP B C 1
ATOM 3830 O O . ASP B 1 152 ? 0.284 -13.562 -7.359 1 98.12 152 ASP B O 1
ATOM 3834 N N . PRO B 1 153 ? 0.59 -15.375 -6.184 1 97.62 153 PRO B N 1
ATOM 3835 C CA . PRO B 1 153 ? -0.51 -16.109 -6.816 1 97.62 153 PRO B CA 1
ATOM 3836 C C . PRO B 1 153 ? -1.779 -15.273 -6.949 1 97.62 153 PRO B C 1
ATOM 3838 O O . PRO B 1 153 ? -2.463 -15.336 -7.973 1 97.62 153 PRO B O 1
ATOM 3841 N N . LEU B 1 154 ? -2.074 -14.445 -6.043 1 96.81 154 LEU B N 1
ATOM 3842 C CA . LEU B 1 154 ? -3.365 -13.773 -5.973 1 96.81 154 LEU B CA 1
ATOM 3843 C C . LEU B 1 154 ? -3.359 -12.508 -6.824 1 96.81 154 LEU B C 1
ATOM 3845 O O . LEU B 1 154 ? -4.402 -11.875 -7.008 1 96.81 154 LEU B O 1
ATOM 3849 N N . VAL B 1 155 ? -2.205 -12.141 -7.387 1 98.12 155 VAL B N 1
ATOM 3850 C CA . VAL B 1 155 ? -2.105 -10.984 -8.266 1 98.12 155 VAL B CA 1
ATOM 3851 C C . VAL B 1 155 ? -3.035 -11.156 -9.461 1 98.12 155 VAL B C 1
ATOM 3853 O O . VAL B 1 155 ? -3.6 -10.188 -9.969 1 98.12 155 VAL B O 1
ATOM 3856 N N . LEU B 1 156 ? -3.244 -12.375 -9.844 1 98.5 156 LEU B N 1
ATOM 3857 C CA . LEU B 1 156 ? -4.02 -12.664 -11.047 1 98.5 156 LEU B CA 1
ATOM 3858 C C . LEU B 1 156 ? -5.484 -12.281 -10.852 1 98.5 156 LEU B C 1
ATOM 3860 O O . LEU B 1 156 ? -6.219 -12.117 -11.828 1 98.5 156 LEU B O 1
ATOM 3864 N N . LYS B 1 157 ? -5.977 -12.195 -9.586 1 97.94 157 LYS B N 1
ATOM 3865 C CA . LYS B 1 157 ? -7.324 -11.695 -9.328 1 97.94 157 LYS B CA 1
ATOM 3866 C C . LYS B 1 157 ? -7.504 -10.289 -9.883 1 97.94 157 LYS B C 1
ATOM 3868 O O . LYS B 1 157 ? -8.633 -9.836 -10.094 1 97.94 157 LYS B O 1
ATOM 3873 N N . MET B 1 158 ? -6.371 -9.625 -10.062 1 98.06 158 MET B N 1
ATOM 3874 C CA . MET B 1 158 ? -6.375 -8.266 -10.602 1 98.06 158 MET B CA 1
ATOM 3875 C C . MET B 1 158 ? -5.57 -8.188 -11.891 1 98.06 158 MET B C 1
ATOM 3877 O O . MET B 1 158 ? -4.891 -7.191 -12.148 1 98.06 158 MET B O 1
ATOM 3881 N N . GLY B 1 159 ? -5.594 -9.203 -12.68 1 98.56 159 GLY B N 1
ATOM 3882 C CA . GLY B 1 159 ? -4.738 -9.367 -13.844 1 98.56 159 GLY B CA 1
ATOM 3883 C C . GLY B 1 159 ? -4.914 -8.266 -14.875 1 98.56 159 GLY B C 1
ATOM 3884 O O . GLY B 1 159 ? -3.934 -7.738 -15.398 1 98.56 159 GLY B O 1
ATOM 3885 N N . THR B 1 160 ? -6.18 -7.848 -15.195 1 98.5 160 THR B N 1
ATOM 3886 C CA . THR B 1 160 ? -6.441 -6.844 -16.219 1 98.5 160 THR B CA 1
ATOM 3887 C C . THR B 1 160 ? -5.875 -5.488 -15.805 1 98.5 160 THR B C 1
ATOM 3889 O O . THR B 1 160 ? -5.344 -4.754 -16.641 1 98.5 160 THR B O 1
ATOM 3892 N N . TYR B 1 161 ? -5.969 -5.168 -14.562 1 98.44 161 TYR B N 1
ATOM 3893 C CA . TYR B 1 161 ? -5.383 -3.926 -14.07 1 98.44 161 TYR B CA 1
ATOM 3894 C C . TYR B 1 161 ? -3.859 -3.98 -14.133 1 98.44 161 TYR B C 1
ATOM 3896 O O . TYR B 1 161 ? -3.213 -3.002 -14.516 1 98.44 161 TYR B O 1
ATOM 3904 N N . VAL B 1 162 ? -3.295 -5.16 -13.688 1 98.81 162 VAL B N 1
ATOM 3905 C CA . VAL B 1 162 ? -1.847 -5.32 -13.742 1 98.81 162 VAL B CA 1
ATOM 3906 C C . VAL B 1 162 ? -1.366 -5.184 -15.188 1 98.81 162 VAL B C 1
ATOM 3908 O O . VAL B 1 162 ? -0.315 -4.59 -15.445 1 98.81 162 VAL B O 1
ATOM 3911 N N . LEU B 1 163 ? -2.133 -5.684 -16.125 1 98.81 163 LEU B N 1
ATOM 3912 C CA . LEU B 1 163 ? -1.803 -5.539 -17.531 1 98.81 163 LEU B CA 1
ATOM 3913 C C . LEU B 1 163 ? -1.839 -4.074 -17.953 1 98.81 163 LEU B C 1
ATOM 3915 O O . LEU B 1 163 ? -1.047 -3.646 -18.797 1 98.81 163 LEU B O 1
ATOM 3919 N N . GLU B 1 164 ? -2.764 -3.314 -17.391 1 98.06 164 GLU B N 1
ATOM 3920 C CA . GLU B 1 164 ? -2.791 -1.875 -17.625 1 98.06 164 GLU B CA 1
ATOM 3921 C C . GLU B 1 164 ? -1.518 -1.204 -17.125 1 98.06 164 GLU B C 1
ATOM 3923 O O . GLU B 1 164 ? -0.995 -0.29 -17.766 1 98.06 164 GLU B O 1
ATOM 3928 N N . LEU B 1 165 ? -1.035 -1.627 -16 1 98.38 165 LEU B N 1
ATOM 3929 C CA . LEU B 1 165 ? 0.183 -1.069 -15.43 1 98.38 165 LEU B CA 1
ATOM 3930 C C . LEU B 1 165 ? 1.402 -1.444 -16.266 1 98.38 165 LEU B C 1
ATOM 3932 O O . LEU B 1 165 ? 2.312 -0.632 -16.438 1 98.38 165 LEU B O 1
ATOM 3936 N N . PHE B 1 166 ? 1.402 -2.719 -16.688 1 98.69 166 PHE B N 1
ATOM 3937 C CA . PHE B 1 166 ? 2.516 -3.291 -17.422 1 98.69 166 PHE B CA 1
ATOM 3938 C C . PHE B 1 166 ? 2.035 -3.891 -18.75 1 98.69 166 PHE B C 1
ATOM 3940 O O . PHE B 1 166 ? 1.851 -5.105 -18.844 1 98.69 166 PHE B O 1
ATOM 3947 N N . PRO B 1 167 ? 2.016 -3.135 -19.781 1 98.38 167 PRO B N 1
ATOM 3948 C CA . PRO B 1 167 ? 1.305 -3.51 -21 1 98.38 167 PRO B CA 1
ATOM 3949 C C . PRO B 1 167 ? 1.982 -4.656 -21.75 1 98.38 167 PRO B C 1
ATOM 3951 O O . PRO B 1 167 ? 1.336 -5.352 -22.531 1 98.38 167 PRO B O 1
ATOM 3954 N N . ASN B 1 168 ? 3.232 -4.867 -21.531 1 98.5 168 ASN B N 1
ATOM 3955 C CA . ASN B 1 168 ? 3.945 -5.922 -22.234 1 98.5 168 ASN B CA 1
ATOM 3956 C C . ASN B 1 168 ? 4.059 -7.188 -21.391 1 98.5 168 ASN B C 1
ATOM 3958 O O . ASN B 1 168 ? 4.75 -8.133 -21.781 1 98.5 168 ASN B O 1
ATOM 3962 N N . ALA B 1 169 ? 3.422 -7.238 -20.266 1 98.81 169 ALA B N 1
ATOM 3963 C CA . ALA B 1 169 ? 3.488 -8.391 -19.375 1 98.81 169 ALA B CA 1
ATOM 3964 C C . ALA B 1 169 ? 2.736 -9.578 -19.953 1 98.81 169 ALA B C 1
ATOM 3966 O O . ALA B 1 169 ? 1.849 -9.414 -20.797 1 98.81 169 ALA B O 1
ATOM 3967 N N . LYS B 1 170 ? 3.113 -10.734 -19.594 1 98.88 170 LYS B N 1
ATOM 3968 C CA . LYS B 1 170 ? 2.41 -11.992 -19.859 1 98.88 170 LYS B CA 1
ATOM 3969 C C . LYS B 1 170 ? 2.131 -12.742 -18.562 1 98.88 170 LYS B C 1
ATOM 3971 O O . LYS B 1 170 ? 2.896 -12.641 -17.594 1 98.88 170 LYS B O 1
ATOM 3976 N N . PHE B 1 171 ? 1.035 -13.484 -18.562 1 98.94 171 PHE B N 1
ATOM 3977 C CA . PHE B 1 171 ? 0.551 -14.125 -17.344 1 98.94 171 PHE B CA 1
ATOM 3978 C C . PHE B 1 171 ? 0.434 -15.633 -17.547 1 98.94 171 PHE B C 1
ATOM 3980 O O . PHE B 1 171 ? -0.007 -16.094 -18.594 1 98.94 171 PHE B O 1
ATOM 3987 N N . LEU B 1 172 ? 0.958 -16.359 -16.609 1 98.94 172 LEU B N 1
ATOM 3988 C CA . LEU B 1 172 ? 0.689 -17.781 -16.484 1 98.94 172 LEU B CA 1
ATOM 3989 C C . LEU B 1 172 ? -0.333 -18.062 -15.391 1 98.94 172 LEU B C 1
ATOM 3991 O O . LEU B 1 172 ? -0.107 -17.719 -14.227 1 98.94 172 LEU B O 1
ATOM 3995 N N . PHE B 1 173 ? -1.469 -18.594 -15.766 1 98.94 173 PHE B N 1
ATOM 3996 C CA . PHE B 1 173 ? -2.545 -18.953 -14.852 1 98.94 173 PHE B CA 1
ATOM 3997 C C . PHE B 1 173 ? -2.514 -20.453 -14.547 1 98.94 173 PHE B C 1
ATOM 3999 O O . PHE B 1 173 ? -2.949 -21.266 -15.359 1 98.94 173 PHE B O 1
ATOM 4006 N N . MET B 1 174 ? -2.029 -20.781 -13.359 1 98.88 174 MET B N 1
ATOM 4007 C CA . MET B 1 174 ? -1.963 -22.172 -12.93 1 98.88 174 MET B CA 1
ATOM 4008 C C . MET B 1 174 ? -3.322 -22.656 -12.438 1 98.88 174 MET B C 1
ATOM 4010 O O . MET B 1 174 ? -3.928 -22.031 -11.57 1 98.88 174 MET B O 1
ATOM 4014 N N . VAL B 1 175 ? -3.752 -23.766 -12.992 1 98.31 175 VAL B N 1
ATOM 4015 C CA . VAL B 1 175 ? -5 -24.391 -12.555 1 98.31 175 VAL B CA 1
ATOM 4016 C C . VAL B 1 175 ? -4.746 -25.828 -12.125 1 98.31 175 VAL B C 1
ATOM 4018 O O . VAL B 1 175 ? -3.887 -26.516 -12.695 1 98.31 175 VAL B O 1
ATOM 4021 N N . ARG B 1 176 ? -5.453 -26.234 -11.18 1 98.31 176 ARG B N 1
ATOM 4022 C CA . ARG B 1 176 ? -5.395 -27.578 -10.617 1 98.31 176 ARG B CA 1
ATOM 4023 C C . ARG B 1 176 ? -6.773 -28.047 -10.164 1 98.31 176 ARG B C 1
ATOM 4025 O O . ARG B 1 176 ? -7.641 -27.219 -9.859 1 98.31 176 ARG B O 1
ATOM 4032 N N . ASP B 1 177 ? -7.008 -29.391 -10.172 1 98.31 177 ASP B N 1
ATOM 4033 C CA . ASP B 1 177 ? -8.25 -29.922 -9.617 1 98.31 177 ASP B CA 1
ATOM 4034 C C . ASP B 1 177 ? -8.539 -29.312 -8.25 1 98.31 177 ASP B C 1
ATOM 4036 O O . ASP B 1 177 ? -7.738 -29.438 -7.32 1 98.31 177 ASP B O 1
ATOM 4040 N N . GLY B 1 178 ? -9.742 -28.672 -8.188 1 98.5 178 GLY B N 1
ATOM 4041 C CA . GLY B 1 178 ? -10.109 -27.969 -6.973 1 98.5 178 GLY B CA 1
ATOM 4042 C C . GLY B 1 178 ? -10.117 -28.859 -5.742 1 98.5 178 GLY B C 1
ATOM 4043 O O . GLY B 1 178 ? -9.812 -28.391 -4.637 1 98.5 178 GLY B O 1
ATOM 4044 N N . ARG B 1 179 ? -10.445 -30.078 -5.91 1 98.38 179 ARG B N 1
ATOM 4045 C CA . ARG B 1 179 ? -10.453 -31.047 -4.809 1 98.38 179 ARG B CA 1
ATOM 4046 C C . ARG B 1 179 ? -9.047 -31.297 -4.281 1 98.38 179 ARG B C 1
ATOM 4048 O O . ARG B 1 179 ? -8.82 -31.297 -3.07 1 98.38 179 ARG B O 1
ATOM 4055 N N . ALA B 1 180 ? -8.133 -31.469 -5.207 1 98.38 180 ALA B N 1
ATOM 4056 C CA . ALA B 1 180 ? -6.734 -31.641 -4.824 1 98.38 180 ALA B CA 1
ATOM 4057 C C . ALA B 1 180 ? -6.18 -30.375 -4.172 1 98.38 180 ALA B C 1
ATOM 4059 O O . ALA B 1 180 ? -5.465 -30.453 -3.166 1 98.38 180 ALA B O 1
ATOM 4060 N N . THR B 1 181 ? -6.535 -29.219 -4.715 1 98.56 181 THR B N 1
ATOM 4061 C CA . THR B 1 181 ? -6.082 -27.938 -4.191 1 98.56 181 THR B CA 1
ATOM 4062 C C . THR B 1 181 ? -6.57 -27.734 -2.76 1 98.56 181 THR B C 1
ATOM 4064 O O . THR B 1 181 ? -5.773 -27.438 -1.864 1 98.56 181 THR B O 1
ATOM 4067 N N . VAL B 1 182 ? -7.863 -27.906 -2.518 1 98.62 182 VAL B N 1
ATOM 4068 C CA . VAL B 1 182 ? -8.484 -27.672 -1.219 1 98.62 182 VAL B CA 1
ATOM 4069 C C . VAL B 1 182 ? -7.941 -28.672 -0.194 1 98.62 182 VAL B C 1
ATOM 4071 O O . VAL B 1 182 ? -7.637 -28.297 0.941 1 98.62 182 VAL B O 1
ATOM 4074 N N . HIS B 1 183 ? -7.824 -29.938 -0.625 1 98.5 183 HIS B N 1
ATOM 4075 C CA . HIS B 1 183 ? -7.246 -30.938 0.276 1 98.5 183 HIS B CA 1
ATOM 4076 C C . HIS B 1 183 ? -5.836 -30.531 0.697 1 98.5 183 HIS B C 1
ATOM 4078 O O . HIS B 1 183 ? -5.465 -30.688 1.863 1 98.5 183 HIS B O 1
ATOM 4084 N N . SER B 1 184 ? -5.043 -30.078 -0.27 1 98.12 184 SER B N 1
ATOM 4085 C CA . SER B 1 184 ? -3.682 -29.625 0.009 1 98.12 184 SER B CA 1
ATOM 4086 C C . SER B 1 184 ? -3.68 -28.438 0.957 1 98.12 184 SER B C 1
ATOM 4088 O O . SER B 1 184 ? -2.867 -28.375 1.882 1 98.12 184 SER B O 1
ATOM 4090 N N . ILE B 1 185 ? -4.566 -27.438 0.764 1 98.25 185 ILE B N 1
ATOM 4091 C CA . ILE B 1 185 ? -4.676 -26.25 1.613 1 98.25 185 ILE B CA 1
ATOM 4092 C C . ILE B 1 185 ? -4.973 -26.688 3.051 1 98.25 185 ILE B C 1
ATOM 4094 O O . ILE B 1 185 ? -4.324 -26.219 3.988 1 98.25 185 ILE B O 1
ATOM 4098 N N . ILE B 1 186 ? -5.922 -27.578 3.205 1 98.25 186 ILE B N 1
ATOM 4099 C CA . ILE B 1 186 ? -6.379 -28.016 4.52 1 98.25 186 ILE B CA 1
ATOM 4100 C C . ILE B 1 186 ? -5.285 -28.844 5.199 1 98.25 186 ILE B C 1
ATOM 4102 O O . ILE B 1 186 ? -4.914 -28.562 6.344 1 98.25 186 ILE B O 1
ATOM 4106 N N . THR B 1 187 ? -4.672 -29.812 4.512 1 97.5 187 THR B N 1
ATOM 4107 C CA . THR B 1 187 ? -3.762 -30.766 5.137 1 97.5 187 THR B CA 1
ATOM 4108 C C . THR B 1 187 ? -2.404 -30.109 5.398 1 97.5 187 THR B C 1
ATOM 4110 O O . THR B 1 187 ? -1.72 -30.469 6.363 1 97.5 187 THR B O 1
ATOM 4113 N N . ARG B 1 188 ? -2.053 -29.156 4.578 1 96.25 188 ARG B N 1
ATOM 4114 C CA . ARG B 1 188 ? -0.774 -28.484 4.781 1 96.25 188 ARG B CA 1
ATOM 4115 C C . ARG B 1 188 ? -0.943 -27.234 5.637 1 96.25 188 ARG B C 1
ATOM 4117 O O . ARG B 1 188 ? 0.027 -26.516 5.902 1 96.25 188 ARG B O 1
ATOM 4124 N N . LYS B 1 189 ? -2.182 -26.938 6.051 1 95.88 189 LYS B N 1
ATOM 4125 C CA . LYS B 1 189 ? -2.521 -25.844 6.957 1 95.88 189 LYS B CA 1
ATOM 4126 C C . LYS B 1 189 ? -2.078 -24.5 6.387 1 95.88 189 LYS B C 1
ATOM 4128 O O . LYS B 1 189 ? -1.433 -23.703 7.074 1 95.88 189 LYS B O 1
ATOM 4133 N N . VAL B 1 190 ? -2.336 -24.375 5.086 1 94.88 190 VAL B N 1
ATOM 4134 C CA . VAL B 1 190 ? -2.062 -23.109 4.418 1 94.88 190 VAL B CA 1
ATOM 4135 C C . VAL B 1 190 ? -3.162 -22.094 4.754 1 94.88 190 VAL B C 1
ATOM 4137 O O . VAL B 1 190 ? -4.312 -22.266 4.344 1 94.88 190 VAL B O 1
ATOM 4140 N N . THR B 1 191 ? -2.77 -21.031 5.426 1 90.88 191 THR B N 1
ATOM 4141 C CA . THR B 1 191 ? -3.766 -20.047 5.844 1 90.88 191 THR B CA 1
ATOM 4142 C C . THR B 1 191 ? -4 -19.016 4.742 1 90.88 191 THR B C 1
ATOM 4144 O O . THR B 1 191 ? -3.068 -18.344 4.305 1 90.88 191 THR B O 1
ATOM 4147 N N . ILE B 1 192 ? -5.125 -18.984 4.273 1 92.44 192 ILE B N 1
ATOM 4148 C CA . ILE B 1 192 ? -5.594 -18.016 3.287 1 92.44 192 ILE B CA 1
ATOM 4149 C C . ILE B 1 192 ? -6.777 -17.234 3.854 1 92.44 192 ILE B C 1
ATOM 4151 O O . ILE B 1 192 ? -7.711 -17.828 4.402 1 92.44 192 ILE B O 1
ATOM 4155 N N . THR B 1 193 ? -6.684 -15.922 3.727 1 89.38 193 THR B N 1
ATOM 4156 C CA . THR B 1 193 ? -7.754 -15.094 4.266 1 89.38 193 THR B CA 1
ATOM 4157 C C . THR B 1 193 ? -9.109 -15.547 3.74 1 89.38 193 THR B C 1
ATOM 4159 O O . THR B 1 193 ? -9.297 -15.703 2.531 1 89.38 193 THR B O 1
ATOM 4162 N N . GLY B 1 194 ? -10.07 -15.828 4.613 1 92.75 194 GLY B N 1
ATOM 4163 C CA . GLY B 1 194 ? -11.43 -16.188 4.234 1 92.75 194 GLY B CA 1
ATOM 4164 C C . GLY B 1 194 ? -11.656 -17.688 4.18 1 92.75 194 GLY B C 1
ATOM 4165 O O . GLY B 1 194 ? -12.789 -18.141 4.066 1 92.75 194 GLY B O 1
ATOM 4166 N N . PHE B 1 195 ? -10.617 -18.5 4.203 1 96.25 195 PHE B N 1
ATOM 4167 C CA . PHE B 1 195 ? -10.742 -19.953 4.168 1 96.25 195 PHE B CA 1
ATOM 4168 C C . PHE B 1 195 ? -10.883 -20.516 5.574 1 96.25 195 PHE B C 1
ATOM 4170 O O . PHE B 1 195 ? -10.117 -20.172 6.473 1 96.25 195 PHE B O 1
ATOM 4177 N N . ASP B 1 196 ? -11.867 -21.312 5.781 1 98.19 196 ASP B N 1
ATOM 4178 C CA . ASP B 1 196 ? -12.039 -22.078 7.012 1 98.19 196 ASP B CA 1
ATOM 4179 C C . ASP B 1 196 ? -11.477 -23.484 6.859 1 98.19 196 ASP B C 1
ATOM 4181 O O . ASP B 1 196 ? -12.172 -24.375 6.363 1 98.19 196 ASP B O 1
ATOM 4185 N N . LEU B 1 197 ? -10.336 -23.797 7.387 1 97.94 197 LEU B N 1
ATOM 4186 C CA . LEU B 1 197 ? -9.586 -25.016 7.137 1 97.94 197 LEU B CA 1
ATOM 4187 C C . LEU B 1 197 ? -10.266 -26.219 7.793 1 97.94 197 LEU B C 1
ATOM 4189 O O . LEU B 1 197 ? -9.883 -27.359 7.555 1 97.94 197 LEU B O 1
ATOM 4193 N N . THR B 1 198 ? -11.305 -25.969 8.547 1 98.06 198 THR B N 1
ATOM 4194 C CA . THR B 1 198 ? -12.031 -27.062 9.188 1 98.06 198 THR B CA 1
ATOM 4195 C C . THR B 1 198 ? -13.188 -27.547 8.305 1 98.06 198 THR B C 1
ATOM 4197 O O . THR B 1 198 ? -13.867 -28.516 8.641 1 98.06 198 THR B O 1
ATOM 4200 N N . SER B 1 199 ? -13.336 -26.891 7.184 1 98.56 199 SER B N 1
ATOM 4201 C CA . SER B 1 199 ? -14.516 -27.172 6.363 1 98.56 199 SER B CA 1
ATOM 4202 C C . SER B 1 199 ? -14.133 -27.344 4.898 1 98.56 199 SER B C 1
ATOM 4204 O O . SER B 1 199 ? -13.906 -26.359 4.191 1 98.56 199 SER B O 1
ATOM 4206 N N . TYR B 1 200 ? -14.203 -28.578 4.387 1 98.56 200 TYR B N 1
ATOM 4207 C CA . TYR B 1 200 ? -13.992 -28.828 2.967 1 98.56 200 TYR B CA 1
ATOM 4208 C C . TYR B 1 200 ? -15.008 -28.078 2.123 1 98.56 200 TYR B C 1
ATOM 4210 O O . TYR B 1 200 ? -14.672 -27.516 1.077 1 98.56 200 TYR B O 1
ATOM 4218 N N . ARG B 1 201 ? -16.25 -28.062 2.611 1 98.62 201 ARG B N 1
ATOM 4219 C CA . ARG B 1 201 ? -17.344 -27.422 1.895 1 98.62 201 ARG B CA 1
ATOM 4220 C C . ARG B 1 201 ? -17.062 -25.938 1.683 1 98.62 201 ARG B C 1
ATOM 4222 O O . ARG B 1 201 ? -17.156 -25.438 0.559 1 98.62 201 ARG B O 1
ATOM 4229 N N . GLN B 1 202 ? -16.703 -25.266 2.734 1 98.75 202 GLN B N 1
ATOM 4230 C CA . GLN B 1 202 ? -16.438 -23.828 2.654 1 98.75 202 GLN B CA 1
ATOM 4231 C C . GLN B 1 202 ? -15.211 -23.547 1.801 1 98.75 202 GLN B C 1
ATOM 4233 O O . GLN B 1 202 ? -15.203 -22.609 0.995 1 98.75 202 GLN B O 1
ATOM 4238 N N . CYS B 1 203 ? -14.164 -24.375 1.951 1 98.75 203 CYS B N 1
ATOM 4239 C CA . CYS B 1 203 ? -12.938 -24.188 1.194 1 98.75 203 CYS B CA 1
ATOM 4240 C C . CYS B 1 203 ? -13.172 -24.375 -0.297 1 98.75 203 CYS B C 1
ATOM 4242 O O . CYS B 1 203 ? -12.609 -23.656 -1.121 1 98.75 203 CYS B O 1
ATOM 4244 N N . LEU B 1 204 ? -14 -25.375 -0.624 1 98.81 204 LEU B N 1
ATOM 4245 C CA . LEU B 1 204 ? -14.305 -25.609 -2.029 1 98.81 204 LEU B CA 1
ATOM 4246 C C . LEU B 1 204 ? -15.086 -24.453 -2.627 1 98.81 204 LEU B C 1
ATOM 4248 O O . LEU B 1 204 ? -14.852 -24.062 -3.775 1 98.81 204 LEU B O 1
ATOM 4252 N N . THR B 1 205 ? -15.961 -23.922 -1.863 1 98.81 205 THR B N 1
ATOM 4253 C CA . THR B 1 205 ? -16.719 -22.75 -2.311 1 98.81 205 THR B CA 1
ATOM 4254 C C . THR B 1 205 ? -15.789 -21.562 -2.527 1 98.81 205 THR B C 1
ATOM 4256 O O . THR B 1 205 ? -15.922 -20.828 -3.518 1 98.81 205 THR B O 1
ATOM 4259 N N . LYS B 1 206 ? -14.859 -21.375 -1.622 1 98.62 206 LYS B N 1
ATOM 4260 C CA . LYS B 1 206 ? -13.898 -20.281 -1.738 1 98.62 206 LYS B CA 1
ATOM 4261 C C . LYS B 1 206 ? -12.961 -20.5 -2.922 1 98.62 206 LYS B C 1
ATOM 4263 O O . LYS B 1 206 ? -12.625 -19.547 -3.639 1 98.62 206 LYS B O 1
ATOM 4268 N N . TRP B 1 207 ? -12.555 -21.734 -3.045 1 98.75 207 TRP B N 1
ATOM 4269 C CA . TRP B 1 207 ? -11.75 -22.078 -4.215 1 98.75 207 TRP B CA 1
ATOM 4270 C C . TRP B 1 207 ? -12.492 -21.719 -5.504 1 98.75 207 TRP B C 1
ATOM 4272 O O . TRP B 1 207 ? -11.922 -21.078 -6.395 1 98.75 207 TRP B O 1
ATOM 4282 N N . ASN B 1 208 ? -13.727 -22.125 -5.582 1 98.88 208 ASN B N 1
ATOM 4283 C CA . ASN B 1 208 ? -14.531 -21.891 -6.773 1 98.88 208 ASN B CA 1
ATOM 4284 C C . ASN B 1 208 ? -14.609 -20.406 -7.117 1 98.88 208 ASN B C 1
ATOM 4286 O O . ASN B 1 208 ? -14.43 -20.016 -8.273 1 98.88 208 ASN B O 1
ATOM 4290 N N . HIS B 1 209 ? -14.844 -19.625 -6.121 1 98.62 209 HIS B N 1
ATOM 4291 C CA . HIS B 1 209 ? -14.945 -18.188 -6.336 1 98.62 209 HIS B CA 1
ATOM 4292 C C . HIS B 1 209 ? -13.617 -17.609 -6.809 1 98.62 209 HIS B C 1
ATOM 4294 O O . HIS B 1 209 ? -13.586 -16.812 -7.75 1 98.62 209 HIS B O 1
ATOM 4300 N N . ALA B 1 210 ? -12.555 -17.969 -6.227 1 98.44 210 ALA B N 1
ATOM 4301 C CA . ALA B 1 210 ? -11.234 -17.438 -6.543 1 98.44 210 ALA B CA 1
ATOM 4302 C C . ALA B 1 210 ? -10.812 -17.812 -7.961 1 98.44 210 ALA B C 1
ATOM 4304 O O . ALA B 1 210 ? -10.367 -16.953 -8.734 1 98.44 210 ALA B O 1
ATOM 4305 N N . VAL B 1 211 ? -11.008 -19.062 -8.266 1 98.81 211 VAL B N 1
ATOM 4306 C CA . VAL B 1 211 ? -10.547 -19.531 -9.562 1 98.81 211 VAL B CA 1
ATOM 4307 C C . VAL B 1 211 ? -11.43 -18.953 -10.664 1 98.81 211 VAL B C 1
ATOM 4309 O O . VAL B 1 211 ? -10.953 -18.656 -11.766 1 98.81 211 VAL B O 1
ATOM 4312 N N . GLU B 1 212 ? -12.703 -18.812 -10.375 1 98.81 212 GLU B N 1
ATOM 4313 C CA . GLU B 1 212 ? -13.609 -18.188 -11.344 1 98.81 212 GLU B CA 1
ATOM 4314 C C . GLU B 1 212 ? -13.164 -16.766 -11.688 1 98.81 212 GLU B C 1
ATOM 4316 O O . GLU B 1 212 ? -13.141 -16.391 -12.859 1 98.81 212 GLU B O 1
ATOM 4321 N N . LEU B 1 213 ? -12.82 -16.062 -10.664 1 98.56 213 LEU B N 1
ATOM 4322 C CA . LEU B 1 213 ? -12.352 -14.695 -10.867 1 98.56 213 LEU B CA 1
ATOM 4323 C C . LEU B 1 213 ? -11.078 -14.672 -11.703 1 98.56 213 LEU B C 1
ATOM 4325 O O . LEU B 1 213 ? -10.961 -13.883 -12.641 1 98.56 213 LEU B O 1
ATOM 4329 N N . MET B 1 214 ? -10.164 -15.492 -11.406 1 98.81 214 MET B N 1
ATOM 4330 C CA . MET B 1 214 ? -8.898 -15.547 -12.125 1 98.81 214 MET B CA 1
ATOM 4331 C C . MET B 1 214 ? -9.109 -16.016 -13.562 1 98.81 214 MET B C 1
ATOM 4333 O O . MET B 1 214 ? -8.445 -15.531 -14.484 1 98.81 214 MET B O 1
ATOM 4337 N N . TYR B 1 215 ? -10.039 -16.953 -13.672 1 98.81 215 TYR B N 1
ATOM 4338 C CA . TYR B 1 215 ? -10.398 -17.453 -14.992 1 98.81 215 TYR B CA 1
ATOM 4339 C C . TYR B 1 215 ? -10.945 -16.328 -15.867 1 98.81 215 TYR B C 1
ATOM 4341 O O . TYR B 1 215 ? -10.547 -16.188 -17.031 1 98.81 215 TYR B O 1
ATOM 4349 N N . GLN B 1 216 ? -11.797 -15.531 -15.336 1 98.75 216 GLN B N 1
ATOM 4350 C CA . GLN B 1 216 ? -12.375 -14.406 -16.062 1 98.75 216 GLN B CA 1
ATOM 4351 C C . GLN B 1 216 ? -11.305 -13.367 -16.406 1 98.75 216 GLN B C 1
ATOM 4353 O O . GLN B 1 216 ? -11.32 -12.781 -17.484 1 98.75 216 GLN B O 1
ATOM 4358 N N . GLN B 1 217 ? -10.398 -13.094 -15.469 1 98.75 217 GLN B N 1
ATOM 4359 C CA . GLN B 1 217 ? -9.289 -12.188 -15.734 1 98.75 217 GLN B CA 1
ATOM 4360 C C . GLN B 1 217 ? -8.461 -12.68 -16.922 1 98.75 217 GLN B C 1
ATOM 4362 O O . GLN B 1 217 ? -8.164 -11.906 -17.844 1 98.75 217 GLN B O 1
ATOM 4367 N N . CYS B 1 218 ? -8.109 -13.914 -16.875 1 98.81 218 CYS B N 1
ATOM 4368 C CA . CYS B 1 218 ? -7.285 -14.492 -17.938 1 98.81 218 CYS B CA 1
ATOM 4369 C C . CYS B 1 218 ? -7.98 -14.406 -19.281 1 98.81 218 CYS B C 1
ATOM 4371 O O . CYS B 1 218 ? -7.371 -13.992 -20.281 1 98.81 218 CYS B O 1
ATOM 4373 N N . LYS B 1 219 ? -9.211 -14.734 -19.297 1 98.56 219 LYS B N 1
ATOM 4374 C CA . LYS B 1 219 ? -9.992 -14.656 -20.531 1 98.56 219 LYS B CA 1
ATOM 4375 C C . LYS B 1 219 ? -10.062 -13.219 -21.047 1 98.56 219 LYS B C 1
ATOM 4377 O O . LYS B 1 219 ? -9.906 -12.984 -22.25 1 98.56 219 LYS B O 1
ATOM 4382 N N . SER B 1 220 ? -10.281 -12.32 -20.172 1 98.56 220 SER B N 1
ATOM 4383 C CA . SER B 1 220 ? -10.414 -10.914 -20.516 1 98.56 220 SER B CA 1
ATOM 4384 C C . SER B 1 220 ? -9.109 -10.359 -21.094 1 98.56 220 SER B C 1
ATOM 4386 O O . SER B 1 220 ? -9.133 -9.508 -21.984 1 98.56 220 SER B O 1
ATOM 4388 N N . MET B 1 221 ? -8.016 -10.797 -20.609 1 98.5 221 MET B N 1
ATOM 4389 C CA . MET B 1 221 ? -6.719 -10.328 -21.094 1 98.5 221 MET B CA 1
ATOM 4390 C C . MET B 1 221 ? -6.426 -10.859 -22.484 1 98.5 221 MET B C 1
ATOM 4392 O O . MET B 1 221 ? -5.695 -10.227 -23.25 1 98.5 221 MET B O 1
ATOM 4396 N N . GLY B 1 222 ? -6.949 -12.102 -22.734 1 98.25 222 GLY B N 1
ATOM 4397 C CA . GLY B 1 222 ? -6.746 -12.695 -24.047 1 98.25 222 GLY B CA 1
ATOM 4398 C C . GLY B 1 222 ? -5.637 -13.734 -24.062 1 98.25 222 GLY B C 1
ATOM 4399 O O . GLY B 1 222 ? -4.738 -13.703 -23.219 1 98.25 222 GLY B O 1
ATOM 4400 N N . ALA B 1 223 ? -5.633 -14.57 -25.094 1 97.06 223 ALA B N 1
ATOM 4401 C CA . ALA B 1 223 ? -4.75 -15.734 -25.188 1 97.06 223 ALA B CA 1
ATOM 4402 C C . ALA B 1 223 ? -3.309 -15.305 -25.453 1 97.06 223 ALA B C 1
ATOM 4404 O O . ALA B 1 223 ? -2.371 -16.062 -25.188 1 97.06 223 ALA B O 1
ATOM 4405 N N . ASP B 1 224 ? -3.16 -14.102 -25.906 1 98.06 224 ASP B N 1
ATOM 4406 C CA . ASP B 1 224 ? -1.812 -13.609 -26.156 1 98.06 224 ASP B CA 1
ATOM 4407 C C . ASP B 1 224 ? -1.157 -13.094 -24.875 1 98.06 224 ASP B C 1
ATOM 4409 O O . ASP B 1 224 ? 0.061 -12.906 -24.828 1 98.06 224 ASP B O 1
ATOM 4413 N N . LYS B 1 225 ? -1.948 -12.875 -23.844 1 98.81 225 LYS B N 1
ATOM 4414 C CA . LYS B 1 225 ? -1.434 -12.258 -22.625 1 98.81 225 LYS B CA 1
ATOM 4415 C C . LYS B 1 225 ? -1.504 -13.219 -21.453 1 98.81 225 LYS B C 1
ATOM 4417 O O . LYS B 1 225 ? -0.747 -13.086 -20.484 1 98.81 225 LYS B O 1
ATOM 4422 N N . CYS B 1 226 ? -2.396 -14.172 -21.562 1 98.88 226 CYS B N 1
ATOM 4423 C CA . CYS B 1 226 ? -2.555 -15.094 -20.438 1 98.88 226 CYS B CA 1
ATOM 4424 C C . CYS B 1 226 ? -2.668 -16.531 -20.922 1 98.88 226 CYS B C 1
ATOM 4426 O O . CYS B 1 226 ? -3.531 -16.844 -21.734 1 98.88 226 CYS B O 1
ATOM 4428 N N . LEU B 1 227 ? -1.825 -17.359 -20.422 1 98.75 227 LEU B N 1
ATOM 4429 C CA . LEU B 1 227 ? -1.824 -18.781 -20.719 1 98.75 227 LEU B CA 1
ATOM 4430 C C . LEU B 1 227 ? -2.264 -19.594 -19.516 1 98.75 227 LEU B C 1
ATOM 4432 O O . LEU B 1 227 ? -1.643 -19.516 -18.453 1 98.75 227 LEU B O 1
ATOM 4436 N N . MET B 1 228 ? -3.326 -20.297 -19.656 1 98.44 228 MET B N 1
ATOM 4437 C CA . MET B 1 228 ? -3.748 -21.234 -18.609 1 98.44 228 MET B CA 1
ATOM 4438 C C . MET B 1 228 ? -2.918 -22.516 -18.672 1 98.44 228 MET B C 1
ATOM 4440 O O . MET B 1 228 ? -2.779 -23.125 -19.734 1 98.44 228 MET B O 1
ATOM 4444 N N . VAL B 1 229 ? -2.346 -22.922 -17.594 1 98.44 229 VAL B N 1
ATOM 4445 C CA . VAL B 1 229 ? -1.512 -24.125 -17.484 1 98.44 229 VAL B CA 1
ATOM 4446 C C . VAL B 1 229 ? -2.066 -25.047 -16.406 1 98.44 229 VAL B C 1
ATOM 4448 O O . VAL B 1 229 ? -2.244 -24.641 -15.258 1 98.44 229 VAL B O 1
ATOM 4451 N N . ARG B 1 230 ? -2.305 -26.25 -16.766 1 97.81 230 ARG B N 1
ATOM 4452 C CA . ARG B 1 230 ? -2.805 -27.234 -15.812 1 97.81 230 ARG B CA 1
ATOM 4453 C C . ARG B 1 230 ? -1.657 -27.891 -15.047 1 97.81 230 ARG B C 1
ATOM 4455 O O . ARG B 1 230 ? -0.676 -28.328 -15.641 1 97.81 230 ARG B O 1
ATOM 4462 N N . TYR B 1 231 ? -1.808 -27.875 -13.734 1 98.19 231 TYR B N 1
ATOM 4463 C CA . TYR B 1 231 ? -0.825 -28.516 -12.875 1 98.19 231 TYR B CA 1
ATOM 4464 C C . TYR B 1 231 ? -0.601 -29.969 -13.297 1 98.19 231 TYR B C 1
ATOM 4466 O O . TYR B 1 231 ? 0.541 -30.438 -13.375 1 98.19 231 TYR B O 1
ATOM 4474 N N . GLU B 1 232 ? -1.647 -30.719 -13.578 1 97.75 232 GLU B N 1
ATOM 4475 C CA . GLU B 1 232 ? -1.569 -32.125 -13.969 1 97.75 232 GLU B CA 1
ATOM 4476 C C . GLU B 1 232 ? -0.742 -32.281 -15.242 1 97.75 232 GLU B C 1
ATOM 4478 O O . GLU B 1 232 ? 0.06 -33.219 -15.352 1 97.75 232 GLU B O 1
ATOM 4483 N N . ALA B 1 233 ? -0.907 -31.375 -16.156 1 97.38 233 ALA B N 1
ATOM 4484 C CA . ALA B 1 233 ? -0.102 -31.438 -17.375 1 97.38 233 ALA B CA 1
ATOM 4485 C C . ALA B 1 233 ? 1.369 -31.156 -17.078 1 97.38 233 ALA B C 1
ATOM 4487 O O . ALA B 1 233 ? 2.256 -31.797 -17.656 1 97.38 233 ALA B O 1
ATOM 4488 N N . LEU B 1 234 ? 1.606 -30.219 -16.219 1 98.25 234 LEU B N 1
ATOM 4489 C CA . LEU B 1 234 ? 2.969 -29.828 -15.859 1 98.25 234 LEU B CA 1
ATOM 4490 C C . LEU B 1 234 ? 3.729 -31.016 -15.258 1 98.25 234 LEU B C 1
ATOM 4492 O O . LEU B 1 234 ? 4.902 -31.219 -15.562 1 98.25 234 LEU B O 1
ATOM 4496 N N . VAL B 1 235 ? 3.074 -31.844 -14.43 1 98 235 VAL B N 1
ATOM 4497 C CA . VAL B 1 235 ? 3.809 -32.875 -13.711 1 98 235 VAL B CA 1
ATOM 4498 C C . VAL B 1 235 ? 3.789 -34.188 -14.516 1 98 235 VAL B C 1
ATOM 4500 O O . VAL B 1 235 ? 4.719 -34.969 -14.43 1 98 235 VAL B O 1
ATOM 4503 N N . LEU B 1 236 ? 2.771 -34.406 -15.352 1 97.75 236 LEU B N 1
ATOM 4504 C CA . LEU B 1 236 ? 2.648 -35.656 -16.125 1 97.75 236 LEU B CA 1
ATOM 4505 C C . LEU B 1 236 ? 3.393 -35.531 -17.453 1 97.75 236 LEU B C 1
ATOM 4507 O O . LEU B 1 236 ? 3.871 -36.531 -17.969 1 97.75 236 LEU B O 1
ATOM 4511 N N . ARG B 1 237 ? 3.404 -34.312 -18 1 97.44 237 ARG B N 1
ATOM 4512 C CA . ARG B 1 237 ? 4.062 -34.031 -19.281 1 97.44 237 ARG B CA 1
ATOM 4513 C C . ARG B 1 237 ? 4.918 -32.781 -19.188 1 97.44 237 ARG B C 1
ATOM 4515 O O . ARG B 1 237 ? 4.691 -31.797 -19.922 1 97.44 237 ARG B O 1
ATOM 4522 N N . PRO B 1 238 ? 5.938 -32.812 -18.359 1 98 238 PRO B N 1
ATOM 4523 C CA . PRO B 1 238 ? 6.684 -31.578 -18.047 1 98 238 PRO B CA 1
ATOM 4524 C C . PRO B 1 238 ? 7.359 -30.984 -19.281 1 98 238 PRO B C 1
ATOM 4526 O O . PRO B 1 238 ? 7.305 -29.781 -19.5 1 98 238 PRO B O 1
ATOM 4529 N N . ALA B 1 239 ? 7.984 -31.828 -20.125 1 98.19 239 ALA B N 1
ATOM 4530 C CA . ALA B 1 239 ? 8.711 -31.312 -21.281 1 98.19 239 ALA B CA 1
ATOM 4531 C C . ALA B 1 239 ? 7.766 -30.625 -22.266 1 98.19 239 ALA B C 1
ATOM 4533 O O . ALA B 1 239 ? 8.031 -29.5 -22.719 1 98.19 239 ALA B O 1
ATOM 4534 N N . ALA B 1 240 ? 6.703 -31.281 -22.594 1 97.88 240 ALA B N 1
ATOM 4535 C CA . ALA B 1 240 ? 5.738 -30.719 -23.531 1 97.88 240 ALA B CA 1
ATOM 4536 C C . ALA B 1 240 ? 5.098 -29.453 -22.984 1 97.88 240 ALA B C 1
ATOM 4538 O O . ALA B 1 240 ? 4.91 -28.469 -23.703 1 97.88 240 ALA B O 1
ATOM 4539 N N . THR B 1 241 ? 4.723 -29.453 -21.734 1 98.31 241 THR B N 1
ATOM 4540 C CA . THR B 1 241 ? 4.086 -28.312 -21.094 1 98.31 241 THR B CA 1
ATOM 4541 C C . THR B 1 241 ? 5.039 -27.125 -21.047 1 98.31 241 THR B C 1
ATOM 4543 O O . THR B 1 241 ? 4.66 -26 -21.375 1 98.31 241 THR B O 1
ATOM 4546 N N . MET B 1 242 ? 6.293 -27.375 -20.703 1 98.69 242 MET B N 1
ATOM 4547 C CA . MET B 1 242 ? 7.258 -26.281 -20.594 1 98.69 242 MET B CA 1
ATOM 4548 C C . MET B 1 242 ? 7.609 -25.734 -21.969 1 98.69 242 MET B C 1
ATOM 4550 O O . MET B 1 242 ? 7.891 -24.531 -22.109 1 98.69 242 MET B O 1
ATOM 4554 N N . ARG B 1 243 ? 7.621 -26.578 -22.984 1 98.38 243 ARG B N 1
ATOM 4555 C CA . ARG B 1 243 ? 7.805 -26.062 -24.344 1 98.38 243 ARG B CA 1
ATOM 4556 C C . ARG B 1 243 ? 6.703 -25.062 -24.703 1 98.38 243 ARG B C 1
ATOM 4558 O O . ARG B 1 243 ? 6.98 -24.016 -25.266 1 98.38 243 ARG B O 1
ATOM 4565 N N . ARG B 1 244 ? 5.461 -25.391 -24.359 1 98.06 244 ARG B N 1
ATOM 4566 C CA . ARG B 1 244 ? 4.328 -24.5 -24.609 1 98.06 244 ARG B CA 1
ATOM 4567 C C . ARG B 1 244 ? 4.48 -23.203 -23.828 1 98.06 244 ARG B C 1
ATOM 4569 O O . ARG B 1 244 ? 4.238 -22.125 -24.375 1 98.06 244 ARG B O 1
ATOM 4576 N N . VAL B 1 245 ? 4.887 -23.297 -22.594 1 98.75 245 VAL B N 1
ATOM 4577 C CA . VAL B 1 245 ? 5.051 -22.125 -21.719 1 98.75 245 VAL B CA 1
ATOM 4578 C C . VAL B 1 245 ? 6.152 -21.219 -22.266 1 98.75 245 VAL B C 1
ATOM 4580 O O . VAL B 1 245 ? 5.957 -20.016 -22.406 1 98.75 245 VAL B O 1
ATOM 4583 N N . LEU B 1 246 ? 7.301 -21.812 -22.609 1 98.81 246 LEU B N 1
ATOM 4584 C CA . LEU B 1 246 ? 8.422 -21.016 -23.094 1 98.81 246 LEU B CA 1
ATOM 4585 C C . LEU B 1 246 ? 8.102 -20.391 -24.453 1 98.81 246 LEU B C 1
ATOM 4587 O O . LEU B 1 246 ? 8.492 -19.266 -24.719 1 98.81 246 LEU B O 1
ATOM 4591 N N . ASP B 1 247 ? 7.387 -21.141 -25.266 1 98.44 247 ASP B N 1
ATOM 4592 C CA . ASP B 1 247 ? 6.938 -20.578 -26.531 1 98.44 247 ASP B CA 1
ATOM 4593 C C . ASP B 1 247 ? 6.023 -19.375 -26.312 1 98.44 247 ASP B C 1
ATOM 4595 O O . ASP B 1 247 ? 6.188 -18.344 -26.953 1 98.44 247 ASP B O 1
ATOM 4599 N N . PHE B 1 248 ? 5.07 -19.484 -25.469 1 98.62 248 PHE B N 1
ATOM 4600 C CA . PHE B 1 248 ? 4.156 -18.406 -25.125 1 98.62 248 PHE B CA 1
ATOM 4601 C C . PHE B 1 248 ? 4.926 -17.188 -24.625 1 98.62 248 PHE B C 1
ATOM 4603 O O . PHE B 1 248 ? 4.594 -16.047 -24.984 1 98.62 248 PHE B O 1
ATOM 4610 N N . LEU B 1 249 ? 5.977 -17.438 -23.812 1 98.81 249 LEU B N 1
ATOM 4611 C CA . LEU B 1 249 ? 6.773 -16.375 -23.219 1 98.81 249 LEU B CA 1
ATOM 4612 C C . LEU B 1 249 ? 7.828 -15.875 -24.203 1 98.81 249 LEU B C 1
ATOM 4614 O O . LEU B 1 249 ? 8.539 -14.914 -23.922 1 98.81 249 LEU B O 1
ATOM 4618 N N . GLN B 1 250 ? 7.965 -16.562 -25.312 1 98.5 250 GLN B N 1
ATOM 4619 C CA . GLN B 1 250 ? 8.953 -16.234 -26.344 1 98.5 250 GLN B CA 1
ATOM 4620 C C . GLN B 1 250 ? 10.367 -16.344 -25.797 1 98.5 250 GLN B C 1
ATOM 4622 O O . GLN B 1 250 ? 11.18 -15.438 -25.969 1 98.5 250 GLN B O 1
ATOM 4627 N N . LEU B 1 251 ? 10.602 -17.453 -25.156 1 98.62 251 LEU B N 1
ATOM 4628 C CA . LEU B 1 251 ? 11.914 -17.797 -24.609 1 98.62 251 LEU B CA 1
ATOM 4629 C C . LEU B 1 251 ? 12.445 -19.078 -25.25 1 98.62 251 LEU B C 1
ATOM 4631 O O . LEU B 1 251 ? 11.672 -20 -25.547 1 98.62 251 LEU B O 1
ATOM 4635 N N . PRO B 1 252 ? 13.758 -19.188 -25.438 1 98.56 252 PRO B N 1
ATOM 4636 C CA . PRO B 1 252 ? 14.32 -20.438 -25.969 1 98.56 252 PRO B CA 1
ATOM 4637 C C . PRO B 1 252 ? 14.234 -21.594 -24.984 1 98.56 252 PRO B C 1
ATOM 4639 O O . PRO B 1 252 ? 14.227 -21.375 -23.781 1 98.56 252 PRO B O 1
ATOM 4642 N N . TRP B 1 253 ? 14.203 -22.766 -25.562 1 98.5 253 TRP B N 1
ATOM 4643 C CA . TRP B 1 253 ? 14.234 -23.953 -24.719 1 98.5 253 TRP B CA 1
ATOM 4644 C C . TRP B 1 253 ? 15.547 -24.047 -23.953 1 98.5 253 TRP B C 1
ATOM 4646 O O . TRP B 1 253 ? 16.609 -23.703 -24.484 1 98.5 253 TRP B O 1
ATOM 4656 N N . HIS B 1 254 ? 15.523 -24.406 -22.812 1 98.31 254 HIS B N 1
ATOM 4657 C CA . HIS B 1 254 ? 16.672 -24.781 -21.984 1 98.31 254 HIS B CA 1
ATOM 4658 C C . HIS B 1 254 ? 16.359 -25.969 -21.094 1 98.31 254 HIS B C 1
ATOM 4660 O O . HIS B 1 254 ? 15.383 -25.938 -20.344 1 98.31 254 HIS B O 1
ATOM 4666 N N . ASP B 1 255 ? 17.109 -27 -21.062 1 98.44 255 ASP B N 1
ATOM 4667 C CA . ASP B 1 255 ? 16.812 -28.25 -20.375 1 98.44 255 ASP B CA 1
ATOM 4668 C C . ASP B 1 255 ? 16.703 -28.031 -18.859 1 98.44 255 ASP B C 1
ATOM 4670 O O . ASP B 1 255 ? 16.078 -28.828 -18.156 1 98.44 255 ASP B O 1
ATOM 4674 N N . ALA B 1 256 ? 17.297 -26.938 -18.375 1 98.19 256 ALA B N 1
ATOM 4675 C CA . ALA B 1 256 ? 17.312 -26.656 -16.938 1 98.19 256 ALA B CA 1
ATOM 4676 C C . ALA B 1 256 ? 15.883 -26.562 -16.406 1 98.19 256 ALA B C 1
ATOM 4678 O O . ALA B 1 256 ? 15.641 -26.859 -15.227 1 98.19 256 ALA B O 1
ATOM 4679 N N . VAL B 1 257 ? 14.93 -26.234 -17.234 1 98.69 257 VAL B N 1
ATOM 4680 C CA . VAL B 1 257 ? 13.562 -26.031 -16.766 1 98.69 257 VAL B CA 1
ATOM 4681 C C . VAL B 1 257 ? 12.969 -27.375 -16.312 1 98.69 257 VAL B C 1
ATOM 4683 O O . VAL B 1 257 ? 11.969 -27.406 -15.594 1 98.69 257 VAL B O 1
ATOM 4686 N N . LEU B 1 258 ? 13.602 -28.516 -16.719 1 98.62 258 LEU B N 1
ATOM 4687 C CA . LEU B 1 258 ? 13.133 -29.828 -16.328 1 98.62 258 LEU B CA 1
ATOM 4688 C C . LEU B 1 258 ? 13.891 -30.344 -15.109 1 98.62 258 LEU B C 1
ATOM 4690 O O . LEU B 1 258 ? 13.547 -31.391 -14.555 1 98.62 258 LEU B O 1
ATOM 4694 N N . HIS B 1 259 ? 14.93 -29.547 -14.719 1 98.38 259 HIS B N 1
ATOM 4695 C CA . HIS B 1 259 ? 15.828 -30 -13.656 1 98.38 259 HIS B CA 1
ATOM 4696 C C . HIS B 1 259 ? 16.062 -28.875 -12.648 1 98.38 259 HIS B C 1
ATOM 4698 O O . HIS B 1 259 ? 17.219 -28.609 -12.281 1 98.38 259 HIS B O 1
ATOM 4704 N N . HIS B 1 260 ? 14.984 -28.219 -12.289 1 98.44 260 HIS B N 1
ATOM 4705 C CA . HIS B 1 260 ? 15.086 -27.078 -11.383 1 98.44 260 HIS B CA 1
ATOM 4706 C C . HIS B 1 260 ? 15.766 -27.469 -10.078 1 98.44 260 HIS B C 1
ATOM 4708 O O . HIS B 1 260 ? 16.453 -26.656 -9.461 1 98.44 260 HIS B O 1
ATOM 4714 N N . GLU B 1 261 ? 15.617 -28.719 -9.633 1 97.75 261 GLU B N 1
ATOM 4715 C CA . GLU B 1 261 ? 16.156 -29.203 -8.367 1 97.75 261 GLU B CA 1
ATOM 4716 C C . GLU B 1 261 ? 17.672 -29.109 -8.336 1 97.75 261 GLU B C 1
ATOM 4718 O O . GLU B 1 261 ? 18.281 -29.047 -7.262 1 97.75 261 GLU B O 1
ATOM 4723 N N . GLN B 1 262 ? 18.281 -29.062 -9.477 1 97.62 262 GLN B N 1
ATOM 4724 C CA . GLN B 1 262 ? 19.734 -28.984 -9.562 1 97.62 262 GLN B CA 1
ATOM 4725 C C . GLN B 1 262 ? 20.234 -27.562 -9.352 1 97.62 262 GLN B C 1
ATOM 4727 O O . GLN B 1 262 ? 21.422 -27.344 -9.156 1 97.62 262 GLN B O 1
ATOM 4732 N N . TYR B 1 263 ? 19.312 -26.625 -9.32 1 97.19 263 TYR B N 1
ATOM 4733 C CA . TYR B 1 263 ? 19.719 -25.219 -9.297 1 97.19 263 TYR B CA 1
ATOM 4734 C C . TYR B 1 263 ? 19.234 -24.531 -8.023 1 97.19 263 TYR B C 1
ATOM 4736 O O . TYR B 1 263 ? 19.266 -23.312 -7.918 1 97.19 263 TYR B O 1
ATOM 4744 N N . ILE B 1 264 ? 18.828 -25.328 -7.09 1 95.81 264 ILE B N 1
ATOM 4745 C CA . ILE B 1 264 ? 18.281 -24.781 -5.852 1 95.81 264 ILE B CA 1
ATOM 4746 C C . ILE B 1 264 ? 19.375 -24.062 -5.074 1 95.81 264 ILE B C 1
ATOM 4748 O O . ILE B 1 264 ? 20.453 -24.625 -4.836 1 95.81 264 ILE B O 1
ATOM 4752 N N . ASN B 1 265 ? 19.094 -22.812 -4.734 1 86.5 265 ASN B N 1
ATOM 4753 C CA . ASN B 1 265 ? 19.922 -21.938 -3.918 1 86.5 265 ASN B CA 1
ATOM 4754 C C . ASN B 1 265 ? 21.328 -21.781 -4.512 1 86.5 265 ASN B C 1
ATOM 4756 O O . ASN B 1 265 ? 22.312 -21.734 -3.779 1 86.5 265 ASN B O 1
ATOM 4760 N N . GLN B 1 266 ? 21.438 -21.953 -5.773 1 90.38 266 GLN B N 1
ATOM 4761 C CA . GLN B 1 266 ? 22.641 -21.609 -6.52 1 90.38 266 GLN B CA 1
ATOM 4762 C C . GLN B 1 266 ? 22.609 -20.156 -7 1 90.38 266 GLN B C 1
ATOM 4764 O O . GLN B 1 266 ? 21.531 -19.578 -7.133 1 90.38 266 GLN B O 1
ATOM 4769 N N . PRO B 1 267 ? 23.812 -19.578 -7.168 1 86.31 267 PRO B N 1
ATOM 4770 C CA . PRO B 1 267 ? 23.797 -18.234 -7.75 1 86.31 267 PRO B CA 1
ATOM 4771 C C . PRO B 1 267 ? 23.062 -18.172 -9.086 1 86.31 267 PRO B C 1
ATOM 4773 O O . PRO B 1 267 ? 23.281 -19.016 -9.953 1 86.31 267 PRO B O 1
ATOM 4776 N N . ASN B 1 268 ? 22.188 -17.328 -9.203 1 86.56 268 ASN B N 1
ATOM 4777 C CA . ASN B 1 268 ? 21.375 -17.172 -10.406 1 86.56 268 ASN B CA 1
ATOM 4778 C C . ASN B 1 268 ? 20.469 -18.375 -10.648 1 86.56 268 ASN B C 1
ATOM 4780 O O . ASN B 1 268 ? 20.078 -18.641 -11.781 1 86.56 268 ASN B O 1
ATOM 4784 N N . GLY B 1 269 ? 20.328 -19.094 -9.617 1 94.5 269 GLY B N 1
ATOM 4785 C CA . GLY B 1 269 ? 19.453 -20.25 -9.688 1 94.5 269 GLY B CA 1
ATOM 4786 C C . GLY B 1 269 ? 18.109 -20.031 -9.023 1 94.5 269 GLY B C 1
ATOM 4787 O O . GLY B 1 269 ? 17.516 -18.969 -9.164 1 94.5 269 GLY B O 1
ATOM 4788 N N . VAL B 1 270 ? 17.672 -21.078 -8.406 1 96.69 270 VAL B N 1
ATOM 4789 C CA . VAL B 1 270 ? 16.328 -21.078 -7.812 1 96.69 270 VAL B CA 1
ATOM 4790 C C . VAL B 1 270 ? 16.422 -20.734 -6.324 1 96.69 270 VAL B C 1
ATOM 4792 O O . VAL B 1 270 ? 16.938 -21.547 -5.535 1 96.69 270 VAL B O 1
ATOM 4795 N N . ALA B 1 271 ? 15.953 -19.578 -5.926 1 95.5 271 ALA B N 1
ATOM 4796 C CA . ALA B 1 271 ? 15.891 -19.219 -4.512 1 95.5 271 ALA B CA 1
ATOM 4797 C C . ALA B 1 271 ? 14.562 -19.656 -3.895 1 95.5 271 ALA B C 1
ATOM 4799 O O . ALA B 1 271 ? 13.492 -19.344 -4.422 1 95.5 271 ALA B O 1
ATOM 4800 N N . LEU B 1 272 ? 14.648 -20.391 -2.811 1 95.12 272 LEU B N 1
ATOM 4801 C CA . LEU B 1 272 ? 13.438 -20.844 -2.127 1 95.12 272 LEU B CA 1
ATOM 4802 C C . LEU B 1 272 ? 13.344 -20.219 -0.736 1 95.12 272 LEU B C 1
ATOM 4804 O O . LEU B 1 272 ? 14.359 -19.922 -0.112 1 95.12 272 LEU B O 1
ATOM 4808 N N . SER B 1 273 ? 12.125 -20.031 -0.376 1 93.94 273 SER B N 1
ATOM 4809 C CA . SER B 1 273 ? 11.836 -19.578 0.984 1 93.94 273 SER B CA 1
ATOM 4810 C C . SER B 1 273 ? 11.609 -20.766 1.918 1 93.94 273 SER B C 1
ATOM 4812 O O . SER B 1 273 ? 10.836 -21.672 1.6 1 93.94 273 SER B O 1
ATOM 4814 N N . ASN B 1 274 ? 12.094 -20.656 3.125 1 90.94 274 ASN B N 1
ATOM 4815 C CA . ASN B 1 274 ? 11.93 -21.734 4.102 1 90.94 274 ASN B CA 1
ATOM 4816 C C . ASN B 1 274 ? 10.562 -21.672 4.781 1 90.94 274 ASN B C 1
ATOM 4818 O O . ASN B 1 274 ? 10.156 -22.609 5.465 1 90.94 274 ASN B O 1
ATOM 4822 N N . VAL B 1 275 ? 9.891 -20.578 4.523 1 91.31 275 VAL B N 1
ATOM 4823 C CA . VAL B 1 275 ? 8.617 -20.438 5.227 1 91.31 275 VAL B CA 1
ATOM 4824 C C . VAL B 1 275 ? 7.461 -20.594 4.242 1 91.31 275 VAL B C 1
ATOM 4826 O O . VAL B 1 275 ? 6.293 -20.547 4.633 1 91.31 275 VAL B O 1
ATOM 4829 N N . GLU B 1 276 ? 7.785 -20.781 3 1 90.5 276 GLU B N 1
ATOM 4830 C CA . GLU B 1 276 ? 6.758 -21.141 2.027 1 90.5 276 GLU B CA 1
ATOM 4831 C C . GLU B 1 276 ? 6.445 -22.625 2.088 1 90.5 276 GLU B C 1
ATOM 4833 O O . GLU B 1 276 ? 7.352 -23.469 1.993 1 90.5 276 GLU B O 1
ATOM 4838 N N . ARG B 1 277 ? 5.246 -23 2.146 1 90.81 277 ARG B N 1
ATOM 4839 C CA . ARG B 1 277 ? 4.824 -24.359 2.453 1 90.81 277 ARG B CA 1
ATOM 4840 C C . ARG B 1 277 ? 5.105 -25.297 1.284 1 90.81 277 ARG B C 1
ATOM 4842 O O . ARG B 1 277 ? 5.152 -26.516 1.457 1 90.81 277 ARG B O 1
ATOM 4849 N N . SER B 1 278 ? 5.277 -24.781 0.152 1 93.94 278 SER B N 1
ATOM 4850 C CA . SER B 1 278 ? 5.504 -25.594 -1.029 1 93.94 278 SER B CA 1
ATOM 4851 C C . SER B 1 278 ? 6.992 -25.875 -1.233 1 93.94 278 SER B C 1
ATOM 4853 O O . SER B 1 278 ? 7.363 -26.734 -2.037 1 93.94 278 SER B O 1
ATOM 4855 N N . SER B 1 279 ? 7.836 -25.203 -0.51 1 94.62 279 SER B N 1
ATOM 4856 C CA . SER B 1 279 ? 9.273 -25.281 -0.732 1 94.62 279 SER B CA 1
ATOM 4857 C C . SER B 1 279 ? 9.789 -26.703 -0.503 1 94.62 279 SER B C 1
ATOM 4859 O O . SER B 1 279 ? 10.664 -27.172 -1.23 1 94.62 279 SER B O 1
ATOM 4861 N N . ASP B 1 280 ? 9.281 -27.406 0.473 1 94.5 280 ASP B N 1
ATOM 4862 C CA . ASP B 1 280 ? 9.758 -28.75 0.803 1 94.5 280 ASP B CA 1
ATOM 4863 C C . ASP B 1 280 ? 9.406 -29.75 -0.303 1 94.5 280 ASP B C 1
ATOM 4865 O O . ASP B 1 280 ? 9.992 -30.828 -0.38 1 94.5 280 ASP B O 1
ATOM 4869 N N . GLN B 1 281 ? 8.477 -29.453 -1.121 1 95.19 281 GLN B N 1
ATOM 4870 C CA . GLN B 1 281 ? 8.109 -30.297 -2.254 1 95.19 281 GLN B CA 1
ATOM 4871 C C . GLN B 1 281 ? 8.898 -29.922 -3.502 1 95.19 281 GLN B C 1
ATOM 4873 O O . GLN B 1 281 ? 9.32 -30.797 -4.262 1 95.19 281 GLN B O 1
ATOM 4878 N N . VAL B 1 282 ? 9.133 -28.641 -3.674 1 96.31 282 VAL B N 1
ATOM 4879 C CA . VAL B 1 282 ? 9.688 -28.109 -4.914 1 96.31 282 VAL B CA 1
ATOM 4880 C C . VAL B 1 282 ? 11.195 -28.344 -4.953 1 96.31 282 VAL B C 1
ATOM 4882 O O . VAL B 1 282 ? 11.805 -28.328 -6.023 1 96.31 282 VAL B O 1
ATOM 4885 N N . VAL B 1 283 ? 11.781 -28.578 -3.822 1 96.38 283 VAL B N 1
ATOM 4886 C CA . VAL B 1 283 ? 13.219 -28.844 -3.771 1 96.38 283 VAL B CA 1
ATOM 4887 C C . VAL B 1 283 ? 13.523 -30.172 -4.484 1 96.38 283 VAL B C 1
ATOM 4889 O O . VAL B 1 283 ? 14.656 -30.406 -4.895 1 96.38 283 VAL B O 1
ATOM 4892 N N . ARG B 1 284 ? 12.531 -31.062 -4.645 1 97 284 ARG B N 1
ATOM 4893 C CA . ARG B 1 284 ? 12.664 -32.375 -5.297 1 97 284 ARG B CA 1
ATOM 4894 C C . ARG B 1 284 ? 12.367 -32.25 -6.789 1 97 284 ARG B C 1
ATOM 4896 O O . ARG B 1 284 ? 11.758 -31.281 -7.242 1 97 284 ARG B O 1
ATOM 4903 N N . PRO B 1 285 ? 12.844 -33.25 -7.543 1 97.75 285 PRO B N 1
ATOM 4904 C CA . PRO B 1 285 ? 12.445 -33.281 -8.953 1 97.75 285 PRO B CA 1
ATOM 4905 C C . PRO B 1 285 ? 10.93 -33.375 -9.141 1 97.75 285 PRO B C 1
ATOM 4907 O O . PRO B 1 285 ? 10.211 -33.75 -8.219 1 97.75 285 PRO B O 1
ATOM 4910 N N . VAL B 1 286 ? 10.484 -32.906 -10.273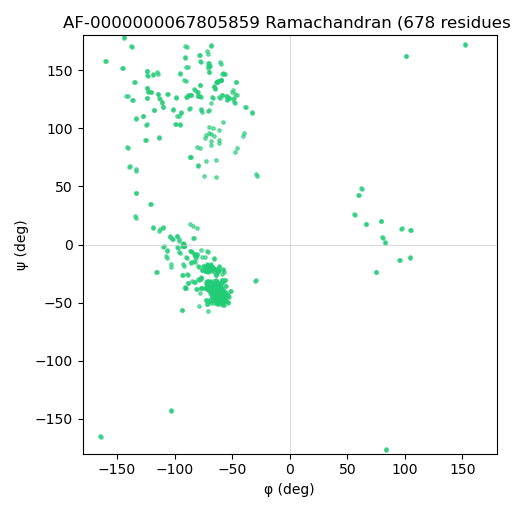 1 97.56 286 VAL B N 1
ATOM 4911 C CA . VAL B 1 286 ? 9.07 -33.031 -10.602 1 97.56 286 VAL B CA 1
ATOM 4912 C C . VAL B 1 286 ? 8.586 -34.469 -10.297 1 97.56 286 VAL B C 1
ATOM 4914 O O . VAL B 1 286 ? 9.25 -35.438 -10.648 1 97.56 286 VAL B O 1
ATOM 4917 N N . ASN B 1 287 ? 7.523 -34.594 -9.562 1 94.75 287 ASN B N 1
ATOM 4918 C CA . ASN B 1 287 ? 6.977 -35.875 -9.195 1 94.75 287 ASN B CA 1
ATOM 4919 C C . ASN B 1 287 ? 5.449 -35.844 -9.164 1 94.75 287 ASN B C 1
ATOM 4921 O O . ASN B 1 287 ? 4.836 -34.812 -9.391 1 94.75 287 ASN B O 1
ATOM 4925 N N . LEU B 1 288 ? 4.875 -36.969 -8.891 1 95.5 288 LEU B N 1
ATOM 4926 C CA . LEU B 1 288 ? 3.432 -37.125 -9.031 1 95.5 288 LEU B CA 1
ATOM 4927 C C . LEU B 1 288 ? 2.77 -37.312 -7.672 1 95.5 288 LEU B C 1
ATOM 4929 O O . LEU B 1 288 ? 1.585 -37.625 -7.594 1 95.5 288 LEU B O 1
ATOM 4933 N N . ASP B 1 289 ? 3.451 -37.062 -6.566 1 93.56 289 ASP B N 1
ATOM 4934 C CA . ASP B 1 289 ? 3.014 -37.406 -5.219 1 93.56 289 ASP B CA 1
ATOM 4935 C C . ASP B 1 289 ? 1.719 -36.688 -4.859 1 93.56 289 ASP B C 1
ATOM 4937 O O . ASP B 1 289 ? 0.852 -37.25 -4.188 1 93.56 289 ASP B O 1
ATOM 4941 N N . ALA B 1 290 ? 1.604 -35.5 -5.336 1 94.12 290 ALA B N 1
ATOM 4942 C CA . ALA B 1 290 ? 0.507 -34.656 -4.879 1 94.12 290 ALA B CA 1
ATOM 4943 C C . ALA B 1 290 ? -0.68 -34.719 -5.836 1 94.12 290 ALA B C 1
ATOM 4945 O O . ALA B 1 290 ? -1.705 -34.062 -5.613 1 94.12 290 ALA B O 1
ATOM 4946 N N . LEU B 1 291 ? -0.636 -35.531 -6.832 1 94.44 291 LEU B N 1
ATOM 4947 C CA . LEU B 1 291 ? -1.632 -35.531 -7.898 1 94.44 291 LEU B CA 1
ATOM 4948 C C . LEU B 1 291 ? -2.982 -36 -7.367 1 94.44 291 LEU B C 1
ATOM 4950 O O . LEU B 1 291 ? -4.012 -35.406 -7.645 1 94.44 291 LEU B O 1
ATOM 4954 N N . ASP B 1 292 ? -2.988 -37.094 -6.52 1 92.38 292 ASP B N 1
ATOM 4955 C CA . ASP B 1 292 ? -4.266 -37.719 -6.195 1 92.38 292 ASP B CA 1
ATOM 4956 C C . ASP B 1 292 ? -4.383 -38 -4.695 1 92.38 292 ASP B C 1
ATOM 4958 O O . ASP B 1 292 ? -5.125 -38.875 -4.27 1 92.38 292 ASP B O 1
ATOM 4962 N N . LYS B 1 293 ? -3.65 -37.25 -3.906 1 95.56 293 LYS B N 1
ATOM 4963 C CA . LYS B 1 293 ? -3.693 -37.438 -2.457 1 95.56 293 LYS B CA 1
ATOM 4964 C C . LYS B 1 293 ? -5.09 -37.156 -1.909 1 95.56 293 LYS B C 1
ATOM 4966 O O . LYS B 1 293 ? -5.453 -37.625 -0.836 1 95.56 293 LYS B O 1
ATOM 4971 N N . TRP B 1 294 ? -5.871 -36.406 -2.6 1 97.56 294 TRP B N 1
ATOM 4972 C CA . TRP B 1 294 ? -7.195 -35.969 -2.158 1 97.56 294 TRP B CA 1
ATOM 4973 C C . TRP B 1 294 ? -8.203 -37.094 -2.279 1 97.56 294 TRP B C 1
ATOM 4975 O O . TRP B 1 294 ? -9.273 -37.062 -1.665 1 97.56 294 TRP B O 1
ATOM 4985 N N . VAL B 1 295 ? -7.934 -38.094 -3.131 1 96.25 295 VAL B N 1
ATOM 4986 C CA . VAL B 1 295 ? -8.883 -39.125 -3.459 1 96.25 295 VAL B CA 1
ATOM 4987 C C . VAL B 1 295 ? -9.25 -39.906 -2.195 1 96.25 295 VAL B C 1
ATOM 4989 O O . VAL B 1 295 ? -8.375 -40.406 -1.479 1 96.25 295 VAL B O 1
ATOM 4992 N N . GLY B 1 296 ? -10.523 -40 -1.952 1 95.31 296 GLY B N 1
ATOM 4993 C CA . GLY B 1 296 ? -11.031 -40.75 -0.805 1 95.31 296 GLY B CA 1
ATOM 4994 C C . GLY B 1 296 ? -11.008 -39.938 0.479 1 95.31 296 GLY B C 1
ATOM 4995 O O . GLY B 1 296 ? -11.461 -40.406 1.524 1 95.31 296 GLY B O 1
ATOM 4996 N N . GLN B 1 297 ? -10.594 -38.688 0.436 1 96.88 297 GLN B N 1
ATOM 4997 C CA . GLN B 1 297 ? -10.398 -37.906 1.655 1 96.88 297 GLN B CA 1
ATOM 4998 C C . GLN B 1 297 ? -11.539 -36.938 1.87 1 96.88 297 GLN B C 1
ATOM 5000 O O . GLN B 1 297 ? -11.742 -36.438 2.984 1 96.88 297 GLN B O 1
ATOM 5005 N N . ILE B 1 298 ? -12.32 -36.594 0.913 1 97.38 298 ILE B N 1
ATOM 5006 C CA . ILE B 1 298 ? -13.375 -35.594 0.978 1 97.38 298 ILE B CA 1
ATOM 5007 C C . ILE B 1 298 ? -14.641 -36.188 1.574 1 97.38 298 ILE B C 1
ATOM 5009 O O . ILE B 1 298 ? -15.07 -37.281 1.16 1 97.38 298 ILE B O 1
ATOM 5013 N N . PRO B 1 299 ? -15.25 -35.5 2.523 1 97.88 299 PRO B N 1
ATOM 5014 C CA . PRO B 1 299 ? -16.453 -36.031 3.158 1 97.88 299 PRO B CA 1
ATOM 5015 C C . PRO B 1 299 ? -17.562 -36.344 2.152 1 97.88 299 PRO B C 1
ATOM 5017 O O . PRO B 1 299 ? -17.719 -35.625 1.166 1 97.88 299 PRO B O 1
ATOM 5020 N N . ALA B 1 300 ? -18.344 -37.406 2.48 1 97 300 ALA B N 1
ATOM 5021 C CA . ALA B 1 300 ? -19.359 -37.938 1.574 1 97 300 ALA B CA 1
ATOM 5022 C C . ALA B 1 300 ? -20.391 -36.875 1.233 1 97 300 ALA B C 1
ATOM 5024 O O . ALA B 1 300 ? -20.875 -36.812 0.096 1 97 300 ALA B O 1
ATOM 5025 N N . ASP B 1 301 ? -20.781 -36.156 2.164 1 97.25 301 ASP B N 1
ATOM 5026 C CA . ASP B 1 301 ? -21.797 -35.156 1.93 1 97.25 301 ASP B CA 1
ATOM 5027 C C . ASP B 1 301 ? -21.297 -34.062 0.999 1 97.25 301 ASP B C 1
ATOM 5029 O O . ASP B 1 301 ? -22.047 -33.531 0.189 1 97.25 301 ASP B O 1
ATOM 5033 N N . VAL B 1 302 ? -20.016 -33.656 1.156 1 98.25 302 VAL B N 1
ATOM 5034 C CA . VAL B 1 302 ? -19.406 -32.688 0.28 1 98.25 302 VAL B CA 1
ATOM 5035 C C . VAL B 1 302 ? -19.297 -33.25 -1.137 1 98.25 302 VAL B C 1
ATOM 5037 O O . VAL B 1 302 ? -19.578 -32.531 -2.111 1 98.25 302 VAL B O 1
ATOM 5040 N N . ARG B 1 303 ? -18.922 -34.469 -1.248 1 97 303 ARG B N 1
ATOM 5041 C CA . ARG B 1 303 ? -18.812 -35.125 -2.543 1 97 303 ARG B CA 1
ATOM 5042 C C . ARG B 1 303 ? -20.156 -35.156 -3.27 1 97 303 ARG B C 1
ATOM 5044 O O . ARG B 1 303 ? -20.203 -34.969 -4.484 1 97 303 ARG B O 1
ATOM 5051 N N . ALA B 1 304 ? -21.172 -35.375 -2.52 1 97 304 ALA B N 1
ATOM 5052 C CA . ALA B 1 304 ? -22.516 -35.469 -3.096 1 97 304 ALA B CA 1
ATOM 5053 C C . ALA B 1 304 ? -22.938 -34.125 -3.703 1 97 304 ALA B C 1
ATOM 505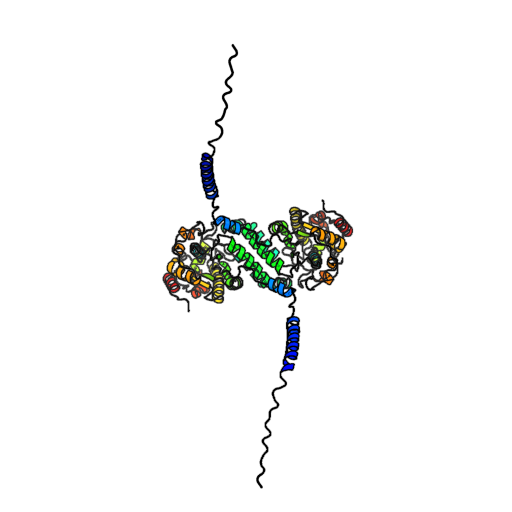5 O O . ALA B 1 304 ? -23.719 -34.094 -4.656 1 97 304 ALA B O 1
ATOM 5056 N N . ASP B 1 305 ? -22.344 -33.031 -3.219 1 97.94 305 ASP B N 1
ATOM 5057 C CA . ASP B 1 305 ? -22.734 -31.703 -3.656 1 97.94 305 ASP B CA 1
ATOM 5058 C C . ASP B 1 305 ? -21.641 -31.062 -4.512 1 97.94 305 ASP B C 1
ATOM 5060 O O . ASP B 1 305 ? -21.672 -29.859 -4.766 1 97.94 305 ASP B O 1
ATOM 5064 N N . MET B 1 306 ? -20.734 -31.797 -4.938 1 97.94 306 MET B N 1
ATOM 5065 C CA . MET B 1 306 ? -19.484 -31.297 -5.512 1 97.94 306 MET B CA 1
ATOM 5066 C C . MET B 1 306 ? -19.75 -30.391 -6.711 1 97.94 306 MET B C 1
ATOM 5068 O O . MET B 1 306 ? -19.234 -29.281 -6.781 1 97.94 306 MET B O 1
ATOM 5072 N N . ALA B 1 307 ? -20.578 -30.828 -7.633 1 97.62 307 ALA B N 1
ATOM 5073 C CA . ALA B 1 307 ? -20.844 -30.078 -8.867 1 97.62 307 ALA B CA 1
ATOM 5074 C C . ALA B 1 307 ? -21.484 -28.734 -8.562 1 97.62 307 ALA B C 1
ATOM 5076 O O . ALA B 1 307 ? -21.25 -27.75 -9.273 1 97.62 307 ALA B O 1
ATOM 5077 N N . GLU B 1 308 ? -22.266 -28.656 -7.523 1 97.44 308 GLU B N 1
ATOM 5078 C CA . GLU B 1 308 ? -22.938 -27.422 -7.129 1 97.44 308 GLU B CA 1
ATOM 5079 C C . GLU B 1 308 ? -22.016 -26.516 -6.34 1 97.44 308 GLU B C 1
ATOM 5081 O O . GLU B 1 308 ? -22.047 -25.281 -6.504 1 97.44 308 GLU B O 1
ATOM 5086 N N . LEU B 1 309 ? -21.203 -27.062 -5.496 1 97.81 309 LEU B N 1
ATOM 5087 C CA . LEU B 1 309 ? -20.266 -26.328 -4.648 1 97.81 309 LEU B CA 1
ATOM 5088 C C . LEU B 1 309 ? -19.156 -25.703 -5.477 1 97.81 309 LEU B C 1
ATOM 5090 O O . LEU B 1 309 ? -18.688 -24.609 -5.18 1 97.81 309 LEU B O 1
ATOM 5094 N N . ALA B 1 310 ? -18.734 -26.391 -6.52 1 98.56 310 ALA B N 1
ATOM 5095 C CA . ALA B 1 310 ? -17.562 -26 -7.297 1 98.56 310 ALA B CA 1
ATOM 5096 C C . ALA B 1 310 ? -17.797 -26.188 -8.789 1 98.56 310 ALA B C 1
ATOM 5098 O O . ALA B 1 310 ? -17.125 -27 -9.438 1 98.56 310 ALA B O 1
ATOM 5099 N N . PRO B 1 311 ? -18.672 -25.406 -9.312 1 98.69 311 PRO B N 1
ATOM 5100 C CA . PRO B 1 311 ? -18.984 -25.562 -10.734 1 98.69 311 PRO B CA 1
ATOM 5101 C C . PRO B 1 311 ? -17.781 -25.328 -11.641 1 98.69 311 PRO B C 1
ATOM 5103 O O . PRO B 1 311 ? -17.766 -25.781 -12.789 1 98.69 311 PRO B O 1
ATOM 5106 N N . MET B 1 312 ? -16.719 -24.672 -11.156 1 98.75 312 MET B N 1
ATOM 5107 C CA . MET B 1 312 ? -15.531 -24.406 -11.953 1 98.75 312 MET B CA 1
ATOM 5108 C C . MET B 1 312 ? -14.781 -25.688 -12.266 1 98.75 312 MET B C 1
ATOM 5110 O O . MET B 1 312 ? -13.969 -25.734 -13.195 1 98.75 312 MET B O 1
ATOM 5114 N N . LEU B 1 313 ? -15.016 -26.75 -11.484 1 98.19 313 LEU B N 1
ATOM 5115 C CA . LEU B 1 313 ? -14.43 -28.047 -11.836 1 98.19 313 LEU B CA 1
ATOM 5116 C C . LEU B 1 313 ? -14.789 -28.422 -13.266 1 98.19 313 LEU B C 1
ATOM 5118 O O . LEU B 1 313 ? -13.906 -28.672 -14.094 1 98.19 313 LEU B O 1
ATOM 5122 N N . SER B 1 314 ? -16.031 -28.344 -13.586 1 97.25 314 SER B N 1
ATOM 5123 C CA . SER B 1 314 ? -16.516 -28.719 -14.914 1 97.25 314 SER B CA 1
ATOM 5124 C C . SER B 1 314 ? -16 -27.734 -15.969 1 97.25 314 SER B C 1
ATOM 5126 O O . SER B 1 314 ? -15.594 -28.156 -17.062 1 97.25 314 SER B O 1
ATOM 5128 N N . VAL B 1 315 ? -16.016 -26.438 -15.633 1 97.56 315 VAL B N 1
ATOM 5129 C CA . VAL B 1 315 ? -15.562 -25.406 -16.562 1 97.56 315 VAL B CA 1
ATOM 5130 C C . VAL B 1 315 ? -14.102 -25.641 -16.938 1 97.56 315 VAL B C 1
ATOM 5132 O O . VAL B 1 315 ? -13.695 -25.422 -18.078 1 97.56 315 VAL B O 1
ATOM 5135 N N . LEU B 1 316 ? -13.359 -26.141 -15.992 1 96.56 316 LEU B N 1
ATOM 5136 C CA . LEU B 1 316 ? -11.93 -26.312 -16.188 1 96.56 316 LEU B CA 1
ATOM 5137 C C . LEU B 1 316 ? -11.617 -27.703 -16.734 1 96.56 316 LEU B C 1
ATOM 5139 O O . LEU B 1 316 ? -10.445 -28.047 -16.938 1 96.56 316 LEU B O 1
ATOM 5143 N N . GLY B 1 317 ? -12.633 -28.516 -16.906 1 93.62 317 GLY B N 1
ATOM 5144 C CA . GLY B 1 317 ? -12.461 -29.797 -17.562 1 93.62 317 GLY B CA 1
ATOM 5145 C C . GLY B 1 317 ? -12.281 -30.953 -16.594 1 93.62 317 GLY B C 1
ATOM 5146 O O . GLY B 1 317 ? -11.883 -32.031 -16.984 1 93.62 317 GLY B O 1
ATOM 5147 N N . TYR B 1 318 ? -12.586 -30.688 -15.336 1 95.56 318 TYR B N 1
ATOM 5148 C CA . TYR B 1 318 ? -12.547 -31.75 -14.336 1 95.56 318 TYR B CA 1
ATOM 5149 C C . TYR B 1 318 ? -13.945 -32.312 -14.078 1 95.56 318 TYR B C 1
ATOM 5151 O O . TYR B 1 318 ? -14.875 -31.547 -13.781 1 95.56 318 TYR B O 1
ATOM 5159 N N . ASP B 1 319 ? -14.07 -33.656 -14.195 1 95.62 319 ASP B N 1
ATOM 5160 C CA . ASP B 1 319 ? -15.344 -34.281 -13.867 1 95.62 319 ASP B CA 1
ATOM 5161 C C . ASP B 1 319 ? -15.594 -34.25 -12.359 1 95.62 319 ASP B C 1
ATOM 5163 O O . ASP B 1 319 ? -14.914 -34.938 -11.602 1 95.62 319 ASP B O 1
ATOM 5167 N N . PRO B 1 320 ? -16.609 -33.531 -11.938 1 96.25 320 PRO B N 1
ATOM 5168 C CA . PRO B 1 320 ? -16.828 -33.406 -10.492 1 96.25 320 PRO B CA 1
ATOM 5169 C C . PRO B 1 320 ? -17.203 -34.719 -9.828 1 96.25 320 PRO B C 1
ATOM 5171 O O . PRO B 1 320 ? -17.156 -34.844 -8.602 1 96.25 320 PRO B O 1
ATOM 5174 N N . TRP B 1 321 ? -17.516 -35.719 -10.617 1 94.19 321 TRP B N 1
ATOM 5175 C CA . TRP B 1 321 ? -18 -36.969 -10.039 1 94.19 321 TRP B CA 1
ATOM 5176 C C . TRP B 1 321 ? -16.938 -38.031 -10.117 1 94.19 321 TRP B C 1
ATOM 5178 O O . TRP B 1 321 ? -17.078 -39.094 -9.484 1 94.19 321 TRP B O 1
ATOM 5188 N N . ALA B 1 322 ? -15.922 -37.812 -10.836 1 92.81 322 ALA B N 1
ATOM 5189 C CA . ALA B 1 322 ? -14.844 -38.781 -10.953 1 92.81 322 ALA B CA 1
ATOM 5190 C C . ALA B 1 322 ? -13.945 -38.75 -9.719 1 92.81 322 ALA B C 1
ATOM 5192 O O . ALA B 1 322 ? -13.625 -37.688 -9.195 1 92.81 322 ALA B O 1
ATOM 5193 N N . ASN B 1 323 ? -13.562 -39.969 -9.242 1 90.25 323 ASN B N 1
ATOM 5194 C CA . ASN B 1 323 ? -12.766 -40.125 -8.031 1 90.25 323 ASN B CA 1
ATOM 5195 C C . ASN B 1 323 ? -11.734 -41.219 -8.164 1 90.25 323 ASN B C 1
ATOM 5197 O O . ASN B 1 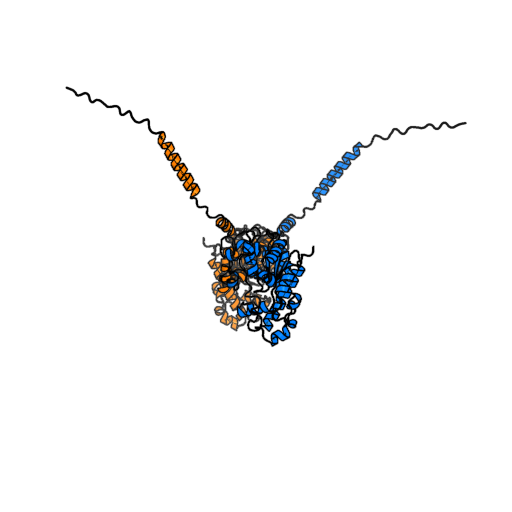323 ? -11.875 -42.312 -7.559 1 90.25 323 ASN B O 1
ATOM 5201 N N . PRO B 1 324 ? -10.531 -40.969 -8.773 1 87 324 PRO B N 1
ATOM 5202 C CA . PRO B 1 324 ? -10.125 -39.656 -9.312 1 87 324 PRO B CA 1
ATOM 5203 C C . PRO B 1 324 ? -10.516 -39.5 -10.773 1 87 324 PRO B C 1
ATOM 5205 O O . PRO B 1 324 ? -10.953 -40.438 -11.422 1 87 324 PRO B O 1
ATOM 5208 N N . PRO B 1 325 ? -10.344 -38.281 -11.242 1 89.06 325 PRO B N 1
ATOM 5209 C CA . PRO B 1 325 ? -10.492 -38.094 -12.68 1 89.06 325 PRO B CA 1
ATOM 5210 C C . PRO B 1 325 ? -9.328 -38.688 -13.477 1 89.06 325 PRO B C 1
ATOM 5212 O O . PRO B 1 325 ? -8.32 -39.094 -12.891 1 89.06 325 PRO B O 1
ATOM 5215 N N . ARG B 1 326 ? -9.484 -38.812 -14.75 1 91.12 326 ARG B N 1
ATOM 5216 C CA . ARG B 1 326 ? -8.406 -39.25 -15.625 1 91.12 326 ARG B CA 1
ATOM 5217 C C . ARG B 1 326 ? -7.461 -38.094 -15.945 1 91.12 326 ARG B C 1
ATOM 5219 O O . ARG B 1 326 ? -7.539 -37.5 -17.016 1 91.12 326 ARG B O 1
ATOM 5226 N N . TYR B 1 327 ? -6.578 -37.906 -15.07 1 93.81 327 TYR B N 1
ATOM 5227 C CA . TYR B 1 327 ? -5.672 -36.75 -15.188 1 93.81 327 TYR B CA 1
ATOM 5228 C C . TYR B 1 327 ? -4.789 -36.906 -16.422 1 93.81 327 TYR B C 1
ATOM 5230 O O . TYR B 1 327 ? -4.441 -35.906 -17.062 1 93.81 327 TYR B O 1
ATOM 5238 N N . GLU B 1 328 ? -4.418 -38.094 -16.797 1 92.19 328 GLU B N 1
ATOM 5239 C CA . GLU B 1 328 ? -3.59 -38.312 -17.984 1 92.19 328 GLU B CA 1
ATOM 5240 C C . GLU B 1 328 ? -4.27 -37.812 -19.25 1 92.19 328 GLU B C 1
ATOM 5242 O O . GLU B 1 328 ? -3.629 -37.156 -20.078 1 92.19 328 GLU B O 1
ATOM 5247 N N . ALA B 1 329 ? -5.504 -38.062 -19.297 1 87.56 329 ALA B N 1
ATOM 5248 C CA . ALA B 1 329 ? -6.266 -37.625 -20.453 1 87.56 329 ALA B CA 1
ATOM 5249 C C . ALA B 1 329 ? -6.324 -36.094 -20.5 1 87.56 329 ALA B C 1
ATOM 5251 O O . ALA B 1 329 ? -6.188 -35.5 -21.578 1 87.56 329 ALA B O 1
ATOM 5252 N N . THR B 1 330 ? -6.531 -35.531 -19.422 1 84.81 330 THR B N 1
ATOM 5253 C CA . THR B 1 330 ? -6.574 -34.094 -19.328 1 84.81 330 THR B CA 1
ATOM 5254 C C . THR B 1 330 ? -5.223 -33.469 -19.688 1 84.81 330 THR B C 1
ATOM 5256 O O . THR B 1 330 ? -5.164 -32.469 -20.391 1 84.81 330 THR B O 1
ATOM 5259 N N . ALA B 1 331 ? -4.215 -34.031 -19.25 1 88.12 331 ALA B N 1
ATOM 5260 C CA . ALA B 1 331 ? -2.861 -33.562 -19.531 1 88.12 331 ALA B CA 1
ATOM 5261 C C . ALA B 1 331 ? -2.547 -33.719 -21.016 1 88.12 331 ALA B C 1
ATOM 5263 O O . ALA B 1 331 ? -1.965 -32.781 -21.625 1 88.12 331 ALA B O 1
ATOM 5264 N N . ASP B 1 332 ? -2.932 -34.812 -21.594 1 83.94 332 ASP B N 1
ATOM 5265 C CA . ASP B 1 332 ? -2.689 -35.031 -23.016 1 83.94 332 ASP B CA 1
ATOM 5266 C C . ASP B 1 332 ? -3.438 -34.031 -23.875 1 83.94 332 ASP B C 1
ATOM 5268 O O . ASP B 1 332 ? -2.893 -33.5 -24.859 1 83.94 332 ASP B O 1
ATOM 5272 N N . ALA B 1 333 ? -4.602 -33.719 -23.484 1 81.81 333 ALA B N 1
ATOM 5273 C CA . ALA B 1 333 ? -5.406 -32.719 -24.219 1 81.81 333 ALA B CA 1
ATOM 5274 C C . ALA B 1 333 ? -4.785 -31.344 -24.125 1 81.81 333 ALA B C 1
ATOM 5276 O O . ALA B 1 333 ? -4.816 -30.578 -25.094 1 81.81 333 ALA B O 1
ATOM 5277 N N . ALA B 1 334 ? -4.207 -31.078 -23.062 1 82.75 334 ALA B N 1
ATOM 5278 C CA . ALA B 1 334 ? -3.635 -29.766 -22.812 1 82.75 334 ALA B CA 1
ATOM 5279 C C . ALA B 1 334 ? -2.387 -29.531 -23.672 1 82.75 334 ALA B C 1
ATOM 5281 O O . ALA B 1 334 ? -2.092 -28.406 -24.062 1 82.75 334 ALA B O 1
ATOM 5282 N N . VAL B 1 335 ? -1.67 -30.531 -23.969 1 83.5 335 VAL B N 1
ATOM 5283 C CA . VAL B 1 335 ? -0.403 -30.344 -24.672 1 83.5 335 VAL B CA 1
ATOM 5284 C C . VAL B 1 335 ? -0.621 -30.469 -26.172 1 83.5 335 VAL B C 1
ATOM 5286 O O . VAL B 1 335 ? 0.241 -30.078 -26.969 1 83.5 335 VAL B O 1
ATOM 5289 N N . THR B 1 336 ? -1.786 -31.062 -26.531 1 76.12 336 THR B N 1
ATOM 5290 C CA . THR B 1 336 ? -2.1 -31.203 -27.953 1 76.12 336 THR B CA 1
ATOM 5291 C C . THR B 1 336 ? -2.854 -29.969 -28.453 1 76.12 336 THR B C 1
ATOM 5293 O O . THR B 1 336 ? -2.92 -29.734 -29.656 1 76.12 336 THR B O 1
ATOM 5296 N N . GLU B 1 337 ? -3.531 -29.281 -27.594 1 64.44 337 GLU B N 1
ATOM 5297 C CA . GLU B 1 337 ? -4.328 -28.109 -27.984 1 64.44 337 GLU B CA 1
ATOM 5298 C C . GLU B 1 337 ? -3.449 -27.016 -28.578 1 64.44 337 GLU B C 1
ATOM 5300 O O . GLU B 1 337 ? -2.451 -26.609 -27.969 1 64.44 337 GLU B O 1
ATOM 5305 N N . ARG B 1 338 ? -3.223 -27.031 -29.938 1 52.38 338 ARG B N 1
ATOM 5306 C CA . ARG B 1 338 ? -2.508 -26.016 -30.703 1 52.38 338 ARG B CA 1
ATOM 5307 C C . ARG B 1 338 ? -3.109 -24.625 -30.469 1 52.38 338 ARG B C 1
ATOM 5309 O O . ARG B 1 338 ? -4.309 -24.5 -30.234 1 52.38 338 ARG B O 1
ATOM 5316 N N . ARG B 1 339 ? -2.305 -23.5 -30 1 51.28 339 ARG B N 1
ATOM 5317 C CA . ARG B 1 339 ? -2.746 -22.109 -30 1 51.28 339 ARG B CA 1
ATOM 5318 C C . ARG B 1 339 ? -3.553 -21.781 -31.25 1 51.28 339 ARG B C 1
ATOM 5320 O O . ARG B 1 339 ? -3.146 -22.109 -32.344 1 51.28 339 ARG B O 1
ATOM 5327 N N . PRO B 1 340 ? -4.84 -21.391 -31.031 1 40.44 340 PRO B N 1
ATOM 5328 C CA . PRO B 1 340 ? -5.41 -20.906 -32.281 1 40.44 340 PRO B CA 1
ATOM 5329 C C . PRO B 1 340 ? -4.516 -19.875 -33 1 40.44 340 PRO B C 1
ATOM 5331 O O . PRO B 1 340 ? -3.787 -19.141 -32.312 1 40.44 340 PRO B O 1
ATOM 5334 N N . PRO B 1 341 ? -4.297 -20.078 -34.312 1 35.72 341 PRO B N 1
ATOM 5335 C CA . PRO B 1 341 ? -3.506 -19.062 -35.031 1 35.72 341 PRO B CA 1
ATOM 5336 C C . PRO B 1 341 ? -3.969 -17.641 -34.719 1 35.72 341 PRO B C 1
ATOM 5338 O O . PRO B 1 341 ? -5.141 -17.422 -34.406 1 35.72 341 PRO B O 1
#

Nearest PDB structures (foldseek):
  5wri-assembly1_B  TM=9.887E-01  e=3.553E-34  Homo sapiens
  3ap3-assembly2_D  TM=9.825E-01  e=9.374E-34  Homo sapiens
  8w5z-assembly1_C  TM=9.938E-01  e=8.006E-33  Ixodes
  3ap3-assembly2_C  TM=9.780E-01  e=1.139E-31  Homo sapiens
  3ap3-assembly1_A  TM=9.811E-01  e=4.299E-31  Homo sapiens

Foldseek 3Di:
DDDDDDCPDDPDPDPDPPPVVVVVVVVVVVVVVVVVVPPDPPDPVVVVVVVVLDADPPLQQAAEEEAEDPQLCSLLQQLLQLLDLQEHAAEAPVVLVVLVVVVVVQVVDPVSVVVCVVVVNDPSNSLRVSLVVVCCCQQPVADHHSYTYYYDHLCLLVLQSSCVSRVNYAYEYGGEQLLLRLVCCLVLVPDDPQDDSVDSLSSLLVNQVSRVSSVVSQVVSHPLRYDYAYPLLCLVPVVLRVVVVCVSSVHDDDCSSQVSLVFEPHRSHGDDDPPDSCRVVSNDGRDCVSRQPSQPVDDPVCLVCQCVSRVVCVVLPHDSNDRHDPSVVVSVCSSPPPPDD/DDPDPPPPDPPDPDDDPPPVVVVVVVVVVVVVVVVVVPPDPPDPVVVVVVVVLDADPPLQQAAEEEAEDPPLCSLLQQLLQLLDLQEHAAEAPVVLVVLVVVVVVQVVDPVSVVVCVVVVNDPSNSLRVSLVVVCCCQQPVADHHSYTYYYDHLCLLVLQSSCVSRVNYAYEYGGEQLLLRLVCCLVLVPDDPQDDSVDSLSSLLVNQVSRVSSVVSQVVSHCLRYDYAYPLLCLVPVVLRVVVVCVSSVHDDDCSSQVSLVFEPHRSHGDDDPPDSCRVVSNDGRDCVSRQPSQPPDDPVCLVCQCVSRVVCVVLPADSNDRHGPSVVVSVCSSPPPPDD

Organism: Spodoptera frugiperda (NCBI:txid7108)

InterPro domains:
  IPR026634 Protein-tyrosine sulfotransferase-like [PTHR12788] (58-336)
  IPR027417 P-loop containing nucleoside triphosphate hydrolase [G3DSA:3.40.50.300] (53-339)
  IPR027417 P-loop containing nucleoside triphosphate hydrolase [SSF52540] (61-321)

Radius of gyration: 36.54 Å; Cα contacts (8 Å, |Δi|>4): 988; chains: 2; bounding box: 135×85×142 Å